Protein AF-A0A0D0AU75-F1 (afdb_monomer)

Mean predicted aligned error: 13.0 Å

Foldseek 3Di:
DVPLVVVLLVVQLVQLLVLLVVCLPDPCLVVLLVLLLPADLVLLVVVLVCVVVPHPDDDDDPNSVSVVVNVVVLQVSCCRGQLGLNVLVVLLLVLLLCLLQAAFDQKDKDFDQDLLAAQQLLVLLDPDDDPDDDPDDSVVSVVSCVVPLLSVLVVVLVLVVCCVCEQQHDPVGAHLLGDFAKASLHGDDDDHLVRVLVQLLDPVHPSVVVVLVSCVQFKAQAADPDHPVVLVVVVVVLVPDPPDDQLSNDAFDDAQDDDPPCDPPDPNNVSNVVSVVVLSSNLSSLCNVAFFDDQCPQADPVRDGNVVCVVVGLLPDPVSARVVDFQADADCAWDADSVQRDIDHHHDGRRGAMAGSVCCSHSSHHMHMDGQSHPVSSVVVSVVVSCVSSVHLDRVSVLSVLLSVLCVVCVVVSVDPDDSSVSSSVSSSSSSSSVVVSRDDDSSLSSNVVVVPDSGDIQAAEFECQLVLLLCQLCCVVCVPPPPPPQDFDFDQDPNDTDGDGPCQCQLQWFPVCQQDFQQLCRLWKDKDWDDDDDDDDDDDDDDDDDDDDPPDPDDDPPPDPDDDDDDDPDFGFGHPPRPCRVTITMDTDPCSSRYTYRHDDPQQDACPDDDNLSNLSSLLSGQGRDNHSCRQDPNPDGSVNSSVPDDGDPSSVVSNVSSND

pLDDT: mean 77.32, std 16.14, range [24.36, 96.94]

Organism: NCBI:txid944289

Solvent-accessible surface area (backbone atoms only — not comparable to full-atom values): 38302 Å² total; per-residue (Å²): 99,64,63,60,57,54,56,46,51,52,51,46,51,52,38,38,50,54,38,30,54,53,44,62,72,38,92,62,30,64,61,51,39,54,49,62,76,65,50,57,68,66,58,42,51,50,53,22,52,44,40,65,77,65,49,88,82,71,71,84,50,72,68,48,42,45,51,56,47,49,52,54,54,50,34,61,49,34,52,78,36,89,89,28,68,37,47,27,49,50,55,39,48,46,46,55,22,46,27,25,63,72,28,58,46,57,49,46,77,49,75,52,70,43,51,62,46,32,51,70,24,49,60,56,40,51,94,76,74,77,98,69,84,76,91,68,54,67,65,54,37,46,52,43,38,58,63,29,26,55,17,45,24,51,39,51,53,50,53,52,52,50,42,38,59,52,44,45,22,45,98,89,36,78,13,78,83,40,75,49,75,47,31,76,66,57,44,33,77,76,68,38,35,68,53,47,30,54,46,56,56,36,90,89,44,69,54,48,60,56,49,51,55,52,49,59,74,49,40,44,16,59,62,78,84,49,54,75,66,59,48,54,49,54,47,52,58,44,68,70,38,96,85,55,73,64,61,48,58,51,78,71,81,78,79,65,76,84,61,98,70,88,40,85,88,36,74,48,41,42,51,38,50,58,48,50,52,53,47,37,51,50,34,40,52,44,37,65,76,51,39,52,62,66,83,58,78,24,48,45,98,87,72,47,75,41,59,82,49,32,70,77,30,48,40,64,51,100,79,63,50,43,73,85,59,59,72,42,84,70,27,95,55,67,46,71,41,79,88,80,42,44,73,48,63,42,18,74,39,34,49,42,57,34,32,30,63,69,59,40,46,70,58,47,31,32,50,37,46,47,76,24,54,36,74,68,51,31,52,54,48,54,48,49,51,36,51,61,57,42,53,61,90,62,58,70,29,60,52,41,48,47,49,50,59,48,51,70,75,36,50,68,62,70,75,41,93,65,59,64,71,57,49,42,39,53,50,50,34,52,40,54,48,52,55,58,71,66,54,89,70,58,60,31,59,52,30,24,61,74,70,66,50,71,97,68,62,66,66,55,50,74,41,89,28,56,54,62,60,49,39,49,58,37,42,40,69,80,46,78,82,70,85,80,71,89,71,89,51,52,73,44,77,53,99,93,39,80,42,70,48,50,92,52,44,71,62,48,25,41,36,78,94,52,53,84,49,20,47,61,57,38,68,28,33,48,46,85,40,74,62,78,80,79,84,76,95,78,91,79,90,82,90,79,93,80,76,94,76,79,87,82,70,80,85,66,78,95,73,75,72,78,82,71,99,67,81,84,77,86,76,82,44,42,41,33,93,86,38,95,50,38,97,50,31,26,53,41,77,46,91,64,35,91,39,37,41,66,25,76,45,71,78,85,79,72,34,87,90,52,82,58,48,56,56,28,28,44,43,53,44,54,35,68,36,42,58,64,51,30,66,62,69,41,59,92,89,55,49,44,54,58,35,47,74,68,50,84,69,50,74,68,52,50,48,32,53,54,22,63,64,108

Radius of gyration: 29.55 Å; Cα contacts (8 Å, |Δi|>4): 842; chains: 1; bounding box: 94×71×81 Å

Structure (mmCIF, N/CA/C/O backbone):
data_AF-A0A0D0AU75-F1
#
_entry.id   AF-A0A0D0AU75-F1
#
loop_
_atom_site.group_PDB
_atom_site.id
_atom_site.type_symbol
_atom_site.label_atom_id
_atom_site.label_alt_id
_atom_site.label_comp_id
_atom_site.label_asym_id
_atom_site.label_entity_id
_atom_site.label_seq_id
_atom_site.pdbx_PDB_ins_code
_atom_site.Cartn_x
_atom_site.Cartn_y
_atom_site.Cartn_z
_atom_site.occupancy
_atom_site.B_iso_or_equiv
_atom_site.auth_seq_id
_atom_site.auth_comp_id
_atom_site.auth_asym_id
_atom_site.auth_atom_id
_atom_site.pdbx_PDB_model_num
ATOM 1 N N . MET A 1 1 ? 12.805 -13.636 24.935 1.00 56.28 1 MET A N 1
ATOM 2 C CA . MET A 1 1 ? 13.021 -12.445 24.080 1.00 56.28 1 MET A CA 1
ATOM 3 C C . MET A 1 1 ? 14.176 -12.571 23.091 1.00 56.28 1 MET A C 1
ATOM 5 O O . MET A 1 1 ? 13.944 -12.266 21.936 1.00 56.28 1 MET A O 1
ATOM 9 N N . SER A 1 2 ? 15.390 -12.983 23.476 1.00 69.31 2 SER A N 1
ATOM 10 C CA . SER A 1 2 ? 16.585 -12.869 22.610 1.00 69.31 2 SER A CA 1
ATOM 11 C C . SER A 1 2 ? 16.573 -13.692 21.309 1.00 69.31 2 SER A C 1
ATOM 13 O O . SER A 1 2 ? 17.044 -13.194 20.290 1.00 69.31 2 SER A O 1
ATOM 15 N N . PHE A 1 3 ? 16.040 -14.922 21.309 1.00 84.19 3 PHE A N 1
ATOM 16 C CA . PHE A 1 3 ? 16.192 -15.851 20.174 1.00 84.19 3 PHE A CA 1
ATOM 17 C C . PHE A 1 3 ? 15.739 -15.304 18.800 1.00 84.19 3 PHE A C 1
ATOM 19 O O . PHE A 1 3 ? 16.543 -15.393 17.875 1.00 84.19 3 PHE A O 1
ATOM 26 N N . PRO A 1 4 ? 14.542 -14.697 18.621 1.00 85.00 4 PRO A N 1
ATOM 27 C CA . PRO A 1 4 ? 14.143 -14.144 17.323 1.00 85.00 4 PRO A CA 1
ATOM 28 C C . PRO A 1 4 ? 15.091 -13.056 16.806 1.00 85.00 4 PRO A C 1
ATOM 30 O O . PRO A 1 4 ? 15.422 -13.051 15.626 1.00 85.00 4 PRO A O 1
ATOM 33 N N . PHE A 1 5 ? 15.583 -12.172 17.678 1.00 84.38 5 PHE A N 1
ATOM 34 C CA . PHE A 1 5 ? 16.542 -11.141 17.278 1.00 84.38 5 PHE A CA 1
ATOM 35 C C . PHE A 1 5 ? 17.877 -11.755 16.843 1.00 84.38 5 PHE A C 1
ATOM 37 O O . PHE A 1 5 ? 18.380 -11.406 15.783 1.00 84.38 5 PHE A O 1
ATOM 44 N N . ILE A 1 6 ? 18.403 -12.734 17.591 1.00 85.69 6 ILE A N 1
ATOM 45 C CA . ILE A 1 6 ? 19.639 -13.447 17.226 1.00 85.69 6 ILE A CA 1
ATOM 46 C C . ILE A 1 6 ? 19.471 -14.170 15.880 1.00 85.69 6 ILE A C 1
ATOM 48 O O . ILE A 1 6 ? 20.290 -13.992 14.980 1.00 85.69 6 ILE A O 1
ATOM 52 N N . ALA A 1 7 ? 18.397 -14.947 15.711 1.00 86.56 7 ALA A N 1
ATOM 53 C CA . ALA A 1 7 ? 18.129 -15.688 14.479 1.00 86.56 7 ALA A CA 1
ATOM 54 C C . ALA A 1 7 ? 18.002 -14.757 13.260 1.00 86.56 7 ALA A C 1
ATOM 56 O O . ALA A 1 7 ? 18.586 -15.023 12.210 1.00 86.56 7 ALA A O 1
ATOM 57 N N . PHE A 1 8 ? 17.301 -13.631 13.412 1.00 84.69 8 PHE A N 1
ATOM 58 C CA . PHE A 1 8 ? 17.148 -12.645 12.348 1.00 84.69 8 PHE A CA 1
ATOM 59 C C . PHE A 1 8 ? 18.453 -11.902 12.038 1.00 84.69 8 PHE A C 1
ATOM 61 O O . PHE A 1 8 ? 18.793 -11.770 10.867 1.00 84.69 8 PHE A O 1
ATOM 68 N N . SER A 1 9 ? 19.242 -11.495 13.038 1.00 82.44 9 SER A N 1
ATOM 69 C CA . SER A 1 9 ? 20.577 -10.923 12.800 1.00 82.44 9 SER A CA 1
ATOM 70 C C . SER A 1 9 ? 21.492 -11.897 12.047 1.00 82.44 9 SER A C 1
ATOM 72 O O . SER A 1 9 ? 22.232 -11.468 11.164 1.00 82.44 9 SER A O 1
ATOM 74 N N . HIS A 1 10 ? 21.399 -13.206 12.307 1.00 84.31 10 HIS A N 1
ATOM 75 C CA . HIS A 1 10 ? 22.098 -14.222 11.512 1.00 84.31 10 HIS A CA 1
ATOM 76 C C . HIS A 1 10 ? 21.592 -14.305 10.056 1.00 84.31 10 HIS A C 1
ATOM 78 O O . HIS A 1 10 ? 22.421 -14.401 9.148 1.00 84.31 10 HIS A O 1
ATOM 84 N N . GLU A 1 11 ? 20.277 -14.223 9.791 1.00 82.75 11 GLU A N 1
ATOM 85 C CA . GLU A 1 11 ? 19.760 -14.110 8.410 1.00 82.75 11 GLU A CA 1
ATOM 86 C C . GLU A 1 11 ? 20.282 -12.845 7.709 1.00 82.75 11 GLU A C 1
ATOM 88 O O . GLU A 1 11 ? 20.736 -12.915 6.567 1.00 82.75 11 GLU A O 1
ATOM 93 N N . GLN A 1 12 ? 20.251 -11.701 8.397 1.00 78.19 12 GLN A N 1
ATOM 94 C CA . GLN A 1 12 ? 20.657 -10.396 7.867 1.00 78.19 12 GLN A CA 1
ATOM 95 C C . GLN A 1 12 ? 22.154 -10.359 7.520 1.00 78.19 12 GLN A C 1
ATOM 97 O O . GLN A 1 12 ? 22.509 -9.975 6.407 1.00 78.19 12 GLN A O 1
ATOM 102 N N . ILE A 1 13 ? 23.028 -10.838 8.414 1.00 79.00 13 ILE A N 1
ATOM 103 C CA . ILE A 1 13 ? 24.480 -10.937 8.170 1.00 79.00 13 ILE A CA 1
ATOM 104 C C . ILE A 1 13 ? 24.776 -11.898 7.009 1.00 79.00 13 ILE A C 1
ATOM 106 O O . ILE A 1 13 ? 25.625 -11.602 6.162 1.00 79.00 13 ILE A O 1
ATOM 110 N N . LYS A 1 14 ? 24.063 -13.031 6.919 1.00 81.50 14 LYS A N 1
ATOM 111 C CA . LYS A 1 14 ? 24.199 -13.981 5.803 1.00 81.50 14 LYS A CA 1
ATOM 112 C C . LYS A 1 14 ? 23.780 -13.347 4.471 1.00 81.50 14 LYS A C 1
ATOM 114 O O . LYS A 1 14 ? 24.497 -13.494 3.482 1.00 81.50 14 LYS A O 1
ATOM 119 N N . ALA A 1 15 ? 22.657 -12.630 4.445 1.00 75.81 15 ALA A N 1
ATOM 120 C CA . ALA A 1 15 ? 22.169 -11.931 3.258 1.00 75.81 15 ALA A CA 1
ATOM 121 C C . ALA A 1 15 ? 23.124 -10.807 2.821 1.00 75.81 15 ALA A C 1
ATOM 123 O O . ALA A 1 15 ? 23.495 -10.755 1.649 1.00 75.81 15 ALA A O 1
ATOM 124 N N . GLY A 1 16 ? 23.577 -9.967 3.758 1.00 69.88 16 GLY A N 1
ATOM 125 C CA . GLY A 1 16 ? 24.515 -8.873 3.495 1.00 69.88 16 GLY A CA 1
ATOM 126 C C . GLY A 1 16 ? 25.867 -9.364 2.977 1.00 69.88 16 GLY A C 1
ATOM 127 O O . GLY A 1 16 ? 26.334 -8.887 1.947 1.00 69.88 16 GLY A O 1
ATOM 128 N N . THR A 1 17 ? 26.456 -10.380 3.616 1.00 72.56 17 THR A N 1
ATOM 129 C CA . THR A 1 17 ? 27.737 -10.972 3.179 1.00 72.56 17 THR A CA 1
ATOM 130 C C . THR A 1 17 ? 27.624 -11.594 1.782 1.00 72.56 17 THR A C 1
ATOM 132 O O . THR A 1 17 ? 28.477 -11.368 0.924 1.00 72.56 17 THR A O 1
ATOM 135 N N . MET A 1 18 ? 26.544 -12.337 1.516 1.00 71.88 18 MET A N 1
ATOM 136 C CA . MET A 1 18 ? 26.300 -12.942 0.202 1.00 71.88 18 MET A CA 1
ATOM 137 C C . MET A 1 18 ? 26.059 -11.884 -0.886 1.00 71.88 18 MET A C 1
ATOM 139 O O . MET A 1 18 ? 26.564 -12.022 -1.998 1.00 71.88 18 MET A O 1
ATOM 143 N N . GLN A 1 19 ? 25.329 -10.807 -0.579 1.00 70.00 19 GLN A N 1
ATOM 144 C CA . GLN A 1 19 ? 25.084 -9.726 -1.533 1.00 70.00 19 GLN A CA 1
ATOM 145 C C . GLN A 1 19 ? 26.336 -8.870 -1.779 1.00 70.00 19 GLN A C 1
ATOM 147 O O . GLN A 1 19 ? 26.561 -8.464 -2.918 1.00 70.00 19 GLN A O 1
ATOM 152 N N . ALA A 1 20 ? 27.187 -8.655 -0.771 1.00 66.31 20 ALA A N 1
ATOM 153 C CA . ALA A 1 20 ? 28.482 -7.998 -0.940 1.00 66.31 20 ALA A CA 1
ATOM 154 C C . ALA A 1 20 ? 29.424 -8.815 -1.842 1.00 66.31 20 ALA A C 1
ATOM 156 O O . ALA A 1 20 ? 30.054 -8.244 -2.728 1.00 66.31 20 ALA A O 1
ATOM 157 N N . PHE A 1 21 ? 29.454 -10.146 -1.700 1.00 68.44 21 PHE A N 1
ATOM 158 C CA . PHE A 1 21 ? 30.213 -11.034 -2.591 1.00 68.44 21 PHE A CA 1
ATOM 159 C C . PHE A 1 21 ? 29.703 -10.998 -4.045 1.00 68.44 21 PHE A C 1
ATOM 161 O O . PHE A 1 21 ? 30.500 -10.921 -4.981 1.00 68.44 21 PHE A O 1
ATOM 168 N N . ILE A 1 22 ? 28.380 -10.994 -4.252 1.00 67.81 22 ILE A N 1
ATOM 169 C CA . ILE A 1 22 ? 27.776 -10.831 -5.588 1.00 67.81 22 ILE A CA 1
ATOM 170 C C . ILE A 1 22 ? 28.135 -9.458 -6.176 1.00 67.81 22 ILE A C 1
ATOM 172 O O . ILE A 1 22 ? 28.563 -9.372 -7.327 1.00 67.81 22 ILE A O 1
ATOM 176 N N . LEU A 1 23 ? 28.023 -8.385 -5.383 1.00 67.12 23 LEU A N 1
ATOM 177 C CA . LEU A 1 23 ? 28.390 -7.032 -5.805 1.00 67.12 23 LEU A CA 1
ATOM 178 C C . LEU A 1 23 ? 29.876 -6.959 -6.192 1.00 67.12 23 LEU A C 1
ATOM 180 O O . LEU A 1 23 ? 30.185 -6.425 -7.254 1.00 67.12 23 LEU A O 1
ATOM 184 N N . ALA A 1 24 ? 30.764 -7.560 -5.393 1.00 64.19 24 ALA A N 1
ATOM 185 C CA . ALA A 1 24 ? 32.207 -7.628 -5.628 1.00 64.19 24 ALA A CA 1
ATOM 186 C C . ALA A 1 24 ? 32.589 -8.343 -6.930 1.00 64.19 24 ALA A C 1
ATOM 188 O O . ALA A 1 24 ? 33.630 -8.050 -7.511 1.00 64.19 24 ALA A O 1
ATOM 189 N N . ASN A 1 25 ? 31.759 -9.262 -7.421 1.00 63.91 25 ASN A N 1
ATOM 190 C CA . ASN A 1 25 ? 31.989 -9.949 -8.694 1.00 63.91 25 ASN A CA 1
ATOM 191 C C . ASN A 1 25 ? 31.225 -9.322 -9.875 1.00 63.91 25 ASN A C 1
ATOM 193 O O . ASN A 1 25 ? 31.393 -9.751 -11.016 1.00 63.91 25 ASN A O 1
ATOM 197 N N . SER A 1 26 ? 30.454 -8.257 -9.635 1.00 65.62 26 SER A N 1
ATOM 198 C CA . SER A 1 26 ? 29.797 -7.490 -10.692 1.00 65.62 26 SER A CA 1
ATOM 199 C C . SER A 1 26 ? 30.778 -6.586 -11.452 1.00 65.62 26 SER A C 1
ATOM 201 O O . SER A 1 26 ? 31.720 -6.027 -10.892 1.00 65.62 26 SER A O 1
ATOM 203 N N . LYS A 1 27 ? 30.509 -6.351 -12.741 1.00 59.09 27 LYS A N 1
ATOM 204 C CA . LYS A 1 27 ? 31.314 -5.443 -13.586 1.00 59.09 27 LYS A CA 1
ATOM 205 C C . LYS A 1 27 ? 31.214 -3.965 -13.173 1.00 59.09 27 LYS A C 1
ATOM 207 O O . LYS A 1 27 ? 32.058 -3.178 -13.573 1.00 59.09 27 LYS A O 1
ATOM 212 N N . GLN A 1 28 ? 30.215 -3.606 -12.360 1.00 61.06 28 GLN A N 1
ATOM 213 C CA . GLN A 1 28 ? 30.036 -2.262 -11.790 1.00 61.06 28 GLN A CA 1
ATOM 214 C C . GLN A 1 28 ? 30.906 -2.035 -10.543 1.00 61.06 28 GLN A C 1
ATOM 216 O O . GLN A 1 28 ? 31.001 -0.915 -10.050 1.00 61.06 28 GLN A O 1
ATOM 221 N N . PHE A 1 29 ? 31.545 -3.083 -10.010 1.00 68.81 29 PHE A N 1
ATOM 222 C CA . PHE A 1 29 ? 32.261 -2.980 -8.744 1.00 68.81 29 PHE A CA 1
ATOM 223 C C . PHE A 1 29 ? 33.464 -2.041 -8.798 1.00 68.81 29 PHE A C 1
ATOM 225 O O . PHE A 1 29 ? 33.708 -1.337 -7.831 1.00 68.81 29 PHE A O 1
ATOM 232 N N . ASN A 1 30 ? 34.172 -1.960 -9.927 1.00 68.81 30 ASN A N 1
ATOM 233 C CA . ASN A 1 30 ? 35.305 -1.042 -10.082 1.00 68.81 30 ASN A CA 1
ATOM 234 C C . ASN A 1 30 ? 34.863 0.434 -9.975 1.00 68.81 30 ASN A C 1
ATOM 236 O O . ASN A 1 30 ? 35.559 1.254 -9.370 1.00 68.81 30 ASN A O 1
ATOM 240 N N . ASP A 1 31 ? 33.678 0.762 -10.499 1.00 69.69 31 ASP A N 1
ATOM 241 C CA . ASP A 1 31 ? 33.085 2.102 -10.406 1.00 69.69 31 ASP A CA 1
ATOM 242 C C . ASP A 1 31 ? 32.675 2.419 -8.957 1.00 69.69 31 ASP A C 1
ATOM 244 O O . ASP A 1 31 ? 32.897 3.528 -8.474 1.00 69.69 31 ASP A O 1
ATOM 248 N N . ILE A 1 32 ? 32.108 1.436 -8.247 1.00 70.19 32 ILE A N 1
ATOM 249 C CA . ILE A 1 32 ? 31.710 1.560 -6.834 1.00 70.19 32 ILE A CA 1
ATOM 250 C C . ILE A 1 32 ? 32.949 1.658 -5.929 1.00 70.19 32 ILE A C 1
ATOM 252 O O . ILE A 1 32 ? 32.979 2.491 -5.030 1.00 70.19 32 ILE A O 1
ATOM 256 N N . SER A 1 33 ? 33.990 0.859 -6.180 1.00 72.25 33 SER A N 1
ATOM 257 C CA . SER A 1 33 ? 35.274 0.897 -5.468 1.00 72.25 33 SER A CA 1
ATOM 258 C C . SER A 1 33 ? 35.974 2.243 -5.617 1.00 72.25 33 SER A C 1
ATOM 260 O O . SER A 1 33 ? 36.386 2.833 -4.620 1.00 72.25 33 SER A O 1
ATOM 262 N N . SER A 1 34 ? 36.088 2.752 -6.848 1.00 73.50 34 SER A N 1
ATOM 263 C CA . SER A 1 34 ? 36.713 4.056 -7.093 1.00 73.50 34 SER A CA 1
ATOM 264 C C . SER A 1 34 ? 35.909 5.196 -6.464 1.00 73.50 34 SER A C 1
ATOM 266 O O . SER A 1 34 ? 36.503 6.075 -5.844 1.00 73.50 34 SER A O 1
ATOM 268 N N . GLN A 1 35 ? 34.572 5.149 -6.515 1.00 75.81 35 GLN A N 1
ATOM 269 C CA . GLN A 1 35 ? 33.727 6.112 -5.804 1.00 75.81 35 GLN A CA 1
ATOM 270 C C . GLN A 1 35 ? 33.915 6.026 -4.283 1.00 75.81 35 GLN A C 1
ATOM 272 O O . GLN A 1 35 ? 34.239 7.047 -3.680 1.00 75.81 35 GLN A O 1
ATOM 277 N N . LEU A 1 36 ? 33.804 4.837 -3.679 1.00 78.00 36 LEU A N 1
ATOM 278 C CA . LEU A 1 36 ? 33.963 4.599 -2.236 1.00 78.00 36 LEU A CA 1
ATOM 279 C C . LEU A 1 36 ? 35.291 5.143 -1.691 1.00 78.00 36 LEU A C 1
ATOM 281 O O . LEU A 1 36 ? 35.295 5.799 -0.654 1.00 78.00 36 LEU A O 1
ATOM 285 N N . LEU A 1 37 ? 36.402 4.897 -2.392 1.00 78.25 37 LEU A N 1
ATOM 286 C CA . LEU A 1 37 ? 37.735 5.363 -1.990 1.00 78.25 37 LEU A CA 1
ATOM 287 C C . LEU A 1 37 ? 37.984 6.854 -2.299 1.00 78.25 37 LEU A C 1
ATOM 289 O O . LEU A 1 37 ? 38.932 7.428 -1.771 1.00 78.25 37 LEU A O 1
ATOM 293 N N . SER A 1 38 ? 37.140 7.492 -3.119 1.00 80.44 38 SER A N 1
ATOM 294 C CA . SER A 1 38 ? 37.238 8.922 -3.471 1.00 80.44 38 SER A CA 1
ATOM 295 C C . SER A 1 38 ? 36.396 9.863 -2.597 1.00 80.44 38 SER A C 1
ATOM 297 O O . SER A 1 38 ? 36.408 11.075 -2.824 1.00 80.44 38 SER A O 1
ATOM 299 N N . VAL A 1 39 ? 35.629 9.336 -1.635 1.00 83.94 39 VAL A N 1
ATOM 300 C CA . VAL A 1 39 ? 34.751 10.149 -0.780 1.00 83.94 39 VAL A CA 1
ATOM 301 C C . VAL A 1 39 ? 35.548 10.856 0.318 1.00 83.94 39 VAL A C 1
ATOM 303 O O . VAL A 1 39 ? 36.212 10.230 1.142 1.00 83.94 39 VAL A O 1
ATOM 306 N N . ASP A 1 40 ? 35.419 12.181 0.356 1.00 83.81 40 ASP A N 1
ATOM 307 C CA . ASP A 1 40 ? 36.034 13.036 1.366 1.00 83.81 40 ASP A CA 1
ATOM 308 C C . ASP A 1 40 ? 35.332 12.884 2.731 1.00 83.81 40 ASP A C 1
ATOM 310 O O . ASP A 1 40 ? 34.143 13.181 2.898 1.00 83.81 40 ASP A O 1
ATOM 314 N N . GLN A 1 41 ? 36.089 12.429 3.731 1.00 84.38 41 GLN A N 1
ATOM 315 C CA . GLN A 1 41 ? 35.600 12.205 5.092 1.00 84.38 41 GLN A CA 1
ATOM 316 C C . GLN A 1 41 ? 35.250 13.510 5.830 1.00 84.38 41 GLN A C 1
ATOM 318 O O . GLN A 1 41 ? 34.407 13.493 6.729 1.00 84.38 41 GLN A O 1
ATOM 323 N N . SER A 1 42 ? 35.851 14.643 5.448 1.00 86.81 42 SER A N 1
ATOM 324 C CA . SER A 1 42 ? 35.515 15.960 6.001 1.00 86.81 42 SER A CA 1
ATOM 325 C C . SER A 1 42 ? 34.152 16.441 5.496 1.00 86.81 42 SER A C 1
ATOM 327 O O . SER A 1 42 ? 33.327 16.891 6.292 1.00 86.81 42 SER A O 1
ATOM 329 N N . VAL A 1 43 ? 33.851 16.218 4.211 1.00 87.25 43 VAL A N 1
ATOM 330 C CA . VAL A 1 43 ? 32.537 16.511 3.615 1.00 87.25 43 VAL A CA 1
ATOM 331 C C . VAL A 1 43 ? 31.458 15.595 4.200 1.00 87.25 43 VAL A C 1
ATOM 333 O O . VAL A 1 43 ? 30.376 16.073 4.538 1.00 87.25 43 VAL A O 1
ATOM 336 N N . LEU A 1 44 ? 31.752 14.306 4.431 1.00 85.12 44 LEU A N 1
ATOM 337 C CA . LEU A 1 44 ? 30.851 13.423 5.189 1.00 85.12 44 LEU A CA 1
ATOM 338 C C . LEU A 1 44 ? 30.565 13.956 6.602 1.00 85.12 44 LEU A C 1
ATOM 340 O O . LEU A 1 44 ? 29.415 13.915 7.043 1.00 85.12 44 LEU A O 1
ATOM 344 N N . GLN A 1 45 ? 31.575 14.466 7.315 1.00 87.38 45 GLN A N 1
ATOM 345 C CA . GLN A 1 45 ? 31.401 15.034 8.656 1.00 87.38 45 GLN A CA 1
ATOM 346 C C . GLN A 1 45 ? 30.563 16.324 8.632 1.00 87.38 45 GLN A C 1
ATOM 348 O O . GLN A 1 45 ? 29.687 16.498 9.484 1.00 87.38 45 GLN A O 1
ATOM 353 N N . GLU A 1 46 ? 30.780 17.210 7.657 1.00 88.69 46 GLU A N 1
ATOM 354 C CA . GLU A 1 46 ? 29.996 18.439 7.491 1.00 88.69 46 GLU A CA 1
ATOM 355 C C . GLU A 1 46 ? 28.523 18.121 7.184 1.00 88.69 46 GLU A C 1
ATOM 357 O O . GLU A 1 46 ? 27.629 18.568 7.909 1.00 88.69 46 GLU A O 1
ATOM 362 N N . LEU A 1 47 ? 28.271 17.259 6.189 1.00 87.75 47 LEU A N 1
ATOM 363 C CA . LEU A 1 47 ? 26.936 16.775 5.823 1.00 87.75 47 LEU A CA 1
ATOM 364 C C . LEU A 1 47 ? 26.217 16.126 7.010 1.00 87.75 47 LEU A C 1
ATOM 366 O O . LEU A 1 47 ? 25.048 16.420 7.261 1.00 87.75 47 LEU A O 1
ATOM 370 N N . THR A 1 48 ? 26.919 15.276 7.768 1.00 86.69 48 THR A N 1
ATOM 371 C CA . THR A 1 48 ? 26.394 14.638 8.986 1.00 86.69 48 THR A CA 1
ATOM 372 C C . THR A 1 48 ? 25.962 15.686 10.007 1.00 86.69 48 THR A C 1
ATOM 374 O O . THR A 1 48 ? 24.852 15.608 10.530 1.00 86.69 48 THR A O 1
ATOM 377 N N . SER A 1 49 ? 26.800 16.695 10.251 1.00 87.81 49 SER A N 1
ATOM 378 C CA . SER A 1 49 ? 26.559 17.743 11.251 1.00 87.81 49 SER A CA 1
ATOM 379 C C . SER A 1 49 ? 25.378 18.642 10.860 1.00 87.81 49 SER A C 1
ATOM 381 O O . SER A 1 49 ? 24.470 18.862 11.663 1.00 87.81 49 SER A O 1
ATOM 383 N N . ARG A 1 50 ? 25.328 19.084 9.596 1.00 86.50 50 ARG A N 1
ATOM 384 C CA . ARG A 1 50 ? 24.232 19.884 9.018 1.00 86.50 50 ARG A CA 1
ATOM 385 C C . ARG A 1 50 ? 22.896 19.136 9.049 1.00 86.50 50 ARG A C 1
ATOM 387 O O . ARG A 1 50 ? 21.896 19.647 9.558 1.00 86.50 50 ARG A O 1
ATOM 394 N N . MET A 1 51 ? 22.882 17.880 8.600 1.00 84.31 51 MET A N 1
ATOM 395 C CA . MET A 1 51 ? 21.685 17.032 8.636 1.00 84.31 51 MET A CA 1
ATOM 396 C C . MET A 1 51 ? 21.284 16.591 10.054 1.00 84.31 51 MET A C 1
ATOM 398 O O . MET A 1 51 ? 20.121 16.239 10.262 1.00 84.31 51 MET A O 1
ATOM 402 N N . ALA A 1 52 ? 22.195 16.578 11.033 1.00 82.50 52 ALA A N 1
ATOM 403 C CA . ALA A 1 52 ? 21.876 16.339 12.445 1.00 82.50 52 ALA A CA 1
ATOM 404 C C . ALA A 1 52 ? 21.216 17.565 13.099 1.00 82.50 52 ALA A C 1
ATOM 406 O O . ALA A 1 52 ? 20.245 17.410 13.837 1.00 82.50 52 ALA A O 1
ATOM 407 N N . ALA A 1 53 ? 21.659 18.777 12.742 1.00 82.25 53 ALA A N 1
ATOM 408 C CA . ALA A 1 53 ? 21.020 20.040 13.127 1.00 82.25 53 ALA A CA 1
ATOM 409 C C . ALA A 1 53 ? 19.642 20.279 12.463 1.00 82.25 53 ALA A C 1
ATOM 411 O O . ALA A 1 53 ? 18.957 21.251 12.781 1.00 82.25 53 ALA A O 1
ATOM 412 N N . GLY A 1 54 ? 19.213 19.392 11.556 1.00 73.12 54 GLY A N 1
ATOM 413 C CA . GLY A 1 54 ? 17.911 19.451 10.887 1.00 73.12 54 GLY A CA 1
ATOM 414 C C . GLY A 1 54 ? 17.897 20.229 9.567 1.00 73.12 54 GLY A C 1
ATOM 415 O O . GLY A 1 54 ? 16.815 20.548 9.072 1.00 73.12 54 GLY A O 1
ATOM 416 N N . GLU A 1 55 ? 19.059 20.529 8.978 1.00 79.56 55 GLU A N 1
ATOM 417 C CA . GLU A 1 55 ? 19.136 21.123 7.640 1.00 79.56 55 GLU A CA 1
ATOM 418 C C . GLU A 1 55 ? 18.680 20.121 6.562 1.00 79.56 55 GLU A C 1
ATOM 420 O O . GLU A 1 55 ? 19.119 18.968 6.527 1.00 79.56 55 GLU A O 1
ATOM 425 N N . PHE A 1 56 ? 17.827 20.570 5.634 1.00 76.31 56 PHE A N 1
ATOM 426 C CA . PHE A 1 56 ? 17.502 19.807 4.429 1.00 76.31 56 PHE A CA 1
ATOM 427 C C . PHE A 1 56 ? 18.571 20.044 3.353 1.00 76.31 56 PHE A C 1
ATOM 429 O O . PHE A 1 56 ? 18.434 20.922 2.499 1.00 76.31 56 PHE A O 1
ATOM 436 N N . VAL A 1 57 ? 19.650 19.262 3.403 1.00 79.56 57 VAL A N 1
ATOM 437 C CA . VAL A 1 57 ? 20.760 19.383 2.450 1.00 79.56 57 VAL A CA 1
ATOM 438 C C . VAL A 1 57 ? 20.400 18.760 1.096 1.00 79.56 57 VAL A C 1
ATOM 440 O O . VAL A 1 57 ? 20.015 17.591 1.019 1.00 79.56 57 VAL A O 1
ATOM 443 N N . LYS A 1 58 ? 20.596 19.522 0.014 1.00 81.44 58 LYS A N 1
ATOM 444 C CA . LYS A 1 58 ? 20.737 19.000 -1.356 1.00 81.44 58 LYS A CA 1
ATOM 445 C C . LYS A 1 58 ? 22.214 19.098 -1.761 1.00 81.44 58 LYS A C 1
ATOM 447 O O . LYS A 1 58 ? 22.793 20.153 -1.513 1.00 81.44 58 LYS A O 1
ATOM 452 N N . PRO A 1 59 ? 22.807 18.077 -2.407 1.00 83.25 59 PRO A N 1
ATOM 453 C CA . PRO A 1 59 ? 24.199 18.144 -2.839 1.00 83.25 59 PRO A CA 1
ATOM 454 C C . PRO A 1 59 ? 24.386 19.237 -3.902 1.00 83.25 59 PRO A C 1
ATOM 456 O O . PRO A 1 59 ? 23.743 19.223 -4.952 1.00 83.25 59 PRO A O 1
ATOM 459 N N . SER A 1 60 ? 25.259 20.191 -3.594 1.00 84.25 60 SER A N 1
ATOM 460 C CA . SER A 1 60 ? 25.529 21.415 -4.352 1.00 84.25 60 SER A CA 1
ATOM 461 C C . SER A 1 60 ? 26.838 21.343 -5.142 1.00 84.25 60 SER A C 1
ATOM 463 O O . SER A 1 60 ? 26.906 21.840 -6.265 1.00 84.25 60 SER A O 1
ATOM 465 N N . ASN A 1 61 ? 27.853 20.675 -4.587 1.00 87.56 61 ASN A N 1
ATOM 466 C CA . ASN A 1 61 ? 29.181 20.505 -5.178 1.00 87.56 61 ASN A CA 1
ATOM 467 C C . ASN A 1 61 ? 29.494 19.026 -5.485 1.00 87.56 61 ASN A C 1
ATOM 469 O O . ASN A 1 61 ? 28.774 18.122 -5.060 1.00 87.56 61 ASN A O 1
ATOM 473 N N . GLU A 1 62 ? 30.568 18.770 -6.236 1.00 85.69 62 GLU A N 1
ATOM 474 C CA . GLU A 1 62 ? 30.935 17.421 -6.694 1.00 85.69 62 GLU A CA 1
ATOM 475 C C . GLU A 1 62 ? 31.243 16.451 -5.535 1.00 85.69 62 GLU A C 1
ATOM 477 O O . GLU A 1 62 ? 30.874 15.277 -5.596 1.00 85.69 62 GLU A O 1
ATOM 482 N N . SER A 1 63 ? 31.859 16.927 -4.449 1.00 84.25 63 SER A N 1
ATOM 483 C CA . SER A 1 63 ? 32.180 16.100 -3.276 1.00 84.25 63 SER A CA 1
ATOM 484 C C . SER A 1 63 ? 30.925 15.699 -2.496 1.00 84.25 63 SER A C 1
ATOM 486 O O . SER A 1 63 ? 30.774 14.532 -2.132 1.00 84.25 63 SER A O 1
ATOM 488 N N . GLU A 1 64 ? 29.969 16.618 -2.313 1.00 86.81 64 GLU A N 1
ATOM 489 C CA . GLU A 1 64 ? 28.642 16.277 -1.784 1.00 86.81 64 GLU A CA 1
ATOM 490 C C . GLU A 1 64 ? 27.924 15.283 -2.719 1.00 86.81 64 GLU A C 1
ATOM 492 O O . GLU A 1 64 ? 27.356 14.298 -2.249 1.00 86.81 64 GLU A O 1
ATOM 497 N N . GLN A 1 65 ? 27.987 15.472 -4.044 1.00 85.69 65 GLN A N 1
ATOM 498 C CA . GLN A 1 65 ? 27.384 14.537 -5.006 1.00 85.69 65 GLN A CA 1
ATOM 499 C C . GLN A 1 65 ? 27.985 13.124 -4.904 1.00 85.69 65 GLN A C 1
ATOM 501 O O . GLN A 1 65 ? 27.227 12.154 -4.940 1.00 85.69 65 GLN A O 1
ATOM 506 N N . LYS A 1 66 ? 29.302 12.983 -4.688 1.00 84.06 66 LYS A N 1
ATOM 507 C CA . LYS A 1 66 ? 29.960 11.685 -4.428 1.00 84.06 66 LYS A CA 1
ATOM 508 C C . LYS A 1 66 ? 29.476 11.033 -3.129 1.00 84.06 66 LYS A C 1
ATOM 510 O O . LYS A 1 66 ? 29.193 9.837 -3.124 1.00 84.06 66 LYS A O 1
ATOM 515 N N . CYS A 1 67 ? 29.280 11.806 -2.057 1.00 84.12 67 CYS A N 1
ATOM 516 C CA . CYS A 1 67 ? 28.710 11.295 -0.802 1.00 84.12 67 CYS A CA 1
ATOM 517 C C . CYS A 1 67 ? 27.284 10.739 -0.997 1.00 84.12 67 CYS A C 1
ATOM 519 O O . CYS A 1 67 ? 26.950 9.664 -0.495 1.00 84.12 67 CYS A O 1
ATOM 521 N N . PHE A 1 68 ? 26.443 11.438 -1.768 1.00 82.62 68 PHE A N 1
ATOM 522 C CA . PHE A 1 68 ? 25.086 10.982 -2.097 1.00 82.62 68 PHE A CA 1
ATOM 523 C C . PHE A 1 68 ? 25.059 9.842 -3.139 1.00 82.62 68 PHE A C 1
ATOM 525 O O . PHE A 1 68 ? 24.124 9.040 -3.133 1.00 82.62 68 PHE A O 1
ATOM 532 N N . ALA A 1 69 ? 26.077 9.716 -3.997 1.00 80.38 69 ALA A N 1
ATOM 533 C CA . ALA A 1 69 ? 26.248 8.560 -4.879 1.00 80.38 69 ALA A CA 1
ATOM 534 C C . ALA A 1 69 ? 26.594 7.292 -4.079 1.00 80.38 69 ALA A C 1
ATOM 536 O O . ALA A 1 69 ? 25.916 6.278 -4.235 1.00 80.38 69 ALA A O 1
ATOM 537 N N . LEU A 1 70 ? 27.545 7.377 -3.140 1.00 80.75 70 LEU A N 1
ATOM 538 C CA . LEU A 1 70 ? 27.883 6.277 -2.228 1.00 80.75 70 LEU A CA 1
ATOM 539 C C . LEU A 1 70 ? 26.660 5.793 -1.426 1.00 80.75 70 LEU A C 1
ATOM 541 O O . LEU A 1 70 ? 26.466 4.590 -1.269 1.00 80.75 70 LEU A O 1
ATOM 545 N N . LEU A 1 71 ? 25.796 6.706 -0.969 1.00 78.81 71 LEU A N 1
ATOM 546 C CA . LEU A 1 71 ? 24.539 6.356 -0.293 1.00 78.81 71 LEU A CA 1
ATOM 547 C C . LEU A 1 71 ? 23.623 5.475 -1.168 1.00 78.81 71 LEU A C 1
ATOM 549 O O . LEU A 1 71 ? 23.107 4.463 -0.697 1.00 78.81 71 LEU A O 1
ATOM 553 N N . ARG A 1 72 ? 23.452 5.826 -2.448 1.00 74.94 72 ARG A N 1
ATOM 554 C CA . ARG A 1 72 ? 22.659 5.049 -3.419 1.00 74.94 72 ARG A CA 1
ATOM 555 C C . ARG A 1 72 ? 23.289 3.682 -3.710 1.00 74.94 72 ARG A C 1
ATOM 557 O O . ARG A 1 72 ? 22.571 2.697 -3.877 1.00 74.94 72 ARG A O 1
ATOM 564 N N . ASP A 1 73 ? 24.612 3.614 -3.767 1.00 74.56 73 ASP A N 1
ATOM 565 C CA . ASP A 1 73 ? 25.324 2.379 -4.097 1.00 74.56 73 ASP A CA 1
ATOM 566 C C . ASP A 1 73 ? 25.332 1.414 -2.887 1.00 74.56 73 ASP A C 1
ATOM 568 O O . ASP A 1 73 ? 25.188 0.200 -3.054 1.00 74.56 73 ASP A O 1
ATOM 572 N N . LEU A 1 74 ? 25.342 1.949 -1.658 1.00 73.69 74 LEU A N 1
ATOM 573 C CA . LEU A 1 74 ? 25.052 1.210 -0.420 1.00 73.69 74 LEU A CA 1
ATOM 574 C C . LEU A 1 74 ? 23.589 0.739 -0.336 1.00 73.69 74 LEU A C 1
ATOM 576 O O . LEU A 1 74 ? 23.354 -0.411 0.041 1.00 73.69 74 LEU A O 1
ATOM 580 N N . ASP A 1 75 ? 22.610 1.564 -0.740 1.00 71.06 75 ASP A N 1
ATOM 581 C CA . ASP A 1 75 ? 21.211 1.121 -0.866 1.00 71.06 75 ASP A CA 1
ATOM 582 C C . ASP A 1 75 ? 21.124 -0.105 -1.797 1.00 71.06 75 ASP A C 1
ATOM 584 O O . ASP A 1 75 ? 20.531 -1.119 -1.424 1.00 71.06 75 ASP A O 1
ATOM 588 N N . GLN A 1 76 ? 21.767 -0.060 -2.972 1.00 67.81 76 GLN A N 1
ATOM 589 C CA . GLN A 1 76 ? 21.837 -1.185 -3.918 1.00 67.81 76 GLN A CA 1
ATOM 590 C C . GLN A 1 76 ? 22.555 -2.414 -3.320 1.00 67.81 76 GLN A C 1
ATOM 592 O O . GLN A 1 76 ? 22.130 -3.551 -3.553 1.00 67.81 76 GLN A O 1
ATOM 597 N N . GLY A 1 77 ? 23.589 -2.209 -2.498 1.00 64.62 77 GLY A N 1
ATOM 598 C CA . GLY A 1 77 ? 24.232 -3.262 -1.701 1.00 64.62 77 GLY A CA 1
ATOM 599 C C . GLY A 1 77 ? 23.294 -3.942 -0.691 1.00 64.62 77 GLY A C 1
ATOM 600 O O . GLY A 1 77 ? 23.445 -5.130 -0.424 1.00 64.62 77 GLY A O 1
ATOM 601 N N . SER A 1 78 ? 22.269 -3.237 -0.198 1.00 65.94 78 SER A N 1
ATOM 602 C CA . SER A 1 78 ? 21.237 -3.760 0.720 1.00 65.94 78 SER A CA 1
ATOM 603 C C . SER A 1 78 ? 20.011 -4.386 0.023 1.00 65.94 78 SER A C 1
ATOM 605 O O . SER A 1 78 ? 18.976 -4.630 0.648 1.00 65.94 78 SER A O 1
ATOM 607 N N . SER A 1 79 ? 20.089 -4.649 -1.284 1.00 64.50 79 SER A N 1
ATOM 608 C CA . SER A 1 79 ? 18.934 -5.049 -2.108 1.00 64.50 79 SER A CA 1
ATOM 609 C C . SER A 1 79 ? 18.269 -6.378 -1.724 1.00 64.50 79 SER A C 1
ATOM 611 O O . SER A 1 79 ? 17.059 -6.507 -1.895 1.00 64.50 79 SER A O 1
ATOM 613 N N . LYS A 1 80 ? 19.016 -7.345 -1.169 1.00 65.31 80 LYS A N 1
ATOM 614 C CA . LYS A 1 80 ? 18.478 -8.627 -0.652 1.00 65.31 80 LYS A CA 1
ATOM 615 C C . LYS A 1 80 ? 18.193 -8.618 0.861 1.00 65.31 80 LYS A C 1
ATOM 617 O O . LYS A 1 80 ? 17.831 -9.647 1.428 1.00 65.31 80 LYS A O 1
ATOM 622 N N . THR A 1 81 ? 18.358 -7.477 1.523 1.00 67.56 81 THR A N 1
ATOM 623 C CA . THR A 1 81 ? 18.193 -7.319 2.974 1.00 67.56 81 THR A CA 1
ATOM 624 C C . THR A 1 81 ? 16.724 -7.007 3.298 1.00 67.56 81 THR A C 1
ATOM 626 O O . THR A 1 81 ? 16.233 -5.938 2.937 1.00 67.56 81 THR A O 1
ATOM 629 N N . LYS A 1 82 ? 15.999 -7.932 3.958 1.00 66.81 82 LYS A N 1
ATOM 630 C CA . LYS A 1 82 ? 14.566 -7.754 4.308 1.00 66.81 82 LYS A CA 1
ATOM 631 C C . LYS A 1 82 ? 14.354 -6.432 5.063 1.00 66.81 82 LYS A C 1
ATOM 633 O O . LYS A 1 82 ? 15.071 -6.163 6.025 1.00 66.81 82 LYS A O 1
ATOM 638 N N . GLY A 1 83 ? 13.382 -5.626 4.630 1.00 63.44 83 GLY A N 1
ATOM 639 C CA . GLY A 1 83 ? 13.081 -4.307 5.212 1.00 63.44 83 GLY A CA 1
ATOM 640 C C . GLY A 1 83 ? 14.018 -3.139 4.847 1.00 63.44 83 GLY A C 1
ATOM 641 O O . GLY A 1 83 ? 13.868 -2.059 5.428 1.00 63.44 83 GLY A O 1
ATOM 642 N N . SER A 1 84 ? 14.967 -3.312 3.917 1.00 67.94 84 SER A N 1
ATOM 643 C CA . SER A 1 84 ? 15.894 -2.246 3.509 1.00 67.94 84 SER A CA 1
ATOM 644 C C . SER A 1 84 ? 15.221 -1.069 2.786 1.00 67.94 84 SER A C 1
ATOM 646 O O . SER A 1 84 ? 14.091 -1.140 2.300 1.00 67.94 84 SER A O 1
ATOM 648 N N . VAL A 1 85 ? 15.941 0.053 2.675 1.00 66.12 85 VAL A N 1
ATOM 649 C CA . VAL A 1 85 ? 15.482 1.223 1.901 1.00 66.12 85 VAL A CA 1
ATOM 650 C C . VAL A 1 85 ? 15.276 0.859 0.423 1.00 66.12 85 VAL A C 1
ATOM 652 O O . VAL A 1 85 ? 14.361 1.375 -0.218 1.00 66.12 85 VAL A O 1
ATOM 655 N N . TYR A 1 86 ? 16.069 -0.074 -0.111 1.00 69.31 86 TYR A N 1
ATOM 656 C CA . TYR A 1 86 ? 15.932 -0.551 -1.485 1.00 69.31 86 TYR A CA 1
ATOM 657 C C . TYR A 1 86 ? 14.656 -1.377 -1.702 1.00 69.31 86 TYR A C 1
ATOM 659 O O . TYR A 1 86 ? 13.933 -1.112 -2.663 1.00 69.31 86 TYR A O 1
ATOM 667 N N . SER A 1 87 ? 14.316 -2.312 -0.801 1.00 66.56 87 SER A N 1
ATOM 668 C CA . SER A 1 87 ? 13.072 -3.092 -0.933 1.00 66.56 87 SER A CA 1
ATOM 669 C C . SER A 1 87 ? 11.831 -2.190 -0.886 1.00 66.56 87 SER A C 1
ATOM 671 O O . SER A 1 87 ? 10.920 -2.331 -1.702 1.00 66.56 87 SER A O 1
ATOM 673 N N . LYS A 1 88 ? 11.849 -1.166 -0.026 1.00 70.62 88 LYS A N 1
ATOM 674 C CA . LYS A 1 88 ? 10.809 -0.128 0.042 1.00 70.62 88 LYS A CA 1
ATOM 675 C C . LYS A 1 88 ? 10.676 0.696 -1.249 1.00 70.62 88 LYS A C 1
ATOM 677 O O . LYS A 1 88 ? 9.560 1.053 -1.625 1.00 70.62 88 LYS A O 1
ATOM 682 N N . ARG A 1 89 ? 11.778 0.984 -1.958 1.00 72.25 89 ARG A N 1
ATOM 683 C CA . ARG A 1 89 ? 11.732 1.657 -3.277 1.00 72.25 89 ARG A CA 1
ATOM 684 C C . ARG A 1 89 ? 11.150 0.763 -4.375 1.00 72.25 89 ARG A C 1
ATOM 686 O O . ARG A 1 89 ? 10.433 1.276 -5.229 1.00 72.25 89 ARG A O 1
ATOM 693 N N . ILE A 1 90 ? 11.381 -0.555 -4.335 1.00 74.88 90 ILE A N 1
ATOM 694 C CA . ILE A 1 90 ? 10.696 -1.495 -5.243 1.00 74.88 90 ILE A CA 1
ATOM 695 C C . ILE A 1 90 ? 9.181 -1.393 -5.040 1.00 74.88 90 ILE A C 1
ATOM 697 O O . ILE A 1 90 ? 8.465 -1.113 -5.998 1.00 74.88 90 ILE A O 1
ATOM 701 N N . MET A 1 91 ? 8.703 -1.495 -3.795 1.00 74.69 91 MET A N 1
ATOM 702 C CA . MET A 1 91 ? 7.273 -1.369 -3.473 1.00 74.69 91 MET A CA 1
ATOM 703 C C . MET A 1 91 ? 6.668 -0.036 -3.955 1.00 74.69 91 MET A C 1
ATOM 705 O O . MET A 1 91 ? 5.545 -0.005 -4.452 1.00 74.69 91 MET A O 1
ATOM 709 N N . GLN A 1 92 ? 7.410 1.074 -3.856 1.00 75.50 92 GLN A N 1
ATOM 710 C CA . GLN A 1 92 ? 6.994 2.369 -4.411 1.00 75.50 92 GLN A CA 1
ATOM 711 C C . GLN A 1 92 ? 6.831 2.318 -5.940 1.00 75.50 92 GLN A C 1
ATOM 713 O O . GLN A 1 92 ? 5.838 2.820 -6.467 1.00 75.50 92 GLN A O 1
ATOM 718 N N . HIS A 1 93 ? 7.783 1.721 -6.664 1.00 79.25 93 HIS A N 1
ATOM 719 C CA . HIS A 1 93 ? 7.699 1.580 -8.121 1.00 79.25 93 HIS A CA 1
ATOM 720 C C . HIS A 1 93 ? 6.542 0.658 -8.539 1.00 79.25 93 HIS A C 1
ATOM 722 O O . HIS A 1 93 ? 5.873 0.921 -9.538 1.00 79.25 93 HIS A O 1
ATOM 728 N N . GLU A 1 94 ? 6.264 -0.387 -7.762 1.00 83.69 94 GLU A N 1
ATOM 729 C CA . GLU A 1 94 ? 5.153 -1.314 -7.995 1.00 83.69 94 GLU A CA 1
ATOM 730 C C . GLU A 1 94 ? 3.781 -0.650 -7.800 1.00 83.69 94 GLU A C 1
ATOM 732 O O . GLU A 1 94 ? 2.910 -0.816 -8.654 1.00 83.69 94 GLU A O 1
ATOM 737 N N . ILE A 1 95 ? 3.615 0.212 -6.786 1.00 78.94 95 ILE A N 1
ATOM 738 C CA . ILE A 1 95 ? 2.413 1.058 -6.630 1.00 78.94 95 ILE A CA 1
ATOM 739 C C . ILE A 1 95 ? 2.182 1.919 -7.876 1.00 78.94 95 ILE A C 1
ATOM 741 O O . ILE A 1 95 ? 1.095 1.886 -8.454 1.00 78.94 95 ILE A O 1
ATOM 745 N N . TRP A 1 96 ? 3.195 2.668 -8.328 1.00 80.44 96 TRP A N 1
ATOM 746 C CA . TRP A 1 96 ? 3.071 3.511 -9.526 1.00 80.44 96 TRP A CA 1
ATOM 747 C C . TRP A 1 96 ? 2.815 2.691 -10.795 1.00 80.44 96 TRP A C 1
ATOM 749 O O . TRP A 1 96 ? 2.057 3.112 -11.671 1.00 80.44 96 TRP A O 1
ATOM 759 N N . SER A 1 97 ? 3.387 1.494 -10.883 1.00 86.44 97 SER A N 1
ATOM 760 C CA . SER A 1 97 ? 3.161 0.568 -11.994 1.00 86.44 97 SER A CA 1
ATOM 761 C C . SER A 1 97 ? 1.739 0.007 -11.990 1.00 86.44 97 SER A C 1
ATOM 763 O O . SER A 1 97 ? 1.125 -0.114 -13.049 1.00 86.44 97 SER A O 1
ATOM 765 N N . LEU A 1 98 ? 1.156 -0.251 -10.814 1.00 84.75 98 LEU A N 1
ATOM 766 C CA . LEU A 1 98 ? -0.251 -0.623 -10.731 1.00 84.75 98 LEU A CA 1
ATOM 767 C C . LEU A 1 98 ? -1.160 0.567 -11.059 1.00 84.75 98 LEU A C 1
ATOM 769 O O . LEU A 1 98 ? -2.067 0.397 -11.864 1.00 84.75 98 LEU A O 1
ATOM 773 N N . VAL A 1 99 ? -0.896 1.773 -10.541 1.00 80.62 99 VAL A N 1
ATOM 774 C CA . VAL A 1 99 ? -1.675 2.986 -10.871 1.00 80.62 99 VAL A CA 1
ATOM 775 C C . VAL A 1 99 ? -1.659 3.275 -12.378 1.00 80.62 99 VAL A C 1
ATOM 777 O O . VAL A 1 99 ? -2.711 3.541 -12.955 1.00 80.62 99 VAL A O 1
ATOM 780 N N . THR A 1 100 ? -0.509 3.150 -13.045 1.00 82.62 100 THR A N 1
ATOM 781 C CA . THR A 1 100 ? -0.397 3.354 -14.504 1.00 82.62 100 THR A CA 1
ATOM 782 C C . THR A 1 100 ? -0.978 2.203 -15.332 1.00 82.62 100 THR A C 1
ATOM 784 O O . THR A 1 100 ? -1.459 2.427 -16.441 1.00 82.62 100 THR A O 1
ATOM 787 N N . HIS A 1 101 ? -1.025 0.976 -14.809 1.00 86.25 101 HIS A N 1
ATOM 788 C CA . HIS A 1 101 ? -1.751 -0.124 -15.449 1.00 86.25 101 HIS A CA 1
ATOM 789 C C . HIS A 1 101 ? -3.277 0.037 -15.298 1.00 86.25 101 HIS A C 1
ATOM 791 O O . HIS A 1 101 ? -4.034 -0.120 -16.257 1.00 86.25 101 HIS A O 1
ATOM 797 N N . ILE A 1 102 ? -3.746 0.406 -14.108 1.00 81.19 102 ILE A N 1
ATOM 798 C CA . ILE A 1 102 ? -5.138 0.241 -13.674 1.00 81.19 102 ILE A CA 1
ATOM 799 C C . ILE A 1 102 ? -5.962 1.526 -13.659 1.00 81.19 102 ILE A C 1
ATOM 801 O O . ILE A 1 102 ? -7.132 1.500 -14.062 1.00 81.19 102 ILE A O 1
ATOM 805 N N . GLY A 1 103 ? -5.360 2.618 -13.199 1.00 77.50 103 GLY A N 1
ATOM 806 C CA . GLY A 1 103 ? -6.024 3.817 -12.701 1.00 77.50 103 GLY A CA 1
ATOM 807 C C . GLY A 1 103 ? -5.712 4.040 -11.216 1.00 77.50 103 GLY A C 1
ATOM 808 O O . GLY A 1 103 ? -5.248 3.134 -10.522 1.00 77.50 103 GLY A O 1
ATOM 809 N N . GLY A 1 104 ? -5.965 5.252 -10.718 1.00 72.44 104 GLY A N 1
ATOM 810 C CA . GLY A 1 104 ? -5.789 5.574 -9.298 1.00 72.44 104 GLY A CA 1
ATOM 811 C C . GLY A 1 104 ? -6.750 4.797 -8.380 1.00 72.44 104 GLY A C 1
ATOM 812 O O . GLY A 1 104 ? -7.866 4.491 -8.809 1.00 72.44 104 GLY A O 1
ATOM 813 N N . PRO A 1 105 ? -6.348 4.484 -7.131 1.00 74.38 105 PRO A N 1
ATOM 814 C CA . PRO A 1 105 ? -7.214 3.822 -6.156 1.00 74.38 105 PRO A CA 1
ATOM 815 C C . PRO A 1 105 ? -8.451 4.667 -5.826 1.00 74.38 105 PRO A C 1
ATOM 817 O O . PRO A 1 105 ? -8.354 5.881 -5.674 1.00 74.38 105 PRO A O 1
ATOM 820 N N . THR A 1 106 ? -9.603 4.008 -5.675 1.00 74.31 106 THR A N 1
ATOM 821 C CA . THR A 1 106 ? -10.892 4.629 -5.302 1.00 74.31 106 THR A CA 1
ATOM 822 C C . THR A 1 106 ? -11.034 4.824 -3.788 1.00 74.31 106 THR A C 1
ATOM 824 O O . THR A 1 106 ? -11.763 5.705 -3.342 1.00 74.31 106 THR A O 1
ATOM 827 N N . TRP A 1 107 ? -10.326 4.022 -2.991 1.00 78.56 107 TRP A N 1
ATOM 828 C CA . TRP A 1 107 ? -10.340 4.061 -1.529 1.00 78.56 107 TRP A CA 1
ATOM 829 C C . TRP A 1 107 ? -8.923 3.967 -0.970 1.00 78.56 107 TRP A C 1
ATOM 831 O O . TRP A 1 107 ? -8.042 3.358 -1.577 1.00 78.56 107 TRP A O 1
ATOM 841 N N . TYR A 1 108 ? -8.734 4.529 0.219 1.00 77.62 108 TYR A N 1
ATOM 842 C CA . TYR A 1 108 ? -7.567 4.331 1.063 1.00 77.62 108 TYR A CA 1
ATOM 843 C C . TYR A 1 108 ? -8.018 3.952 2.470 1.00 77.62 108 TYR A C 1
ATOM 845 O O . TYR A 1 108 ? -8.911 4.585 3.040 1.00 77.62 108 TYR A O 1
ATOM 853 N N . PHE A 1 109 ? -7.380 2.922 3.022 1.00 77.19 109 PHE A N 1
ATOM 854 C CA . PHE A 1 109 ? -7.692 2.385 4.337 1.00 77.19 109 PHE A CA 1
ATOM 855 C C . PHE A 1 109 ? -6.444 2.361 5.216 1.00 77.19 109 PHE A C 1
ATOM 857 O O . PHE A 1 109 ? -5.371 1.955 4.762 1.00 77.19 109 PHE A O 1
ATOM 864 N N . THR A 1 110 ? -6.600 2.687 6.498 1.00 73.81 110 THR A N 1
ATOM 865 C CA . THR A 1 110 ? -5.664 2.226 7.532 1.00 73.81 110 THR A CA 1
ATOM 866 C C . THR A 1 110 ? -6.396 1.386 8.566 1.00 73.81 110 THR A C 1
ATOM 868 O O . THR A 1 110 ? -7.565 1.621 8.871 1.00 73.81 110 THR A O 1
ATOM 871 N N . MET A 1 111 ? -5.693 0.391 9.097 1.00 79.00 111 MET A N 1
ATOM 872 C CA . MET A 1 111 ? -6.127 -0.445 10.210 1.00 79.00 111 MET A CA 1
ATOM 873 C C . MET A 1 111 ? -4.899 -0.781 11.055 1.00 79.00 111 MET A C 1
ATOM 875 O O . MET A 1 111 ? -3.840 -1.099 10.511 1.00 79.00 111 MET A O 1
ATOM 879 N N . ALA A 1 112 ? -5.026 -0.708 12.378 1.00 77.94 112 ALA A N 1
ATOM 880 C CA . ALA A 1 112 ? -3.939 -1.002 13.311 1.00 77.94 112 ALA A CA 1
ATOM 881 C C . ALA A 1 112 ? -4.377 -2.036 14.371 1.00 77.94 112 ALA A C 1
ATOM 883 O O . ALA A 1 112 ? -4.626 -1.649 15.516 1.00 77.94 112 ALA A O 1
ATOM 884 N N . PRO A 1 113 ? -4.505 -3.336 14.014 1.00 80.06 113 PRO A N 1
ATOM 885 C CA . PRO A 1 113 ? -5.018 -4.379 14.908 1.00 80.06 113 PRO A CA 1
ATOM 886 C C . PRO A 1 113 ? -4.312 -4.400 16.272 1.00 80.06 113 PRO A C 1
ATOM 888 O O . PRO A 1 113 ? -3.096 -4.587 16.358 1.00 80.06 113 PRO A O 1
ATOM 891 N N . CYS A 1 114 ? -5.073 -4.203 17.353 1.00 80.69 114 CYS A N 1
ATOM 892 C CA . CYS A 1 114 ? -4.513 -4.005 18.690 1.00 80.69 114 CYS A CA 1
ATOM 893 C C . CYS A 1 114 ? -4.084 -5.338 19.324 1.00 80.69 114 CYS A C 1
ATOM 895 O O . CYS A 1 114 ? -4.856 -5.992 20.025 1.00 80.69 114 CYS A O 1
ATOM 897 N N . ASN A 1 115 ? -2.836 -5.742 19.082 1.00 77.06 115 ASN A N 1
ATOM 898 C CA . ASN A 1 115 ? -2.282 -7.016 19.547 1.00 77.06 115 ASN A CA 1
ATOM 899 C C . ASN A 1 115 ? -2.438 -7.260 21.065 1.00 77.06 115 ASN A C 1
ATOM 901 O O . ASN A 1 115 ? -2.767 -8.372 21.457 1.00 77.06 115 ASN A O 1
ATOM 905 N N . PHE A 1 116 ? -2.262 -6.247 21.921 1.00 77.81 116 PHE A N 1
ATOM 906 C CA . PHE A 1 116 ? -2.346 -6.395 23.387 1.00 77.81 116 PHE A CA 1
ATOM 907 C C . PHE A 1 116 ? -3.764 -6.300 23.980 1.00 77.81 116 PHE A C 1
ATOM 909 O O . PHE A 1 116 ? -3.913 -6.361 25.200 1.00 77.81 116 PHE A O 1
ATOM 916 N N . LYS A 1 117 ? -4.801 -6.164 23.145 1.00 83.06 117 LYS A N 1
ATOM 917 C CA . LYS A 1 117 ? -6.212 -6.193 23.574 1.00 83.06 117 LYS A CA 1
ATOM 918 C C . LYS A 1 117 ? -7.030 -7.269 22.860 1.00 83.06 117 LYS A C 1
ATOM 920 O O . LYS A 1 117 ? -7.837 -7.942 23.491 1.00 83.06 117 LYS A O 1
ATOM 925 N N . HIS A 1 118 ? -6.793 -7.476 21.566 1.00 85.12 118 HIS A N 1
ATOM 926 C CA . HIS A 1 118 ? -7.630 -8.342 20.745 1.00 85.12 118 HIS A CA 1
ATOM 927 C C . HIS A 1 118 ? -7.543 -9.826 21.178 1.00 85.12 118 HIS A C 1
ATOM 929 O O . HIS A 1 118 ? -6.452 -10.409 21.105 1.00 85.12 118 HIS A O 1
ATOM 935 N N . PRO A 1 119 ? -8.665 -10.495 21.529 1.00 83.56 119 PRO A N 1
ATOM 936 C CA . PRO A 1 119 ? -8.658 -11.837 22.126 1.00 83.56 119 PRO A CA 1
ATOM 937 C C . PRO A 1 119 ? -7.873 -12.900 21.351 1.00 83.56 119 PRO A C 1
ATOM 939 O O . PRO A 1 119 ? -7.130 -13.671 21.950 1.00 83.56 119 PRO A O 1
ATOM 942 N N . LEU A 1 120 ? -7.961 -12.915 20.013 1.00 83.88 120 LEU A N 1
ATOM 943 C CA . LEU A 1 120 ? -7.207 -13.873 19.185 1.00 83.88 120 LEU A CA 1
ATOM 944 C C . LEU A 1 120 ? -5.681 -13.741 19.333 1.00 83.88 120 LEU A C 1
ATOM 946 O O . LEU A 1 120 ? -4.969 -14.738 19.241 1.00 83.88 120 LEU A O 1
ATOM 950 N N . CYS A 1 121 ? -5.162 -12.532 19.569 1.00 84.12 121 CYS A N 1
ATOM 951 C CA . CYS A 1 121 ? -3.726 -12.324 19.740 1.00 84.12 121 CYS A CA 1
ATOM 952 C C . CYS A 1 121 ? -3.247 -12.786 21.121 1.00 84.12 121 CYS A C 1
ATOM 954 O O . CYS A 1 121 ? -2.162 -13.355 21.231 1.00 84.12 121 CYS A O 1
ATOM 956 N N . ILE A 1 122 ? -4.072 -12.579 22.153 1.00 81.62 122 ILE A N 1
ATOM 957 C CA . ILE A 1 122 ? -3.838 -13.085 23.511 1.00 81.62 122 ILE A CA 1
ATOM 958 C C . ILE A 1 122 ? -3.881 -14.622 23.491 1.00 81.62 122 ILE A C 1
ATOM 960 O O . ILE A 1 122 ? -2.951 -15.266 23.968 1.00 81.62 122 ILE A O 1
ATOM 964 N N . TYR A 1 123 ? -4.878 -15.215 22.825 1.00 80.00 123 TYR A N 1
ATOM 965 C CA . TYR A 1 123 ? -4.995 -16.665 22.633 1.00 80.00 123 TYR A CA 1
ATOM 966 C C . TYR A 1 123 ? -3.785 -17.285 21.910 1.00 80.00 123 TYR A C 1
ATOM 968 O O . TYR A 1 123 ? -3.270 -18.310 22.348 1.00 80.00 123 TYR A O 1
ATOM 976 N N . TYR A 1 124 ? -3.274 -16.660 20.840 1.00 79.81 124 TYR A N 1
ATOM 977 C CA . TYR A 1 124 ? -2.043 -17.127 20.182 1.00 79.81 124 TYR A CA 1
ATOM 978 C C . TYR A 1 124 ? -0.785 -16.996 21.058 1.00 79.81 124 TYR A C 1
ATOM 980 O O . TYR A 1 124 ? 0.228 -17.640 20.762 1.00 79.81 124 TYR A O 1
ATOM 988 N N . ALA A 1 125 ? -0.819 -16.142 22.084 1.00 80.31 125 ALA A N 1
ATOM 989 C CA . ALA A 1 125 ? 0.301 -15.891 22.980 1.00 80.31 125 ALA A CA 1
ATOM 990 C C . ALA A 1 125 ? 0.301 -16.801 24.220 1.00 80.31 125 ALA A C 1
ATOM 992 O O . ALA A 1 125 ? 1.383 -17.095 24.734 1.00 80.31 125 ALA A O 1
ATOM 993 N N . ASP A 1 126 ? -0.877 -17.252 24.663 1.00 77.00 126 ASP A N 1
ATOM 994 C CA . ASP A 1 126 ? -1.086 -18.048 25.874 1.00 77.00 126 ASP A CA 1
ATOM 995 C C . ASP A 1 126 ? -0.633 -19.526 25.768 1.00 77.00 126 ASP A C 1
ATOM 997 O O . ASP A 1 126 ? -0.457 -20.129 24.708 1.00 77.00 126 ASP A O 1
ATOM 1001 N N . THR A 1 127 ? -0.446 -20.116 26.944 1.00 64.62 127 THR A N 1
ATOM 1002 C CA . THR A 1 127 ? 0.073 -21.442 27.285 1.00 64.62 127 THR A CA 1
ATOM 1003 C C . THR A 1 127 ? -0.844 -22.635 26.960 1.00 64.62 127 THR A C 1
ATOM 1005 O O . THR A 1 127 ? -0.572 -23.749 27.409 1.00 64.62 127 THR A O 1
ATOM 1008 N N . LYS A 1 128 ? -1.861 -22.448 26.104 1.00 58.62 128 LYS A N 1
ATOM 1009 C CA . LYS A 1 128 ? -2.829 -23.469 25.638 1.00 58.62 128 LYS A CA 1
ATOM 1010 C C . LYS A 1 128 ? -3.833 -23.967 26.691 1.00 58.62 128 LYS A C 1
ATOM 1012 O O . LYS A 1 128 ? -4.262 -25.123 26.615 1.00 58.62 128 LYS A O 1
ATOM 1017 N N . GLN A 1 129 ? -4.238 -23.137 27.653 1.00 55.78 129 GLN A N 1
ATOM 1018 C CA . GLN A 1 129 ? -5.381 -23.494 28.504 1.00 55.78 129 GLN A CA 1
ATOM 1019 C C . GLN A 1 129 ? -6.711 -23.395 27.727 1.00 55.78 129 GLN A C 1
ATOM 1021 O O . GLN A 1 129 ? -6.755 -22.937 26.582 1.00 55.78 129 GLN A O 1
ATOM 1026 N N . LYS A 1 130 ? -7.802 -23.925 28.300 1.00 53.72 130 LYS A N 1
ATOM 1027 C CA . LYS A 1 130 ? -9.121 -23.896 27.645 1.00 53.72 130 LYS A CA 1
ATOM 1028 C C . LYS A 1 130 ? -9.712 -22.483 27.638 1.00 53.72 130 LYS A C 1
ATOM 1030 O O . LYS A 1 130 ? -9.365 -21.644 28.456 1.00 53.72 130 LYS A O 1
ATOM 1035 N N . PHE A 1 131 ? -10.607 -22.265 26.678 1.00 47.38 131 PHE A N 1
ATOM 1036 C CA . PHE A 1 131 ? -11.166 -20.970 26.296 1.00 47.38 131 PHE A CA 1
ATOM 1037 C C . PHE A 1 131 ? -12.122 -20.394 27.359 1.00 47.38 131 PHE A C 1
ATOM 1039 O O . PHE A 1 131 ? -13.337 -20.486 27.226 1.00 47.38 131 PHE A O 1
ATOM 1046 N N . ASP A 1 132 ? -11.557 -19.798 28.403 1.00 51.69 132 ASP A N 1
ATOM 1047 C CA . ASP A 1 132 ? -12.248 -18.890 29.318 1.00 51.69 132 ASP A CA 1
ATOM 1048 C C . ASP A 1 132 ? -11.216 -17.854 29.786 1.00 51.69 132 ASP A C 1
ATOM 1050 O O . ASP A 1 132 ? -10.388 -18.139 30.648 1.00 51.69 132 ASP A O 1
ATOM 1054 N N . VAL A 1 133 ? -11.138 -16.716 29.086 1.00 54.91 133 VAL A N 1
ATOM 1055 C CA . VAL A 1 133 ? -10.055 -15.731 29.257 1.00 54.91 133 VAL A CA 1
ATOM 1056 C C . VAL A 1 133 ? -10.396 -14.819 30.437 1.00 54.91 133 VAL A C 1
ATOM 1058 O O . VAL A 1 133 ? -11.289 -13.980 30.294 1.00 54.91 133 VAL A O 1
ATOM 1061 N N . PRO A 1 134 ? -9.685 -14.898 31.580 1.00 55.09 134 PRO A N 1
ATOM 1062 C CA . PRO A 1 134 ? -9.830 -13.895 32.621 1.00 55.09 134 PRO A CA 1
ATOM 1063 C C . PRO A 1 134 ? -9.288 -12.578 32.066 1.00 55.09 134 PRO A C 1
ATOM 1065 O O . PRO A 1 134 ? -8.229 -12.567 31.433 1.00 55.09 134 PRO A O 1
ATOM 1068 N N . LEU A 1 135 ? -9.989 -11.471 32.309 1.00 54.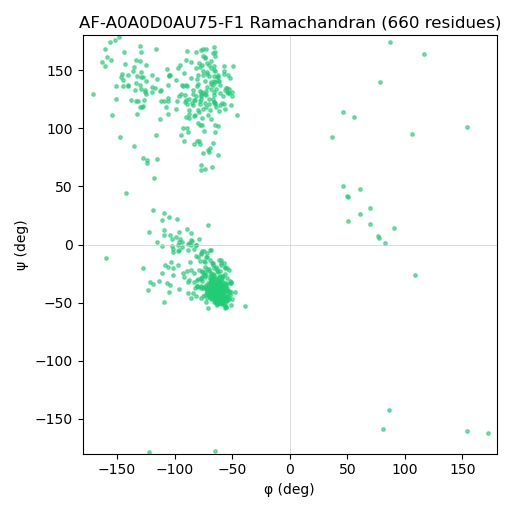97 135 LEU A N 1
ATOM 1069 C CA . LEU A 1 135 ? -9.557 -10.139 31.884 1.00 54.97 135 LEU A CA 1
ATOM 1070 C C . LEU A 1 135 ? -8.320 -9.710 32.694 1.00 54.97 135 LEU A C 1
ATOM 1072 O O . LEU A 1 135 ? -8.428 -9.024 33.709 1.00 54.97 135 LEU A O 1
ATOM 1076 N N . GLN A 1 136 ? -7.143 -10.161 32.256 1.00 63.75 136 GLN A N 1
ATOM 1077 C CA . GLN A 1 136 ? -5.853 -9.759 32.808 1.00 63.75 136 GLN A CA 1
ATOM 1078 C C . GLN A 1 136 ? -5.598 -8.269 32.551 1.00 63.75 136 GLN A C 1
ATOM 1080 O O . GLN A 1 136 ? -6.218 -7.622 31.701 1.00 63.75 136 GLN A O 1
ATOM 1085 N N . THR A 1 137 ? -4.665 -7.694 33.304 1.00 72.69 137 THR A N 1
ATOM 1086 C CA . THR A 1 137 ? -4.319 -6.282 33.143 1.00 72.69 137 THR A CA 1
ATOM 1087 C C . THR A 1 137 ? -3.614 -6.034 31.804 1.00 72.69 137 THR A C 1
ATOM 1089 O O . THR A 1 137 ? -2.880 -6.882 31.292 1.00 72.69 137 THR A O 1
ATOM 1092 N N . ASN A 1 138 ? -3.750 -4.818 31.254 1.00 73.19 138 ASN A N 1
ATOM 1093 C CA . ASN A 1 138 ? -3.034 -4.409 30.031 1.00 73.19 138 ASN A CA 1
ATOM 1094 C C . ASN A 1 138 ? -1.510 -4.663 30.119 1.00 73.19 138 ASN A C 1
ATOM 1096 O O . ASN A 1 138 ? -0.867 -4.952 29.109 1.00 73.19 138 ASN A O 1
ATOM 1100 N N . TRP A 1 139 ? -0.939 -4.573 31.325 1.00 76.31 139 TRP A N 1
ATOM 1101 C CA . TRP A 1 139 ? 0.467 -4.868 31.608 1.00 76.31 139 TRP A CA 1
ATOM 1102 C C . TRP A 1 139 ? 0.809 -6.351 31.413 1.00 76.31 139 TRP A C 1
ATOM 1104 O O . TRP A 1 139 ? 1.829 -6.678 30.807 1.00 76.31 139 TRP A O 1
ATOM 1114 N N . GLU A 1 140 ? -0.050 -7.260 31.870 1.00 80.06 140 GLU A N 1
ATOM 1115 C CA . GLU A 1 140 ? 0.139 -8.705 31.713 1.00 80.06 140 GLU A CA 1
ATOM 1116 C C . GLU A 1 140 ? 0.012 -9.135 30.248 1.00 80.06 140 GLU A C 1
ATOM 1118 O O . GLU A 1 140 ? 0.848 -9.907 29.777 1.00 80.06 140 GLU A O 1
ATOM 1123 N N . HIS A 1 141 ? -0.918 -8.553 29.482 1.00 80.56 141 HIS A N 1
ATOM 1124 C CA . HIS A 1 141 ? -0.999 -8.774 28.031 1.00 80.56 141 HIS A CA 1
ATOM 1125 C C . HIS A 1 141 ? 0.285 -8.328 27.305 1.00 80.56 141 HIS A C 1
ATOM 1127 O O . HIS A 1 141 ? 0.833 -9.063 26.479 1.00 80.56 141 HIS A O 1
ATOM 1133 N N . GLN A 1 142 ? 0.810 -7.141 27.631 1.00 79.94 142 GLN A N 1
ATOM 1134 C CA . GLN A 1 142 ? 2.072 -6.638 27.068 1.00 79.94 142 GLN A CA 1
ATOM 1135 C C . GLN A 1 142 ? 3.266 -7.516 27.478 1.00 79.94 142 GLN A C 1
ATOM 1137 O O . GLN A 1 142 ? 4.121 -7.846 26.647 1.00 79.94 142 GLN A O 1
ATOM 1142 N N . LYS A 1 143 ? 3.299 -7.974 28.735 1.00 82.00 143 LYS A N 1
ATOM 1143 C CA . LYS A 1 143 ? 4.295 -8.929 29.232 1.00 82.00 143 LYS A CA 1
ATOM 1144 C C . LYS A 1 143 ? 4.226 -10.247 28.454 1.00 82.00 143 LYS A C 1
ATOM 1146 O O . LYS A 1 143 ? 5.265 -10.689 27.967 1.00 82.00 143 LYS A O 1
ATOM 1151 N N . LEU A 1 144 ? 3.044 -10.831 28.260 1.00 82.56 144 LEU A N 1
ATOM 1152 C CA . LEU A 1 144 ? 2.848 -12.077 27.511 1.00 82.56 144 LEU A CA 1
ATOM 1153 C C . LEU A 1 144 ? 3.341 -11.951 26.056 1.00 82.56 144 LEU A C 1
ATOM 1155 O O . LEU A 1 144 ? 4.133 -12.773 25.591 1.00 82.56 144 LEU A O 1
ATOM 1159 N N . LEU A 1 145 ? 2.973 -10.871 25.361 1.00 82.12 145 LEU A N 1
ATOM 1160 C CA . LEU A 1 145 ? 3.391 -10.629 23.973 1.00 82.12 145 LEU A CA 1
ATOM 1161 C C . LEU A 1 145 ? 4.885 -10.326 23.820 1.00 82.12 145 LEU A C 1
ATOM 1163 O O . LEU A 1 145 ? 5.480 -10.724 22.821 1.00 82.12 145 LEU A O 1
ATOM 1167 N N . SER A 1 146 ? 5.523 -9.678 24.801 1.00 80.94 146 SER A N 1
ATOM 1168 C CA . SER A 1 146 ? 6.985 -9.509 24.782 1.00 80.94 146 SER A CA 1
ATOM 1169 C C . SER A 1 146 ? 7.727 -10.846 24.941 1.00 80.94 146 SER A C 1
ATOM 1171 O O . SER A 1 146 ? 8.809 -11.025 24.379 1.00 80.94 146 SER A O 1
ATOM 1173 N N . HIS A 1 147 ? 7.133 -11.827 25.631 1.00 83.38 147 HIS A N 1
ATOM 1174 C CA . HIS A 1 147 ? 7.682 -13.182 25.723 1.00 83.38 147 HIS A CA 1
ATOM 1175 C C . HIS A 1 147 ? 7.429 -13.999 24.444 1.00 83.38 147 HIS A C 1
ATOM 1177 O O . HIS A 1 147 ? 8.320 -14.744 24.030 1.00 83.38 147 HIS A O 1
ATOM 1183 N N . ASN A 1 148 ? 6.275 -13.814 23.788 1.00 84.69 148 ASN A N 1
ATOM 1184 C CA . ASN A 1 148 ? 5.876 -14.511 22.560 1.00 84.69 148 ASN A CA 1
ATOM 1185 C C . ASN A 1 148 ? 5.526 -13.541 21.396 1.00 84.69 148 ASN A C 1
ATOM 1187 O O . ASN A 1 148 ? 4.369 -13.459 20.977 1.00 84.69 148 ASN A O 1
ATOM 1191 N N . PRO A 1 149 ? 6.509 -12.828 20.806 1.00 83.62 149 PRO A N 1
ATOM 1192 C CA . PRO A 1 149 ? 6.260 -11.915 19.681 1.00 83.62 149 PRO A CA 1
ATOM 1193 C C . PRO A 1 149 ? 5.806 -12.627 18.392 1.00 83.62 149 PRO A C 1
ATOM 1195 O O . PRO A 1 149 ? 5.211 -11.999 17.514 1.00 83.62 149 PRO A O 1
ATOM 1198 N N . ALA A 1 150 ? 6.022 -13.944 18.285 1.00 85.94 150 ALA A N 1
ATOM 1199 C CA . ALA A 1 150 ? 5.525 -14.757 17.178 1.00 85.94 150 ALA A CA 1
ATOM 1200 C C . ALA A 1 150 ? 3.989 -14.893 17.181 1.00 85.94 150 ALA A C 1
ATOM 1202 O O . ALA A 1 150 ? 3.394 -15.046 16.114 1.00 85.94 150 ALA A O 1
ATOM 1203 N N . ALA A 1 151 ? 3.336 -14.771 18.342 1.00 85.94 151 ALA A N 1
ATOM 1204 C CA . ALA A 1 151 ? 1.879 -14.687 18.433 1.00 85.94 151 ALA A CA 1
ATOM 1205 C C . ALA A 1 151 ? 1.335 -13.442 17.721 1.00 85.94 151 ALA A C 1
ATOM 1207 O O . ALA A 1 151 ? 0.439 -13.553 16.889 1.00 85.94 151 ALA A O 1
ATOM 1208 N N . ALA A 1 152 ? 1.936 -12.274 17.974 1.00 81.62 152 ALA A N 1
ATOM 1209 C CA . ALA A 1 152 ? 1.563 -11.024 17.312 1.00 81.62 152 ALA A CA 1
ATOM 1210 C C . ALA A 1 152 ? 1.821 -11.064 15.794 1.00 81.62 152 ALA A C 1
ATOM 1212 O O . ALA A 1 152 ? 1.002 -10.570 15.023 1.00 81.62 152 ALA A O 1
ATOM 1213 N N . ALA A 1 153 ? 2.913 -11.702 15.358 1.00 79.56 153 ALA A N 1
ATOM 1214 C CA . ALA A 1 153 ? 3.215 -11.915 13.940 1.00 79.56 153 ALA A CA 1
ATOM 1215 C C . ALA A 1 153 ? 2.159 -12.789 13.230 1.00 79.56 153 ALA A C 1
ATOM 1217 O O . ALA A 1 153 ? 1.718 -12.464 12.127 1.00 79.56 153 ALA A O 1
ATOM 1218 N N . ARG A 1 154 ? 1.723 -13.881 13.877 1.00 86.12 154 ARG A N 1
ATOM 1219 C CA . ARG A 1 154 ? 0.655 -14.765 13.375 1.00 86.12 154 ARG A CA 1
ATOM 1220 C C . ARG A 1 154 ? -0.704 -14.077 13.372 1.00 86.12 154 ARG A C 1
ATOM 1222 O O . ARG A 1 154 ? -1.403 -14.143 12.369 1.00 86.12 154 ARG A O 1
ATOM 1229 N N . PHE A 1 155 ? -1.045 -13.385 14.457 1.00 87.69 155 PHE A N 1
ATOM 1230 C CA . PHE A 1 155 ? -2.269 -12.596 14.570 1.00 87.69 155 PHE A CA 1
ATOM 1231 C C . PHE A 1 155 ? -2.370 -11.537 13.468 1.00 87.69 155 PHE A C 1
ATOM 1233 O O . PHE A 1 155 ? -3.402 -11.451 12.812 1.00 87.69 155 PHE A O 1
ATOM 1240 N N . PHE A 1 156 ? -1.303 -10.769 13.225 1.00 82.31 156 PHE A N 1
ATOM 1241 C CA . PHE A 1 156 ? -1.304 -9.741 12.185 1.00 82.31 156 PHE A CA 1
ATOM 1242 C C . PHE A 1 156 ? -1.529 -10.340 10.791 1.00 82.31 156 PHE A C 1
ATOM 1244 O O . PHE A 1 156 ? -2.425 -9.892 10.082 1.00 82.31 156 PHE A O 1
ATOM 1251 N N . HIS A 1 157 ? -0.781 -11.387 10.425 1.00 83.38 157 HIS A N 1
ATOM 1252 C CA . HIS A 1 157 ? -0.974 -12.086 9.151 1.00 83.38 157 HIS A CA 1
ATOM 1253 C C . HIS A 1 157 ? -2.400 -12.646 9.011 1.00 83.38 157 HIS A C 1
ATOM 1255 O O . HIS A 1 157 ? -3.042 -12.413 7.996 1.00 83.38 157 HIS A O 1
ATOM 1261 N N . PHE A 1 158 ? -2.933 -13.288 10.055 1.00 87.94 158 PHE A N 1
ATOM 1262 C CA . PHE A 1 158 ? -4.296 -13.825 10.070 1.00 87.94 158 PHE A CA 1
ATOM 1263 C C . PHE A 1 158 ? -5.370 -12.739 9.892 1.00 87.94 158 PHE A C 1
ATOM 1265 O O . PHE A 1 158 ? -6.258 -12.889 9.056 1.00 87.94 158 PHE A O 1
ATOM 1272 N N . MET A 1 159 ? -5.279 -11.624 10.627 1.00 86.44 159 MET A N 1
ATOM 1273 C CA . MET A 1 159 ? -6.233 -10.512 10.504 1.00 86.44 159 MET A CA 1
ATOM 1274 C C . MET A 1 159 ? -6.145 -9.817 9.144 1.00 86.44 159 MET A C 1
ATOM 1276 O O . MET A 1 159 ? -7.175 -9.423 8.605 1.00 86.44 159 MET A O 1
ATOM 1280 N N . VAL A 1 160 ? -4.941 -9.683 8.575 1.00 81.75 160 VAL A N 1
ATOM 1281 C CA . VAL A 1 160 ? -4.768 -9.170 7.210 1.00 81.75 160 VAL A CA 1
ATOM 1282 C C . VAL A 1 160 ? -5.404 -10.129 6.203 1.00 81.75 160 VAL A C 1
ATOM 1284 O O . VAL A 1 160 ? -6.211 -9.679 5.400 1.00 81.75 160 VAL A O 1
ATOM 1287 N N . THR A 1 161 ? -5.139 -11.436 6.272 1.00 87.12 161 THR A N 1
ATOM 1288 C CA . THR A 1 161 ? -5.756 -12.419 5.363 1.00 87.12 161 THR A CA 1
ATOM 1289 C C . THR A 1 161 ? -7.287 -12.425 5.463 1.00 87.12 161 THR A C 1
ATOM 1291 O O . THR A 1 161 ? -7.952 -12.349 4.437 1.00 87.12 161 THR A O 1
ATOM 1294 N N . LEU A 1 162 ? -7.875 -12.389 6.666 1.00 88.06 162 LEU A N 1
ATOM 1295 C CA . LEU A 1 162 ? -9.336 -12.291 6.810 1.00 88.06 162 LEU A CA 1
ATOM 1296 C C . LEU A 1 162 ? -9.915 -10.969 6.283 1.00 88.06 162 LEU A C 1
ATOM 1298 O O . LEU A 1 162 ? -10.980 -10.971 5.665 1.00 88.06 162 LEU A O 1
ATOM 1302 N N . PHE A 1 163 ? -9.232 -9.839 6.496 1.00 86.75 163 PHE A N 1
ATOM 1303 C CA . PHE A 1 163 ? -9.623 -8.564 5.889 1.00 86.75 163 PHE A CA 1
ATOM 1304 C C . PHE A 1 163 ? -9.638 -8.668 4.355 1.00 86.75 163 PHE A C 1
ATOM 1306 O O . PHE A 1 163 ? -10.515 -8.099 3.705 1.00 86.75 163 PHE A O 1
ATOM 1313 N N . LEU A 1 164 ? -8.712 -9.434 3.776 1.00 83.88 164 LEU A N 1
ATOM 1314 C CA . LEU A 1 164 ? -8.629 -9.642 2.336 1.00 83.88 164 LEU A CA 1
ATOM 1315 C C . LEU A 1 164 ? -9.768 -10.511 1.812 1.00 83.88 164 LEU A C 1
ATOM 1317 O O . LEU A 1 164 ? -10.519 -10.063 0.952 1.00 83.88 164 LEU A O 1
ATOM 1321 N N . ASP A 1 165 ? -9.939 -11.702 2.377 1.00 85.00 165 ASP A N 1
ATOM 1322 C CA . ASP A 1 165 ? -10.918 -12.676 1.893 1.00 85.00 165 ASP A CA 1
ATOM 1323 C C . ASP A 1 165 ? -12.373 -12.213 2.108 1.00 85.00 165 ASP A C 1
ATOM 1325 O O . ASP A 1 165 ? -13.254 -12.562 1.322 1.00 85.00 165 ASP A O 1
ATOM 1329 N N . ILE A 1 166 ? -12.63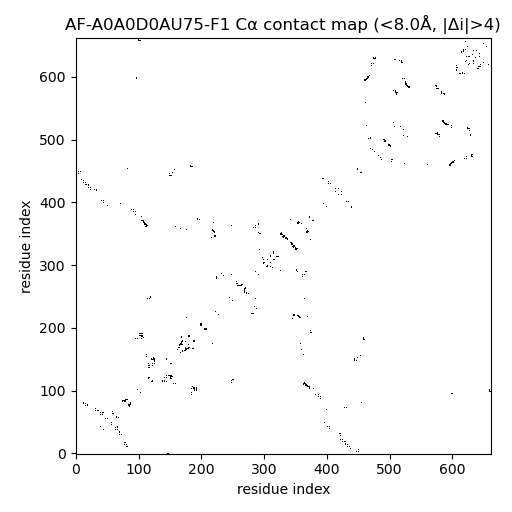4 -11.421 3.161 1.00 85.31 166 ILE A N 1
ATOM 1330 C CA . ILE A 1 166 ? -13.993 -11.048 3.597 1.00 85.31 166 ILE A CA 1
ATOM 1331 C C . ILE A 1 166 ? -14.324 -9.575 3.319 1.00 85.31 166 ILE A C 1
ATOM 1333 O O . ILE A 1 166 ? -15.397 -9.274 2.799 1.00 85.31 166 ILE A O 1
ATOM 1337 N N . VAL A 1 167 ? -13.451 -8.633 3.694 1.00 85.62 167 VAL A N 1
ATOM 1338 C CA . VAL A 1 167 ? -13.780 -7.193 3.645 1.00 85.62 167 VAL A CA 1
ATOM 1339 C C . VAL A 1 167 ? -13.441 -6.586 2.284 1.00 85.62 167 VAL A C 1
ATOM 1341 O O . VAL A 1 167 ? -14.226 -5.809 1.740 1.00 85.62 167 VAL A O 1
ATOM 1344 N N . VAL A 1 168 ? -12.296 -6.963 1.715 1.00 81.44 168 VAL A N 1
ATOM 1345 C CA . VAL A 1 168 ? -11.912 -6.637 0.334 1.00 81.44 168 VAL A CA 1
ATOM 1346 C C . VAL A 1 168 ? -12.602 -7.574 -0.660 1.00 81.44 168 VAL A C 1
ATOM 1348 O O . VAL A 1 168 ? -13.040 -7.107 -1.712 1.00 81.44 168 VAL A O 1
ATOM 1351 N N . GLY A 1 1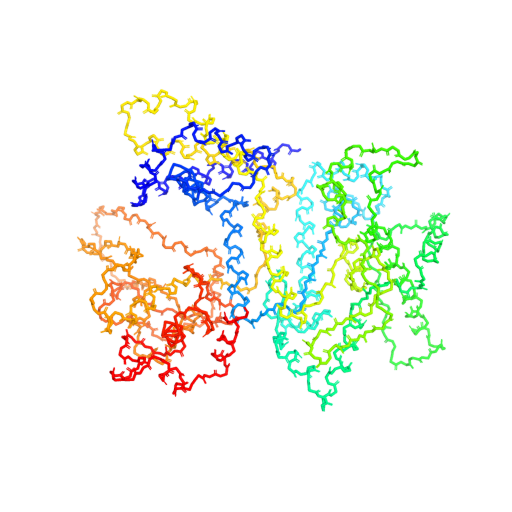69 ? -12.774 -8.846 -0.302 1.00 77.81 169 GLY A N 1
ATOM 1352 C CA . GLY A 1 169 ? -13.440 -9.863 -1.112 1.00 77.81 169 GLY A CA 1
ATOM 1353 C C . GLY A 1 169 ? -12.507 -10.568 -2.101 1.00 77.81 169 GLY A C 1
ATOM 1354 O O . GLY A 1 169 ? -11.345 -10.205 -2.286 1.00 77.81 169 GLY A O 1
ATOM 1355 N N . THR A 1 170 ? -13.048 -11.580 -2.770 1.00 73.00 170 THR A N 1
ATOM 1356 C CA . THR A 1 170 ? -12.364 -12.401 -3.781 1.00 73.00 170 THR A CA 1
ATOM 1357 C C . THR A 1 170 ? -13.120 -12.347 -5.113 1.00 73.00 170 THR A C 1
ATOM 1359 O O . THR A 1 170 ? -14.152 -11.689 -5.230 1.00 73.00 170 THR A O 1
ATOM 1362 N N . GLU A 1 171 ? -12.659 -13.067 -6.141 1.00 66.69 171 GLU A N 1
ATOM 1363 C CA . GLU A 1 171 ? -13.441 -13.227 -7.381 1.00 66.69 171 GLU A CA 1
ATOM 1364 C C . GLU A 1 171 ? -14.778 -13.962 -7.149 1.00 66.69 171 GLU A C 1
ATOM 1366 O O . GLU A 1 171 ? -15.700 -13.840 -7.953 1.00 66.69 171 GLU A O 1
ATOM 1371 N N . GLN A 1 172 ? -14.892 -14.724 -6.053 1.00 70.06 172 GLN A N 1
ATOM 1372 C CA . GLN A 1 172 ? -16.067 -15.524 -5.698 1.00 70.06 172 GLN A CA 1
ATOM 1373 C C . GLN A 1 172 ? -16.950 -14.866 -4.622 1.00 70.06 172 GLN A C 1
ATOM 1375 O O . GLN A 1 172 ? -18.114 -15.240 -4.485 1.00 70.06 172 GLN A O 1
ATOM 1380 N N . VAL A 1 173 ? -16.414 -13.913 -3.848 1.00 75.62 173 VAL A N 1
ATOM 1381 C CA . VAL A 1 173 ? -17.084 -13.291 -2.693 1.00 75.62 173 VAL A CA 1
ATOM 1382 C C . VAL A 1 173 ? -16.993 -11.770 -2.789 1.00 75.62 173 VAL A C 1
ATOM 1384 O O . VAL A 1 173 ? -15.906 -11.200 -2.752 1.00 75.62 173 VAL A O 1
ATOM 1387 N N . LEU A 1 174 ? -18.145 -11.104 -2.884 1.00 80.12 174 LEU A N 1
ATOM 1388 C CA . LEU A 1 174 ? -18.231 -9.644 -2.933 1.00 80.12 174 LEU A CA 1
ATOM 1389 C C . LEU A 1 174 ? -17.789 -9.022 -1.596 1.00 80.12 174 LEU A C 1
ATOM 1391 O O . LEU A 1 174 ? -18.350 -9.355 -0.554 1.00 80.12 174 LEU A O 1
ATOM 1395 N N . GLY A 1 175 ? -16.820 -8.104 -1.638 1.00 82.56 175 GLY A N 1
ATOM 1396 C CA . GLY A 1 175 ? -16.347 -7.378 -0.459 1.00 82.56 175 GLY A CA 1
ATOM 1397 C C . GLY A 1 175 ? -17.288 -6.258 -0.003 1.00 82.56 175 GLY A C 1
ATOM 1398 O O . GLY A 1 175 ? -18.170 -5.810 -0.740 1.00 82.56 175 GLY A O 1
ATOM 1399 N N . LEU A 1 176 ? -17.042 -5.743 1.205 1.00 83.50 176 LEU A N 1
ATOM 1400 C CA . LEU A 1 176 ? -17.786 -4.633 1.823 1.00 83.50 176 LEU A CA 1
ATOM 1401 C C . LEU A 1 176 ? -17.758 -3.353 0.968 1.00 83.50 176 LEU A C 1
ATOM 1403 O O . LEU A 1 176 ? -18.722 -2.596 0.951 1.00 83.50 176 LEU A O 1
ATOM 1407 N N . PHE A 1 177 ? -16.661 -3.133 0.239 1.00 79.75 177 PHE A N 1
ATOM 1408 C CA . PHE A 1 177 ? -16.450 -1.985 -0.651 1.00 79.75 177 PHE A CA 1
ATOM 1409 C C . PHE A 1 177 ? -16.760 -2.305 -2.128 1.00 79.75 177 PHE A C 1
ATOM 1411 O O . PHE A 1 177 ? -16.257 -1.634 -3.032 1.00 79.75 177 PHE A O 1
ATOM 1418 N N . GLY A 1 178 ? -17.570 -3.339 -2.381 1.00 76.00 178 GLY A N 1
ATOM 1419 C CA . GLY A 1 178 ? -17.972 -3.764 -3.720 1.00 76.00 178 GLY A CA 1
ATOM 1420 C C . GLY A 1 178 ? -16.933 -4.637 -4.446 1.00 76.00 178 GLY A C 1
ATOM 1421 O O . GLY A 1 178 ? -16.110 -5.294 -3.807 1.00 76.00 178 GLY A O 1
ATOM 1422 N N . PRO A 1 179 ? -16.995 -4.715 -5.793 1.00 70.38 179 PRO A N 1
ATOM 1423 C CA . PRO A 1 179 ? -16.128 -5.591 -6.583 1.00 70.38 179 PRO A CA 1
ATOM 1424 C C . PRO A 1 179 ? -14.645 -5.185 -6.580 1.00 70.38 179 PRO A C 1
ATOM 1426 O O . PRO A 1 179 ? -14.288 -4.017 -6.746 1.00 70.38 179 PRO A O 1
ATOM 1429 N N . THR A 1 180 ? -13.786 -6.200 -6.495 1.00 69.25 180 THR A N 1
ATOM 1430 C CA . THR A 1 180 ? -12.352 -6.128 -6.167 1.00 69.25 180 THR A CA 1
ATOM 1431 C C . THR A 1 180 ? -11.515 -6.855 -7.231 1.00 69.25 180 THR A C 1
ATOM 1433 O O . THR A 1 180 ? -11.975 -7.854 -7.772 1.00 69.25 180 THR A O 1
ATOM 1436 N N . ALA A 1 181 ? -10.310 -6.371 -7.582 1.00 64.38 181 ALA A N 1
ATOM 1437 C CA . ALA A 1 181 ? -9.568 -6.897 -8.745 1.00 64.38 181 ALA A CA 1
ATOM 1438 C C . ALA A 1 181 ? -8.031 -6.670 -8.845 1.00 64.38 181 ALA A C 1
ATOM 1440 O O . ALA A 1 181 ? -7.426 -7.218 -9.763 1.00 64.38 181 ALA A O 1
ATOM 1441 N N . ALA A 1 182 ? -7.372 -5.827 -8.036 1.00 61.09 182 ALA A N 1
ATOM 1442 C CA . ALA A 1 182 ? -5.897 -5.804 -7.844 1.00 61.09 182 ALA A CA 1
ATOM 1443 C C . ALA A 1 182 ? -5.516 -4.886 -6.697 1.00 61.09 182 ALA A C 1
ATOM 1445 O O . ALA A 1 182 ? -5.972 -3.741 -6.655 1.00 61.09 182 ALA A O 1
ATOM 1446 N N . TYR A 1 183 ? -4.705 -5.382 -5.774 1.00 61.59 183 TYR A N 1
ATOM 1447 C CA . TYR A 1 183 ? -4.684 -4.804 -4.450 1.00 61.59 183 TYR A CA 1
ATOM 1448 C C . TYR A 1 183 ? -3.352 -4.065 -4.083 1.00 61.59 183 TYR A C 1
ATOM 1450 O O . TYR A 1 183 ? -2.312 -4.693 -3.947 1.00 61.59 183 TYR A O 1
ATOM 1458 N N . TYR A 1 184 ? -3.448 -2.705 -4.031 1.00 51.28 184 TYR A N 1
ATOM 1459 C CA . TYR A 1 184 ? -2.478 -1.575 -3.831 1.00 51.28 184 TYR A CA 1
ATOM 1460 C C . TYR A 1 184 ? -2.278 -0.770 -2.506 1.00 51.28 184 TYR A C 1
ATOM 1462 O O . TYR A 1 184 ? -1.502 0.178 -2.488 1.00 51.28 184 TYR A O 1
ATOM 1470 N N . SER A 1 185 ? -2.986 -0.991 -1.404 1.00 56.09 185 SER A N 1
ATOM 1471 C CA . SER A 1 185 ? -2.438 -1.908 -0.414 1.00 56.09 185 SER A CA 1
ATOM 1472 C C . SER A 1 185 ? -2.981 -3.294 -0.691 1.00 56.09 185 SER A C 1
ATOM 1474 O O . SER A 1 185 ? -2.261 -4.245 -0.426 1.00 56.09 185 SER A O 1
ATOM 1476 N N . PHE A 1 186 ? -4.154 -3.468 -1.350 1.00 29.83 186 PHE A N 1
ATOM 1477 C CA . PHE A 1 186 ? -5.485 -2.849 -1.079 1.00 29.83 186 PHE A CA 1
ATOM 1478 C C . PHE A 1 186 ? -6.110 -1.702 -2.003 1.00 29.83 186 PHE A C 1
ATOM 1480 O O . PHE A 1 186 ? -5.729 -0.578 -1.712 1.00 29.83 186 PHE A O 1
ATOM 1487 N N . THR A 1 187 ? -6.973 -1.633 -3.058 1.00 34.06 187 THR A N 1
ATOM 1488 C CA . THR A 1 187 ? -7.707 -2.454 -4.078 1.00 34.06 187 THR A CA 1
ATOM 1489 C C . THR A 1 187 ? -8.170 -1.590 -5.320 1.00 34.06 187 THR A C 1
ATOM 1491 O O . THR A 1 187 ? -8.117 -0.363 -5.258 1.00 34.06 187 THR A O 1
ATOM 1494 N N . LYS A 1 188 ? -8.638 -2.203 -6.440 1.00 30.14 188 LYS A N 1
ATOM 1495 C CA . LYS A 1 188 ? -9.230 -1.650 -7.722 1.00 30.14 188 LYS A CA 1
ATOM 1496 C C . LYS A 1 188 ? -10.286 -2.626 -8.301 1.00 30.14 188 LYS A C 1
ATOM 1498 O O . LYS A 1 188 ? -10.363 -3.704 -7.736 1.00 30.14 188 LYS A O 1
ATOM 1503 N N . LYS A 1 189 ? -11.048 -2.481 -9.412 1.00 31.20 189 LYS A N 1
ATOM 1504 C CA . LYS A 1 189 ? -11.323 -1.430 -10.436 1.00 31.20 189 LYS A CA 1
ATOM 1505 C C . LYS A 1 189 ? -12.756 -1.629 -10.951 1.00 31.20 189 LYS A C 1
ATOM 1507 O O . LYS A 1 189 ? -13.039 -2.643 -11.587 1.00 31.20 189 LYS A O 1
ATOM 1512 N N . LYS A 1 190 ? -13.566 -0.578 -10.883 1.00 37.66 190 LYS A N 1
ATOM 1513 C CA . LYS A 1 190 ? -14.472 -0.181 -11.970 1.00 37.66 190 LYS A CA 1
ATOM 1514 C C . LYS A 1 190 ? -14.647 1.330 -11.885 1.00 37.66 190 LYS A C 1
ATOM 1516 O O . LYS A 1 190 ? -14.774 1.837 -10.780 1.00 37.66 190 LYS A O 1
ATOM 1521 N N . LEU A 1 191 ? -14.594 1.999 -13.040 1.00 40.91 191 LEU A N 1
ATOM 1522 C CA . LEU A 1 191 ? -14.410 3.448 -13.186 1.00 40.91 191 LEU A CA 1
ATOM 1523 C C . LEU A 1 191 ? -13.135 3.952 -12.477 1.00 40.91 191 LEU A C 1
ATOM 1525 O O . LEU A 1 191 ? -13.037 4.004 -11.253 1.00 40.91 191 LEU A O 1
ATOM 1529 N N . SER A 1 192 ? -12.132 4.358 -13.254 1.00 49.38 192 SER A N 1
ATOM 1530 C CA . SER A 1 192 ? -11.087 5.241 -12.729 1.00 49.38 192 SER A CA 1
ATOM 1531 C C . SER A 1 192 ? -11.744 6.522 -12.189 1.00 49.38 192 SER A C 1
ATOM 1533 O O . SER A 1 192 ? -12.761 6.951 -12.736 1.00 49.38 192 SER A O 1
ATOM 1535 N N . PRO A 1 193 ? -11.195 7.196 -11.167 1.00 56.19 193 PRO A N 1
ATOM 1536 C CA . PRO A 1 193 ? -11.817 8.418 -10.649 1.00 56.19 193 PRO A CA 1
ATOM 1537 C C . PRO A 1 193 ? -11.965 9.564 -11.667 1.00 56.19 193 PRO A C 1
ATOM 1539 O O . PRO A 1 193 ? -12.770 10.464 -11.454 1.00 56.19 193 PRO A O 1
ATOM 1542 N N . LEU A 1 194 ? -11.265 9.510 -12.809 1.00 57.69 194 LEU A N 1
ATOM 1543 C CA . LEU A 1 194 ? -11.535 10.378 -13.962 1.00 57.69 194 LEU A CA 1
ATOM 1544 C C . LEU A 1 194 ? -12.886 10.053 -14.627 1.00 57.69 194 LEU A C 1
ATOM 1546 O O . LEU A 1 194 ? -13.641 10.968 -14.936 1.00 57.69 194 LEU A O 1
ATOM 1550 N N . GLU A 1 195 ? -13.204 8.771 -14.813 1.00 61.84 195 GLU A N 1
ATOM 1551 C CA . GLU A 1 195 ? -14.494 8.301 -15.340 1.00 61.84 195 GLU A CA 1
ATOM 1552 C C . GLU A 1 195 ? -15.625 8.525 -14.320 1.00 61.84 195 GLU A C 1
ATOM 1554 O O . GLU A 1 195 ? -16.705 8.961 -14.707 1.00 61.84 195 GLU A O 1
ATOM 1559 N N . ILE A 1 196 ? -15.364 8.331 -13.015 1.00 62.16 196 ILE A N 1
ATOM 1560 C CA . ILE A 1 196 ? -16.314 8.702 -11.945 1.00 62.16 196 ILE A CA 1
ATOM 1561 C C . ILE A 1 196 ? -16.595 10.205 -12.008 1.00 62.16 196 ILE A C 1
ATOM 1563 O O . ILE A 1 196 ? -17.754 10.600 -12.060 1.00 62.16 196 ILE A O 1
ATOM 1567 N N . LYS A 1 197 ? -15.558 11.052 -12.083 1.00 65.12 197 LYS A N 1
ATOM 1568 C CA . LYS A 1 197 ? -15.724 12.502 -12.250 1.00 65.12 197 LYS A CA 1
ATOM 1569 C C . LYS A 1 197 ? -16.510 12.852 -13.518 1.00 65.12 197 LYS A C 1
ATOM 1571 O O . LYS A 1 197 ? -17.347 13.743 -13.465 1.00 65.12 197 LYS A O 1
ATOM 1576 N N . GLN A 1 198 ? -16.278 12.171 -14.640 1.00 68.25 198 GLN A N 1
ATOM 1577 C CA . GLN A 1 198 ? -17.034 12.404 -15.876 1.00 68.25 198 GLN A CA 1
ATOM 1578 C C . GLN A 1 198 ? -18.523 12.053 -15.726 1.00 68.25 198 GLN A C 1
ATOM 1580 O O . GLN A 1 198 ? -19.356 12.825 -16.181 1.00 68.25 198 GLN A O 1
ATOM 1585 N N . GLN A 1 199 ? -18.863 10.958 -15.038 1.00 67.19 199 GLN A N 1
ATOM 1586 C CA . GLN A 1 199 ? -20.258 10.573 -14.773 1.00 67.19 199 GLN A CA 1
ATOM 1587 C C . GLN A 1 199 ? -20.924 11.409 -13.667 1.00 67.19 199 GLN A C 1
ATOM 1589 O O . GLN A 1 199 ? -22.133 11.600 -13.693 1.00 67.19 199 GLN A O 1
ATOM 1594 N N . VAL A 1 200 ? -20.153 11.943 -12.714 1.00 67.56 200 VAL A N 1
ATOM 1595 C CA . VAL A 1 200 ? -20.629 12.917 -11.713 1.00 67.56 200 VAL A CA 1
ATOM 1596 C C . VAL A 1 200 ? -20.907 14.282 -12.348 1.00 67.56 200 VAL A C 1
ATOM 1598 O O . VAL A 1 200 ? -21.830 14.968 -11.927 1.00 67.56 200 VAL A O 1
ATOM 1601 N N . LEU A 1 201 ? -20.142 14.679 -13.368 1.00 71.88 201 LEU A N 1
ATOM 1602 C CA . LEU A 1 201 ? -20.344 15.933 -14.102 1.00 71.88 201 LEU A CA 1
ATOM 1603 C C . LEU A 1 201 ? -21.435 15.857 -15.187 1.00 71.88 201 LEU A C 1
ATOM 1605 O O . LEU A 1 201 ? -21.686 16.865 -15.844 1.00 71.88 201 LEU A O 1
ATOM 1609 N N . ASP A 1 202 ? -22.084 14.705 -15.378 1.00 71.38 202 ASP A N 1
ATOM 1610 C CA . ASP A 1 202 ? -23.228 14.555 -16.282 1.00 71.38 202 ASP A CA 1
ATOM 1611 C C . ASP A 1 202 ? -24.547 14.880 -15.543 1.00 71.38 202 ASP A C 1
ATOM 1613 O O . ASP A 1 202 ? -24.979 14.096 -14.693 1.00 71.38 202 ASP A O 1
ATOM 1617 N N . PRO A 1 203 ? -25.215 16.014 -15.842 1.00 61.50 203 PRO A N 1
ATOM 1618 C CA . PRO A 1 203 ? -26.451 16.410 -15.170 1.00 61.50 203 PRO A CA 1
ATOM 1619 C C . PRO A 1 203 ? -27.681 15.600 -15.615 1.00 61.50 203 PRO A C 1
ATOM 1621 O O . PRO A 1 203 ? -28.756 15.796 -15.053 1.00 61.50 203 PRO A O 1
ATOM 1624 N N . ALA A 1 204 ? -27.559 14.719 -16.616 1.00 60.69 204 ALA A N 1
ATOM 1625 C CA . ALA A 1 204 ? -28.630 13.820 -17.050 1.00 60.69 204 ALA A CA 1
ATOM 1626 C C . ALA A 1 204 ? -28.567 12.434 -16.373 1.00 60.69 204 ALA A C 1
ATOM 1628 O O . ALA A 1 204 ? -29.378 11.562 -16.687 1.00 60.69 204 ALA A O 1
ATOM 1629 N N . SER A 1 205 ? -27.606 12.212 -15.468 1.00 68.75 205 SER A N 1
ATOM 1630 C CA . SER A 1 205 ? -27.300 10.896 -14.905 1.00 68.75 205 SER A CA 1
ATOM 1631 C C . SER A 1 205 ? -27.713 10.761 -13.437 1.00 68.75 205 SER A C 1
ATOM 1633 O O . SER A 1 205 ? -27.190 11.452 -12.561 1.00 68.75 205 SER A O 1
ATOM 1635 N N . ASP A 1 206 ? -28.554 9.764 -13.133 1.00 75.69 206 ASP A N 1
ATOM 1636 C CA . ASP A 1 206 ? -28.881 9.362 -11.753 1.00 75.69 206 ASP A CA 1
ATOM 1637 C C . ASP A 1 206 ? -27.642 8.969 -10.925 1.00 75.69 206 ASP A C 1
ATOM 1639 O O . ASP A 1 206 ? -27.718 8.873 -9.698 1.00 75.69 206 ASP A O 1
ATOM 1643 N N . PHE A 1 207 ? -26.500 8.708 -11.576 1.00 73.75 207 PHE A N 1
ATOM 1644 C CA . PHE A 1 207 ? -25.264 8.217 -10.962 1.00 73.75 207 PHE A CA 1
ATOM 1645 C C . PHE A 1 207 ? -24.812 9.036 -9.747 1.00 73.75 207 PHE A C 1
ATOM 1647 O O . PHE A 1 207 ? -24.299 8.447 -8.799 1.00 73.75 207 PHE A O 1
ATOM 1654 N N . GLN A 1 208 ? -25.050 10.354 -9.724 1.00 71.88 208 GLN A N 1
ATOM 1655 C CA . GLN A 1 208 ? -24.780 11.192 -8.548 1.00 71.88 208 GLN A CA 1
ATOM 1656 C C . GLN A 1 208 ? -25.501 10.667 -7.292 1.00 71.88 208 GLN A C 1
ATOM 1658 O O . GLN A 1 208 ? -24.870 10.473 -6.253 1.00 71.88 208 GLN A O 1
ATOM 1663 N N . ASN A 1 209 ? -26.800 10.372 -7.401 1.00 77.75 209 ASN A N 1
ATOM 1664 C CA . ASN A 1 209 ? -27.637 9.914 -6.290 1.00 77.75 209 ASN A CA 1
ATOM 1665 C C . ASN A 1 209 ? -27.229 8.507 -5.828 1.00 77.75 209 ASN A C 1
ATOM 1667 O O . ASN A 1 209 ? -27.067 8.269 -4.631 1.00 77.75 209 ASN A O 1
ATOM 1671 N N . TRP A 1 210 ? -26.996 7.589 -6.775 1.00 78.31 210 TRP A N 1
ATOM 1672 C CA . TRP A 1 210 ? -26.511 6.236 -6.471 1.00 78.31 210 TRP A CA 1
ATOM 1673 C C . TRP A 1 210 ? -25.130 6.257 -5.802 1.00 78.31 210 TRP A C 1
ATOM 1675 O O . TRP A 1 210 ? -24.896 5.495 -4.865 1.00 78.31 210 TRP A O 1
ATOM 1685 N N . LEU A 1 211 ? -24.225 7.135 -6.249 1.00 76.81 211 LEU A N 1
ATOM 1686 C CA . LEU A 1 211 ? -22.885 7.279 -5.686 1.00 76.81 211 LEU A CA 1
ATOM 1687 C C . LEU A 1 211 ? -22.920 7.866 -4.270 1.00 76.81 211 LEU A C 1
ATOM 1689 O O . LEU A 1 211 ? -22.234 7.343 -3.397 1.00 76.81 211 LEU A O 1
ATOM 1693 N N . VAL A 1 212 ? -23.723 8.905 -4.014 1.00 80.31 212 VAL A N 1
ATOM 1694 C CA . VAL A 1 212 ? -23.879 9.474 -2.662 1.00 80.31 212 VAL A CA 1
ATOM 1695 C C . VAL A 1 212 ? -24.469 8.437 -1.705 1.00 80.31 212 VAL A C 1
ATOM 1697 O O . VAL A 1 212 ? -23.858 8.163 -0.674 1.00 80.31 212 VAL A O 1
ATOM 1700 N N . ALA A 1 213 ? -25.572 7.781 -2.081 1.00 82.75 213 ALA A N 1
ATOM 1701 C CA . ALA A 1 213 ? -26.193 6.739 -1.260 1.00 82.75 213 ALA A CA 1
ATOM 1702 C C . ALA A 1 213 ? -25.234 5.566 -0.978 1.00 82.75 213 ALA A C 1
ATOM 1704 O O . ALA A 1 213 ? -25.156 5.081 0.151 1.00 82.75 213 ALA A O 1
ATOM 1705 N N . TYR A 1 214 ? -24.452 5.141 -1.976 1.00 83.25 214 TYR A N 1
ATOM 1706 C CA . TYR A 1 214 ? -23.402 4.135 -1.807 1.00 83.25 214 TYR A CA 1
ATOM 1707 C C . TYR A 1 214 ? -22.330 4.583 -0.799 1.00 83.25 214 TYR A C 1
ATOM 1709 O O . TYR A 1 214 ? -22.009 3.836 0.126 1.00 83.25 214 TYR A O 1
ATOM 1717 N N . LEU A 1 215 ? -21.801 5.804 -0.937 1.00 82.31 215 LEU A N 1
ATOM 1718 C CA . LEU A 1 215 ? -20.745 6.319 -0.064 1.00 82.31 215 LEU A CA 1
ATOM 1719 C C . LEU A 1 215 ? -21.222 6.461 1.386 1.00 82.31 215 LEU A C 1
ATOM 1721 O O . LEU A 1 215 ? -20.527 5.996 2.288 1.00 82.31 215 LEU A O 1
ATOM 1725 N N . GLU A 1 216 ? -22.407 7.031 1.610 1.00 85.75 216 GLU A N 1
ATOM 1726 C CA . GLU A 1 216 ? -22.989 7.199 2.949 1.00 85.75 216 GLU A CA 1
ATOM 1727 C C . GLU A 1 216 ? -23.410 5.862 3.587 1.00 85.75 216 GLU A C 1
ATOM 1729 O O . GLU A 1 216 ? -23.347 5.718 4.806 1.00 85.75 216 GLU A O 1
ATOM 1734 N N . SER A 1 217 ? -23.754 4.838 2.791 1.00 82.81 217 SER A N 1
ATOM 1735 C CA . SER A 1 217 ? -24.062 3.495 3.317 1.00 82.81 217 SER A CA 1
ATOM 1736 C C . SER A 1 217 ? -22.845 2.739 3.873 1.00 82.81 217 SER A C 1
ATOM 1738 O O . SER A 1 217 ? -23.004 1.813 4.669 1.00 82.81 217 SER A O 1
ATOM 1740 N N . ILE A 1 218 ? -21.629 3.121 3.462 1.00 83.81 218 ILE A N 1
ATOM 1741 C CA . ILE A 1 218 ? -20.381 2.409 3.784 1.00 83.81 218 ILE A CA 1
ATOM 1742 C C . ILE A 1 218 ? -19.456 3.230 4.685 1.00 83.81 218 ILE A C 1
ATOM 1744 O O . ILE A 1 218 ? -18.717 2.643 5.480 1.00 83.81 218 ILE A O 1
ATOM 1748 N N . ARG A 1 219 ? -19.474 4.563 4.575 1.00 87.25 219 ARG A N 1
ATOM 1749 C CA . ARG A 1 219 ? -18.580 5.493 5.274 1.00 87.25 219 ARG A CA 1
ATOM 1750 C C . ARG A 1 219 ? -19.386 6.545 6.032 1.00 87.25 219 ARG A C 1
ATOM 1752 O O . ARG A 1 219 ? -20.225 7.220 5.447 1.00 87.25 219 ARG A O 1
ATOM 1759 N N . VAL A 1 220 ? -19.018 6.777 7.290 1.00 91.81 220 VAL A N 1
ATOM 1760 C CA . VAL A 1 220 ? -19.549 7.865 8.125 1.00 91.81 220 VAL A CA 1
ATOM 1761 C C . VAL A 1 220 ? -18.424 8.747 8.677 1.00 91.81 220 VAL A C 1
ATOM 1763 O O . VAL A 1 220 ? -17.279 8.313 8.825 1.00 91.81 220 VAL A O 1
ATOM 1766 N N . GLY A 1 221 ? -18.758 10.001 8.984 1.00 90.62 221 GLY A N 1
ATOM 1767 C CA . GLY A 1 221 ? -17.876 10.980 9.634 1.00 90.62 221 GLY A CA 1
ATOM 1768 C C . GLY A 1 221 ? -18.424 11.453 10.987 1.00 90.62 221 GLY A C 1
ATOM 1769 O O . GLY A 1 221 ? -18.242 12.613 11.358 1.00 90.62 221 GLY A O 1
ATOM 1770 N N . GLU A 1 222 ? -19.168 10.591 11.674 1.00 93.12 222 GLU A N 1
ATOM 1771 C CA . GLU A 1 222 ? -19.977 10.868 12.866 1.00 93.12 222 GLU A CA 1
ATOM 1772 C C . GLU A 1 222 ? -20.178 9.578 13.686 1.00 93.12 222 GLU A C 1
ATOM 1774 O O . GLU A 1 222 ? -19.771 8.502 13.247 1.00 93.12 222 GLU A O 1
ATOM 1779 N N . PHE A 1 223 ? -20.796 9.694 14.863 1.00 95.44 223 PHE A N 1
ATOM 1780 C CA . PHE A 1 223 ? -21.253 8.552 15.664 1.00 95.44 223 PHE A CA 1
ATOM 1781 C C . PHE A 1 223 ? -22.656 8.099 15.223 1.00 95.44 223 PHE A C 1
ATOM 1783 O O . PHE A 1 223 ? -23.408 8.872 14.632 1.00 95.44 223 PHE A O 1
ATOM 1790 N N . LEU A 1 224 ? -23.012 6.847 15.504 1.00 94.12 224 LEU A N 1
ATOM 1791 C CA . LEU A 1 224 ? -24.222 6.194 14.995 1.00 94.12 224 LEU A CA 1
ATOM 1792 C C . LEU A 1 224 ? -25.461 6.371 15.883 1.00 94.12 224 LEU A C 1
ATOM 1794 O O . LEU A 1 224 ? -26.579 6.199 15.396 1.00 94.12 224 LEU A O 1
ATOM 1798 N N . THR A 1 225 ? -25.277 6.657 17.174 1.00 94.19 225 THR A N 1
ATOM 1799 C CA . THR A 1 225 ? -26.367 6.730 18.168 1.00 94.19 225 THR A CA 1
ATOM 1800 C C . THR A 1 225 ? -26.700 8.143 18.655 1.00 94.19 225 THR A C 1
ATOM 1802 O O . THR A 1 225 ? -27.791 8.347 19.183 1.00 94.19 225 THR A O 1
ATOM 1805 N N . GLY A 1 226 ? -25.817 9.128 18.463 1.00 92.88 226 GLY A N 1
ATOM 1806 C CA . GLY A 1 226 ? -26.032 10.506 18.917 1.00 92.88 226 GLY A CA 1
ATOM 1807 C C . GLY A 1 226 ? -24.804 11.400 18.745 1.00 92.88 226 GLY A C 1
ATOM 1808 O O . GLY A 1 226 ? -23.881 11.083 17.995 1.00 92.88 226 GLY A O 1
ATOM 1809 N N . SER A 1 227 ? -24.765 12.533 19.448 1.00 93.88 227 SER A N 1
ATOM 1810 C CA . SER A 1 227 ? -23.568 13.375 19.520 1.00 93.88 227 SER A CA 1
ATOM 1811 C C . SER A 1 227 ? -22.484 12.749 20.404 1.00 93.88 227 SER A C 1
ATOM 1813 O O . SER A 1 227 ? -22.755 11.934 21.285 1.00 93.88 227 SER A O 1
ATOM 1815 N N . LYS A 1 228 ? -21.238 13.213 20.244 1.00 93.12 228 LYS A N 1
ATOM 1816 C CA . LYS A 1 228 ? -20.086 12.789 21.060 1.00 93.12 228 LYS A CA 1
ATOM 1817 C C . LYS A 1 228 ? -20.327 12.871 22.573 1.00 93.12 228 LYS A C 1
ATOM 1819 O O . LYS A 1 228 ? -19.757 12.074 23.311 1.00 93.12 228 LYS A O 1
ATOM 1824 N N . LEU A 1 229 ? -21.131 13.829 23.043 1.00 93.69 229 LEU A N 1
ATOM 1825 C CA . LEU A 1 229 ? -21.423 13.991 24.471 1.00 93.69 229 LEU A CA 1
ATOM 1826 C C . LEU A 1 229 ? -22.408 12.928 24.974 1.00 93.69 229 LEU A C 1
ATOM 1828 O O . LEU A 1 229 ? -22.162 12.328 26.015 1.00 93.69 229 LEU A O 1
ATOM 1832 N N . GLU A 1 230 ? -23.472 12.662 24.216 1.00 95.19 230 GLU A N 1
ATOM 1833 C CA . GLU A 1 230 ? -24.479 11.640 24.540 1.00 95.19 230 GLU A CA 1
ATOM 1834 C C . GLU A 1 230 ? -23.868 10.234 24.473 1.00 95.19 230 GLU A C 1
ATOM 1836 O O . GLU A 1 230 ? -24.015 9.445 25.405 1.00 95.19 230 GLU A O 1
ATOM 1841 N N . VAL A 1 231 ? -23.088 9.965 23.421 1.00 95.50 231 VAL A N 1
ATOM 1842 C CA . VAL A 1 231 ? -22.295 8.740 23.254 1.00 95.50 231 VAL A CA 1
ATOM 1843 C C . VAL A 1 231 ? -21.351 8.540 24.439 1.00 95.50 231 VAL A C 1
ATOM 1845 O O . VAL A 1 231 ? -21.416 7.506 25.104 1.00 95.50 231 VAL A O 1
ATOM 1848 N N . MET A 1 232 ? -20.520 9.539 24.759 1.00 94.31 232 MET A N 1
ATOM 1849 C CA . MET A 1 232 ? -19.587 9.481 25.888 1.00 94.31 232 MET A CA 1
ATOM 1850 C C . MET A 1 232 ? -20.299 9.197 27.217 1.00 94.31 232 MET A C 1
ATOM 1852 O O . MET A 1 232 ? -19.777 8.431 28.024 1.00 94.31 232 MET A O 1
ATOM 1856 N N . GLU A 1 233 ? -21.468 9.791 27.463 1.00 95.75 233 GLU A N 1
ATOM 1857 C CA . GLU A 1 233 ? -22.214 9.552 28.701 1.00 95.75 233 GLU A CA 1
ATOM 1858 C C . GLU A 1 233 ? -22.838 8.150 28.732 1.00 95.75 233 GLU A C 1
ATOM 1860 O O . GLU A 1 233 ? -22.725 7.456 29.741 1.00 95.75 233 GLU A O 1
ATOM 1865 N N . SER A 1 234 ? -23.397 7.675 27.612 1.00 94.25 234 SER A N 1
ATOM 1866 C CA . SER A 1 234 ? -23.917 6.303 27.505 1.00 94.25 234 SER A CA 1
ATOM 1867 C C . SER A 1 234 ? -22.838 5.242 27.767 1.00 94.25 234 SER A C 1
ATOM 1869 O O . SER A 1 234 ? -23.104 4.245 28.439 1.00 94.25 234 SER A O 1
ATOM 1871 N N . ILE A 1 235 ? -21.600 5.490 27.321 1.00 94.81 235 ILE A N 1
ATOM 1872 C CA . ILE A 1 235 ? -20.460 4.595 27.549 1.00 94.81 235 ILE A CA 1
ATOM 1873 C C . ILE A 1 235 ? -20.051 4.607 29.024 1.00 94.81 235 ILE A C 1
ATOM 1875 O O . ILE A 1 235 ? -19.879 3.533 29.584 1.00 94.81 235 ILE A O 1
ATOM 1879 N N . LYS A 1 236 ? -19.978 5.768 29.697 1.00 94.50 236 LYS A N 1
ATOM 1880 C CA . LYS A 1 236 ? -19.716 5.820 31.154 1.00 94.50 236 LYS A CA 1
ATOM 1881 C C . LYS A 1 236 ? -20.775 5.066 31.958 1.00 94.50 236 LYS A C 1
ATOM 1883 O O . LYS A 1 236 ? -20.445 4.365 32.913 1.00 94.50 236 LYS A O 1
ATOM 1888 N N . ILE A 1 237 ? -22.049 5.216 31.584 1.00 94.75 237 ILE A N 1
ATOM 1889 C CA . ILE A 1 237 ? -23.162 4.505 32.225 1.00 94.75 237 ILE A CA 1
ATOM 1890 C C . ILE A 1 237 ? -22.974 2.993 32.043 1.00 94.75 237 ILE A C 1
ATOM 1892 O O . ILE A 1 237 ? -23.077 2.252 33.021 1.00 94.75 237 ILE A O 1
ATOM 1896 N N . ALA A 1 238 ? -22.612 2.535 30.840 1.00 92.94 238 ALA A N 1
ATOM 1897 C CA . ALA A 1 238 ? -22.293 1.132 30.591 1.00 92.94 238 ALA A CA 1
ATOM 1898 C C . ALA A 1 238 ? -21.062 0.659 31.392 1.00 92.94 238 ALA A C 1
ATOM 1900 O O . ALA A 1 238 ? -21.149 -0.358 32.074 1.00 92.94 238 ALA A O 1
ATOM 1901 N N . GLU A 1 239 ? -19.962 1.418 31.396 1.00 92.56 239 GLU A N 1
ATOM 1902 C CA . GLU A 1 239 ? -18.724 1.129 32.142 1.00 92.56 239 GLU A CA 1
ATOM 1903 C C . GLU A 1 239 ? -18.923 1.061 33.666 1.00 92.56 239 GLU A C 1
ATOM 1905 O O . GLU A 1 239 ? -18.143 0.403 34.353 1.00 92.56 239 GLU A O 1
ATOM 1910 N N . SER A 1 240 ? -19.978 1.686 34.203 1.00 93.00 240 SER A N 1
ATOM 1911 C CA . SER A 1 240 ? -20.364 1.551 35.615 1.00 93.00 240 SER A CA 1
ATOM 1912 C C . SER A 1 240 ? -21.002 0.194 35.962 1.00 93.00 240 SER A C 1
ATOM 1914 O O . SER A 1 240 ? -21.091 -0.158 37.140 1.00 93.00 240 SER A O 1
ATOM 1916 N N . SER A 1 241 ? -21.432 -0.587 34.963 1.00 92.38 241 SER A N 1
ATOM 1917 C CA . SER A 1 241 ? -22.045 -1.901 35.167 1.00 92.38 241 SER A CA 1
ATOM 1918 C C . SER A 1 241 ? -20.993 -3.007 35.325 1.00 92.38 241 SER A C 1
ATOM 1920 O O . SER A 1 241 ? -20.174 -3.197 34.424 1.00 92.38 241 SER A O 1
ATOM 1922 N N . PRO A 1 242 ? -21.070 -3.862 36.366 1.00 88.06 242 PRO A N 1
ATOM 1923 C CA . PRO A 1 242 ? -20.216 -5.049 36.492 1.00 88.06 242 PRO A CA 1
ATOM 1924 C C . PRO A 1 242 ? -20.348 -6.069 35.348 1.00 88.06 242 PRO A C 1
ATOM 1926 O O . PRO A 1 242 ? -19.533 -6.982 35.251 1.00 88.06 242 PRO A O 1
ATOM 1929 N N . SER A 1 243 ? -21.378 -5.952 34.499 1.00 88.00 243 SER A N 1
ATOM 1930 C CA . SER A 1 243 ? -21.573 -6.802 33.315 1.00 88.00 243 SER A CA 1
ATOM 1931 C C . SER A 1 243 ? -20.884 -6.276 32.050 1.00 88.00 243 SER A C 1
ATOM 1933 O O . SER A 1 243 ? -20.974 -6.917 31.003 1.00 88.00 243 SER A O 1
ATOM 1935 N N . TYR A 1 244 ? -20.274 -5.090 32.099 1.00 90.19 244 TYR A N 1
ATOM 1936 C CA . TYR A 1 244 ? -19.658 -4.460 30.939 1.00 90.19 244 TYR A CA 1
ATOM 1937 C C . TYR A 1 244 ? -18.262 -5.023 30.648 1.00 90.19 244 TYR A C 1
ATOM 1939 O O . TYR A 1 244 ? -17.430 -5.173 31.542 1.00 90.19 244 TYR A O 1
ATOM 1947 N N . VAL A 1 245 ? -17.982 -5.281 29.368 1.00 88.44 245 VAL A N 1
ATOM 1948 C CA . VAL A 1 245 ? -16.655 -5.675 28.881 1.00 88.44 245 VAL A CA 1
ATOM 1949 C C . VAL A 1 245 ? -16.309 -4.818 27.669 1.00 88.44 245 VAL A C 1
ATOM 1951 O O . VAL A 1 245 ? -17.048 -4.816 26.685 1.00 88.44 245 VAL A O 1
ATOM 1954 N N . SER A 1 246 ? -15.171 -4.116 27.729 1.00 89.50 246 SER A N 1
ATOM 1955 C CA . SER A 1 246 ? -14.721 -3.211 26.660 1.00 89.50 246 SER A CA 1
ATOM 1956 C C . SER A 1 246 ? -14.684 -3.941 25.304 1.00 89.50 246 SER A C 1
ATOM 1958 O O . SER A 1 246 ? -14.110 -5.032 25.229 1.00 89.50 246 SER A O 1
ATOM 1960 N N . PRO A 1 247 ? -15.263 -3.399 24.215 1.00 91.38 247 PRO A N 1
ATOM 1961 C CA . PRO A 1 247 ? -15.445 -4.143 22.963 1.00 91.38 247 PRO A CA 1
ATOM 1962 C C . PRO A 1 247 ? -14.125 -4.491 22.258 1.00 91.38 247 PRO A C 1
ATOM 1964 O O . PRO A 1 247 ? -14.025 -5.505 21.573 1.00 91.38 247 PRO A O 1
ATOM 1967 N N . GLU A 1 248 ? -13.077 -3.711 22.502 1.00 88.69 248 GLU A N 1
ATOM 1968 C CA . GLU A 1 248 ? -11.677 -3.998 22.144 1.00 88.69 248 GLU A CA 1
ATOM 1969 C C . GLU A 1 248 ? -11.099 -5.275 22.806 1.00 88.69 248 GLU A C 1
ATOM 1971 O O . GLU A 1 248 ? -10.056 -5.763 22.372 1.00 88.69 248 GLU A O 1
ATOM 1976 N N . LEU A 1 249 ? -11.780 -5.833 23.818 1.00 86.50 249 LEU A N 1
ATOM 1977 C CA . LEU A 1 249 ? -11.458 -7.087 24.516 1.00 86.50 249 LEU A CA 1
ATOM 1978 C C . LEU A 1 249 ? -12.456 -8.225 24.202 1.00 86.50 249 LEU A C 1
ATOM 1980 O O . LEU A 1 249 ? -12.392 -9.283 24.822 1.00 86.50 249 LEU A O 1
ATOM 1984 N N . THR A 1 250 ? -13.381 -8.044 23.251 1.00 87.81 250 THR A N 1
ATOM 1985 C CA . THR A 1 250 ? -14.356 -9.077 22.839 1.00 87.81 250 THR A CA 1
ATOM 1986 C C . THR A 1 250 ? -14.373 -9.277 21.321 1.00 87.81 250 THR A C 1
ATOM 1988 O O . THR A 1 250 ? -13.816 -8.479 20.567 1.00 87.81 250 THR A O 1
ATOM 1991 N N . LEU A 1 251 ? -14.990 -10.367 20.852 1.00 88.31 251 LEU A N 1
ATOM 1992 C CA . LEU A 1 251 ? -15.147 -10.660 19.422 1.00 88.31 251 LEU A CA 1
ATOM 1993 C C . LEU A 1 251 ? -16.455 -10.066 18.852 1.00 88.31 251 LEU A C 1
ATOM 1995 O O . LEU A 1 251 ? -17.393 -9.819 19.614 1.00 88.31 251 LEU A O 1
ATOM 1999 N N . PRO A 1 252 ? -16.550 -9.853 17.523 1.00 90.56 252 PRO A N 1
ATOM 2000 C CA . PRO A 1 252 ? -17.798 -9.478 16.853 1.00 90.56 252 PRO A CA 1
ATOM 2001 C C . PRO A 1 252 ? -18.943 -10.464 17.135 1.00 90.56 252 PRO A C 1
ATOM 2003 O O . PRO A 1 252 ? -18.765 -11.677 17.028 1.00 90.56 252 PRO A O 1
ATOM 2006 N N . VAL A 1 253 ? -20.133 -9.944 17.450 1.00 91.69 253 VAL A N 1
ATOM 2007 C CA . VAL A 1 253 ? -21.353 -10.749 17.614 1.00 91.69 253 VAL A CA 1
ATOM 2008 C C . VAL A 1 253 ? -22.036 -10.864 16.256 1.00 91.69 253 VAL A C 1
ATOM 2010 O O . VAL A 1 253 ? -22.392 -9.855 15.647 1.00 91.69 253 VAL A O 1
ATOM 2013 N N . LEU A 1 254 ? -22.217 -12.093 15.772 1.00 90.12 254 LEU A N 1
ATOM 2014 C CA . LEU A 1 254 ? -22.853 -12.349 14.479 1.00 90.12 254 LEU A CA 1
ATOM 2015 C C . LEU A 1 254 ? -24.314 -11.851 14.464 1.00 90.12 254 LEU A C 1
ATOM 2017 O O . LEU A 1 254 ? -25.021 -12.048 15.456 1.00 90.12 254 LEU A O 1
ATOM 2021 N N . PRO A 1 255 ? -24.789 -11.257 13.352 1.00 90.25 255 PRO A N 1
ATOM 2022 C CA . PRO A 1 255 ? -26.191 -10.883 13.210 1.00 90.25 255 PRO A CA 1
ATOM 2023 C C . PRO A 1 255 ? -27.105 -12.118 13.253 1.00 90.25 255 PRO A C 1
ATOM 2025 O O . PRO 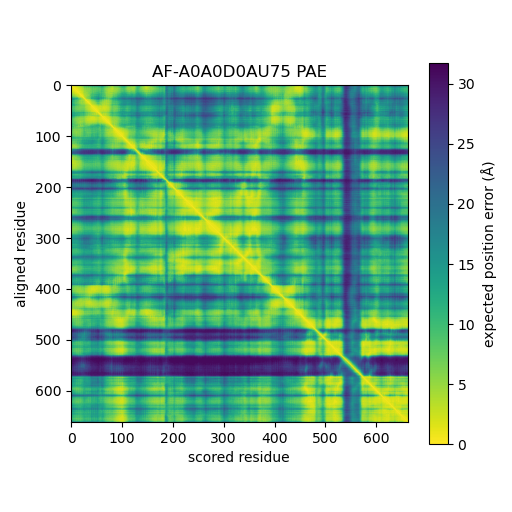A 1 255 ? -26.735 -13.181 12.740 1.00 90.25 255 PRO A O 1
ATOM 2028 N N . PRO A 1 256 ? -28.318 -12.003 13.821 1.00 89.06 256 PRO A N 1
ATOM 2029 C CA . PRO A 1 256 ? -29.305 -13.073 13.758 1.00 89.06 256 PRO A CA 1
ATOM 2030 C C . PRO A 1 256 ? -29.819 -13.271 12.316 1.00 89.06 256 PRO A C 1
ATOM 2032 O O . PRO A 1 256 ? -29.755 -12.342 11.506 1.00 89.06 256 PRO A O 1
ATOM 2035 N N . PRO A 1 257 ? -30.367 -14.456 11.977 1.00 85.44 257 PRO A N 1
ATOM 2036 C CA . PRO A 1 257 ? -30.878 -14.737 10.636 1.00 85.44 257 PRO A CA 1
ATOM 2037 C C . PRO A 1 257 ? -31.944 -13.733 10.180 1.00 85.44 257 PRO A C 1
ATOM 2039 O O . PRO A 1 257 ? -32.898 -13.450 10.908 1.00 85.44 257 PRO A O 1
ATOM 2042 N N . SER A 1 258 ? -31.805 -13.228 8.954 1.00 77.19 258 SER A N 1
ATOM 2043 C CA . SER A 1 258 ? -32.690 -12.206 8.394 1.00 77.19 258 SER A CA 1
ATOM 2044 C C . SER A 1 258 ? -34.124 -12.713 8.197 1.00 77.19 258 SER A C 1
ATOM 2046 O O . SER A 1 258 ? -34.366 -13.730 7.542 1.00 77.19 258 SER A O 1
ATOM 2048 N N . CYS A 1 259 ? -35.110 -11.967 8.708 1.00 81.12 259 CYS A N 1
ATOM 2049 C CA . CYS A 1 259 ? -36.490 -12.142 8.256 1.00 81.12 259 CYS A CA 1
ATOM 2050 C C . CYS A 1 259 ? -36.699 -11.416 6.924 1.00 81.12 259 CYS A C 1
ATOM 2052 O O . CYS A 1 259 ? -36.186 -10.321 6.725 1.00 81.12 259 CYS A O 1
ATOM 2054 N N . LYS A 1 260 ? -37.548 -11.968 6.052 1.00 80.50 260 LYS A N 1
ATOM 2055 C CA . LYS A 1 260 ? -38.053 -11.270 4.853 1.00 80.50 260 LYS A CA 1
ATOM 2056 C C . LYS A 1 260 ? -39.293 -10.403 5.133 1.00 80.50 260 LYS A C 1
ATOM 2058 O O . LYS A 1 260 ? -39.971 -10.005 4.195 1.00 80.50 260 LYS A O 1
ATOM 2063 N N . CYS A 1 261 ? -39.649 -10.209 6.405 1.00 83.06 261 CYS A N 1
ATOM 2064 C CA . CYS A 1 261 ? -40.986 -9.774 6.807 1.00 83.06 261 CYS A CA 1
ATOM 2065 C C . CYS A 1 261 ? -41.096 -8.317 7.278 1.00 83.06 261 CYS A C 1
ATOM 2067 O O . CYS A 1 261 ? -42.137 -7.719 7.046 1.00 83.06 261 CYS A O 1
ATOM 2069 N N . ASN A 1 262 ? -40.066 -7.757 7.925 1.00 74.81 262 ASN A N 1
ATOM 2070 C CA . ASN A 1 262 ? -40.055 -6.392 8.479 1.00 74.81 262 ASN A CA 1
ATOM 2071 C C . ASN A 1 262 ? -41.327 -6.027 9.281 1.00 74.81 262 ASN A C 1
ATOM 2073 O O . ASN A 1 262 ? -41.949 -4.997 9.038 1.00 74.81 262 ASN A O 1
ATOM 2077 N N . LEU A 1 263 ? -41.712 -6.890 10.230 1.00 81.69 263 LEU A N 1
ATOM 2078 C CA . LEU A 1 263 ? -42.849 -6.680 11.137 1.00 81.69 263 LEU A CA 1
ATOM 2079 C C . LEU A 1 263 ? -42.378 -6.666 12.593 1.00 81.69 263 LEU A C 1
ATOM 2081 O O . LEU A 1 263 ? -41.730 -7.621 13.025 1.00 81.69 263 LEU A O 1
ATOM 2085 N N . ASP A 1 264 ? -42.789 -5.664 13.369 1.00 73.25 264 ASP A N 1
ATOM 2086 C CA . ASP A 1 264 ? -42.425 -5.514 14.791 1.00 73.25 264 ASP A CA 1
ATOM 2087 C C . ASP A 1 264 ? -42.885 -6.701 15.656 1.00 73.25 264 ASP A C 1
ATOM 2089 O O . ASP A 1 264 ? -42.227 -7.088 16.621 1.00 73.25 264 ASP A O 1
ATOM 2093 N N . SER A 1 265 ? -43.994 -7.338 15.267 1.00 81.81 265 SER A N 1
ATOM 2094 C CA . SER A 1 265 ? -44.534 -8.547 15.901 1.00 81.81 265 SER A CA 1
ATOM 2095 C C . SER A 1 265 ? -43.722 -9.820 15.616 1.00 81.81 265 SER A C 1
ATOM 2097 O O . SER A 1 265 ? -43.956 -10.859 16.243 1.00 81.81 265 SER A O 1
ATOM 2099 N N . CYS A 1 266 ? -42.762 -9.782 14.685 1.00 87.12 266 CYS A N 1
ATOM 2100 C CA . CYS A 1 266 ? -41.921 -10.927 14.366 1.00 87.12 266 CYS A CA 1
ATOM 2101 C C . CYS A 1 266 ? -40.685 -10.987 15.268 1.00 87.12 266 CYS A C 1
ATOM 2103 O O . CYS A 1 266 ? -39.762 -10.186 15.135 1.00 87.12 266 CYS A O 1
ATOM 2105 N N . LYS A 1 267 ? -40.590 -12.048 16.080 1.00 86.94 267 LYS A N 1
ATOM 2106 C CA . LYS A 1 267 ? -39.458 -12.322 16.988 1.00 86.94 267 LYS A CA 1
ATOM 2107 C C . LYS A 1 267 ? -38.073 -12.348 16.315 1.00 86.94 267 LYS A C 1
ATOM 2109 O O . LYS A 1 267 ? -37.072 -12.236 17.016 1.00 86.94 267 LYS A O 1
ATOM 2114 N N . LEU A 1 268 ? -37.990 -12.541 14.993 1.00 86.25 268 LEU A N 1
ATOM 2115 C CA . LEU A 1 268 ? -36.732 -12.429 14.238 1.00 86.25 268 LEU A CA 1
ATOM 2116 C C . LEU A 1 268 ? -36.397 -10.974 13.880 1.00 86.25 268 LEU A C 1
ATOM 2118 O O . LEU A 1 268 ? -35.232 -10.599 13.950 1.00 86.25 268 LEU A O 1
ATOM 2122 N N . CYS A 1 269 ? -37.398 -10.149 13.555 1.00 85.81 269 CYS A N 1
ATOM 2123 C CA . CYS A 1 269 ? -37.213 -8.711 13.359 1.00 85.81 269 CYS A CA 1
ATOM 2124 C C . CYS A 1 269 ? -36.845 -8.017 14.671 1.00 85.81 269 CYS A C 1
ATOM 2126 O O . CYS A 1 269 ? -35.882 -7.259 14.671 1.00 85.81 269 CYS A O 1
ATOM 2128 N N . THR A 1 270 ? -37.515 -8.342 15.787 1.00 88.56 270 THR A N 1
ATOM 2129 C CA . THR A 1 270 ? -37.157 -7.816 17.118 1.00 88.56 270 THR A CA 1
ATOM 2130 C C . THR A 1 270 ? -35.693 -8.119 17.439 1.00 88.56 270 THR A C 1
ATOM 2132 O O . THR A 1 270 ? -34.907 -7.199 17.608 1.00 88.56 270 THR A O 1
ATOM 2135 N N . LYS A 1 271 ? -35.276 -9.394 17.353 1.00 89.69 271 LYS A N 1
ATOM 2136 C CA . LYS A 1 271 ? -33.876 -9.796 17.583 1.00 89.69 271 LYS A CA 1
ATOM 2137 C C . LYS A 1 271 ? -32.869 -9.107 16.663 1.00 89.69 271 LYS A C 1
ATOM 2139 O O . LYS A 1 271 ? -31.731 -8.889 17.070 1.00 89.69 271 LYS A O 1
ATOM 2144 N N . TYR A 1 272 ? -33.249 -8.814 15.420 1.00 90.56 272 TYR A N 1
ATOM 2145 C CA . TYR A 1 272 ? -32.384 -8.087 14.493 1.00 90.56 272 TYR A CA 1
ATOM 2146 C C . TYR A 1 272 ? -32.284 -6.598 14.851 1.00 90.56 272 TYR A C 1
ATOM 2148 O O . TYR A 1 272 ? -31.198 -6.039 14.740 1.00 90.56 272 TYR A O 1
ATOM 2156 N N . ALA A 1 273 ? -33.365 -5.972 15.331 1.00 89.62 273 ALA A N 1
ATOM 2157 C CA . ALA A 1 273 ? -33.339 -4.617 15.883 1.00 89.62 273 ALA A CA 1
ATOM 2158 C C . ALA A 1 273 ? -32.479 -4.551 17.160 1.00 89.62 273 ALA A C 1
ATOM 2160 O O . ALA A 1 273 ? -31.551 -3.746 17.218 1.00 89.62 273 ALA A O 1
ATOM 2161 N N . ASP A 1 274 ? -32.687 -5.478 18.105 1.00 92.38 274 ASP A N 1
ATOM 2162 C CA . ASP A 1 274 ? -31.884 -5.622 19.329 1.00 92.38 274 ASP A CA 1
ATOM 2163 C C . ASP A 1 274 ? -30.379 -5.725 18.998 1.00 92.38 274 ASP A C 1
ATOM 2165 O O . ASP A 1 274 ? -29.542 -5.035 19.584 1.00 92.38 274 ASP A O 1
ATOM 2169 N N . TRP A 1 275 ? -30.024 -6.565 18.013 1.00 94.69 275 TRP A N 1
ATOM 2170 C CA . TRP A 1 275 ? -28.646 -6.706 17.530 1.00 94.69 275 TRP A CA 1
ATOM 2171 C C . TRP A 1 275 ? -28.144 -5.452 16.802 1.00 94.69 275 TRP A C 1
ATOM 2173 O O . TRP A 1 275 ? -26.998 -5.064 17.007 1.00 94.69 275 TRP A O 1
ATOM 2183 N N . SER A 1 276 ? -28.978 -4.806 15.981 1.00 93.50 276 SER A N 1
ATOM 2184 C CA . SER A 1 276 ? -28.657 -3.561 15.266 1.00 93.50 276 SER A CA 1
ATOM 2185 C C . SER A 1 276 ? -28.256 -2.455 16.236 1.00 93.50 276 SER A C 1
ATOM 2187 O O . SER A 1 276 ? -27.275 -1.747 16.006 1.00 93.50 276 SER A O 1
ATOM 2189 N N . ASP A 1 277 ? -28.993 -2.307 17.331 1.00 94.56 277 ASP A N 1
ATOM 2190 C CA . ASP A 1 277 ? -28.780 -1.201 18.257 1.00 94.56 277 ASP A CA 1
ATOM 2191 C C . ASP A 1 277 ? -27.603 -1.493 19.197 1.00 94.56 277 ASP A C 1
ATOM 2193 O O . ASP A 1 277 ? -26.762 -0.618 19.418 1.00 94.56 277 ASP A O 1
ATOM 2197 N N . ALA A 1 278 ? -27.423 -2.758 19.600 1.00 94.62 278 ALA A N 1
ATOM 2198 C CA . ALA A 1 278 ? -26.187 -3.222 20.230 1.00 94.62 278 ALA A CA 1
ATOM 2199 C C . ALA A 1 278 ? -24.956 -3.058 19.311 1.00 94.62 278 ALA A C 1
ATOM 2201 O O . ALA A 1 278 ? -23.873 -2.708 19.785 1.00 94.62 278 ALA A O 1
ATOM 2202 N N . TYR A 1 279 ? -25.101 -3.270 17.999 1.00 96.25 279 TYR A N 1
ATOM 2203 C CA . TYR A 1 279 ? -24.056 -3.046 16.995 1.00 96.25 279 TYR A CA 1
ATOM 2204 C C . TYR A 1 279 ? -23.678 -1.561 16.902 1.00 96.25 279 TYR A C 1
ATOM 2206 O O . TYR A 1 279 ? -22.490 -1.248 16.997 1.00 96.25 279 TYR A O 1
ATOM 2214 N N . LYS A 1 280 ? -24.658 -0.648 16.798 1.00 96.38 280 LYS A N 1
ATOM 2215 C CA . LYS A 1 280 ? -24.412 0.809 16.761 1.00 96.38 280 LYS A CA 1
ATOM 2216 C C . LYS A 1 280 ? -23.664 1.273 18.012 1.00 96.38 280 LYS A C 1
ATOM 2218 O O . LYS A 1 280 ? -22.615 1.899 17.891 1.00 96.38 280 LYS A O 1
ATOM 2223 N N . PHE A 1 281 ? -24.149 0.883 19.194 1.00 96.69 281 PHE A N 1
ATOM 2224 C CA . PHE A 1 281 ? -23.497 1.182 20.472 1.00 96.69 281 PHE A CA 1
ATOM 2225 C C . PHE A 1 281 ? -22.061 0.631 20.533 1.00 96.69 281 PHE A C 1
ATOM 2227 O O . PHE A 1 281 ? -21.136 1.343 20.912 1.00 96.69 281 PHE A O 1
ATOM 2234 N N . THR A 1 282 ? -21.848 -0.614 20.089 1.00 96.56 282 THR A N 1
ATOM 2235 C CA . THR A 1 282 ? -20.511 -1.234 20.050 1.00 96.56 282 THR A CA 1
ATOM 2236 C C . THR A 1 282 ? -19.546 -0.477 19.134 1.00 96.56 282 THR A C 1
ATOM 2238 O O . THR A 1 282 ? -18.366 -0.355 19.461 1.00 96.56 282 THR A O 1
ATOM 2241 N N . VAL A 1 283 ? -20.015 0.017 17.981 1.00 96.31 283 VAL A N 1
ATOM 2242 C CA . VAL A 1 283 ? -19.193 0.846 17.086 1.00 96.31 283 VAL A CA 1
ATOM 2243 C C . VAL A 1 283 ? -18.850 2.172 17.759 1.00 96.31 283 VAL A C 1
ATOM 2245 O O . VAL A 1 283 ? -17.680 2.535 17.772 1.00 96.31 283 VAL A O 1
ATOM 2248 N N . ASP A 1 284 ? -19.813 2.861 18.366 1.00 96.94 284 ASP A N 1
ATOM 2249 C CA . ASP A 1 284 ? -19.575 4.164 18.999 1.00 96.94 284 ASP A CA 1
ATOM 2250 C C . ASP A 1 284 ? -18.606 4.085 20.200 1.00 96.94 284 ASP A C 1
ATOM 2252 O O . ASP A 1 284 ? -17.729 4.941 20.343 1.00 96.94 284 ASP A O 1
ATOM 2256 N N . ASP A 1 285 ? -18.684 3.015 20.998 1.00 96.19 285 ASP A N 1
ATOM 2257 C CA . ASP A 1 285 ? -17.740 2.680 22.079 1.00 96.19 285 ASP A CA 1
ATOM 2258 C C . ASP A 1 285 ? -16.316 2.429 21.537 1.00 96.19 285 ASP A C 1
ATOM 2260 O O . ASP A 1 285 ? -15.344 3.051 21.984 1.00 96.19 285 ASP A O 1
ATOM 2264 N N . LEU A 1 286 ? -16.185 1.612 20.479 1.00 95.50 286 LEU A N 1
ATOM 2265 C CA . LEU A 1 286 ? -14.912 1.417 19.771 1.00 95.50 286 LEU A CA 1
ATOM 2266 C C . LEU A 1 286 ? -14.353 2.743 19.227 1.00 95.50 286 LEU A C 1
ATOM 2268 O O . LEU A 1 286 ? -13.170 3.027 19.420 1.00 95.50 286 LEU A O 1
ATOM 2272 N N . LEU A 1 287 ? -15.182 3.576 18.589 1.00 94.94 287 LEU A N 1
ATOM 2273 C CA . LEU A 1 287 ? -14.762 4.861 18.024 1.00 94.94 287 LEU A CA 1
ATOM 2274 C C . LEU A 1 287 ? -14.255 5.817 19.111 1.00 94.94 287 LEU A C 1
ATOM 2276 O O . LEU A 1 287 ? -13.177 6.396 18.948 1.00 94.94 287 LEU A O 1
ATOM 2280 N N . MET A 1 288 ? -14.975 5.939 20.231 1.00 94.62 288 MET A N 1
ATOM 2281 C CA . MET A 1 288 ? -14.569 6.763 21.377 1.00 94.62 288 MET A CA 1
ATOM 2282 C C . MET A 1 288 ? -13.223 6.336 21.973 1.00 94.62 288 MET A C 1
ATOM 2284 O O . MET A 1 288 ? -12.440 7.195 22.382 1.00 94.62 288 MET A O 1
ATOM 2288 N N . LYS A 1 289 ? -12.929 5.031 22.006 1.00 91.31 289 LYS A N 1
ATOM 2289 C CA . LYS A 1 289 ? -11.702 4.490 22.618 1.00 91.31 289 LYS A CA 1
ATOM 2290 C C . LYS A 1 289 ? -10.500 4.440 21.680 1.00 91.31 289 LYS A C 1
ATOM 2292 O O . LYS A 1 289 ? -9.362 4.555 22.143 1.00 91.31 289 LYS A O 1
ATOM 2297 N N . LEU A 1 290 ? -10.731 4.261 20.379 1.00 90.00 290 LEU A N 1
ATOM 2298 C CA . LEU A 1 290 ? -9.684 3.905 19.416 1.00 90.00 290 LEU A CA 1
ATOM 2299 C C . LEU A 1 290 ? -9.469 4.948 18.311 1.00 90.00 290 LEU A C 1
ATOM 2301 O O . LEU A 1 290 ? -8.328 5.119 17.879 1.00 90.00 290 LEU A O 1
ATOM 2305 N N . ASN A 1 291 ? -10.525 5.637 17.866 1.00 91.50 291 ASN A N 1
ATOM 2306 C CA . ASN A 1 291 ? -10.503 6.473 16.658 1.00 91.50 291 ASN A CA 1
ATOM 2307 C C . ASN A 1 291 ? -10.604 7.982 16.948 1.00 91.50 291 ASN A C 1
ATOM 2309 O O . ASN A 1 291 ? -10.160 8.783 16.124 1.00 91.50 291 ASN A O 1
ATOM 2313 N N . VAL A 1 292 ? -11.174 8.393 18.089 1.00 92.31 292 VAL A N 1
ATOM 2314 C CA . VAL A 1 292 ? -11.214 9.809 18.493 1.00 92.31 292 VAL A CA 1
ATOM 2315 C C . VAL A 1 292 ? -9.798 10.320 18.754 1.00 92.31 292 VAL A C 1
ATOM 2317 O O . VAL A 1 292 ? -9.066 9.815 19.609 1.00 92.31 292 VAL A O 1
ATOM 2320 N N . HIS A 1 293 ? -9.415 11.361 18.019 1.00 90.50 293 HIS A N 1
ATOM 2321 C CA . HIS A 1 293 ? -8.128 12.014 18.169 1.00 90.50 293 HIS A CA 1
ATOM 2322 C C . HIS A 1 293 ? -8.116 12.978 19.360 1.00 90.50 293 HIS A C 1
ATOM 2324 O O . HIS A 1 293 ? -9.041 13.764 19.559 1.00 90.50 293 HIS A O 1
ATOM 2330 N N . ASP A 1 294 ? -7.014 12.952 20.107 1.00 88.25 294 ASP A N 1
ATOM 2331 C CA . ASP A 1 294 ? -6.739 13.853 21.219 1.00 88.25 294 ASP A CA 1
ATOM 2332 C C . ASP A 1 294 ? -5.311 14.410 21.096 1.00 88.25 294 ASP A C 1
ATOM 2334 O O . ASP A 1 294 ? -4.322 13.682 21.235 1.00 88.25 294 ASP A O 1
ATOM 2338 N N . CYS A 1 295 ? -5.209 15.717 20.840 1.00 86.69 295 CYS A N 1
ATOM 2339 C CA . CYS A 1 295 ? -3.938 16.443 20.811 1.00 86.69 295 CYS A CA 1
ATOM 2340 C C . CYS A 1 295 ? -3.269 16.530 22.191 1.00 86.69 295 CYS A C 1
ATOM 2342 O O . CYS A 1 295 ? -2.044 16.643 22.280 1.00 86.69 295 CYS A O 1
ATOM 2344 N N . ASN A 1 296 ? -4.068 16.476 23.258 1.00 84.88 296 ASN A N 1
ATOM 2345 C CA . ASN A 1 296 ? -3.668 16.746 24.631 1.00 84.88 296 ASN A CA 1
ATOM 2346 C C . ASN A 1 296 ? -3.333 15.468 25.412 1.00 84.88 296 ASN A C 1
ATOM 2348 O O . ASN A 1 296 ? -3.066 15.549 26.604 1.00 84.88 296 ASN A O 1
ATOM 2352 N N . ARG A 1 297 ? -3.218 14.307 24.751 1.00 81.31 297 ARG A N 1
ATOM 2353 C CA . ARG A 1 297 ? -2.831 13.019 25.366 1.00 81.31 297 ARG A CA 1
ATOM 2354 C C . ARG A 1 297 ? -1.477 13.056 26.102 1.00 81.31 297 ARG A C 1
ATOM 2356 O O . ARG A 1 297 ? -1.193 12.178 26.918 1.00 81.31 297 ARG A O 1
ATOM 2363 N N . ALA A 1 298 ? -0.638 14.050 25.798 1.00 80.12 298 ALA A N 1
ATOM 2364 C CA . ALA A 1 298 ? 0.641 14.327 26.459 1.00 80.12 298 ALA A CA 1
ATOM 2365 C C . ALA A 1 298 ? 0.571 15.399 27.570 1.00 80.12 298 ALA A C 1
ATOM 2367 O O . ALA A 1 298 ? 1.571 15.632 28.242 1.00 80.12 298 ALA A O 1
ATOM 2368 N N . MET A 1 299 ? -0.580 16.041 27.769 1.00 82.62 299 MET A N 1
ATOM 2369 C CA . MET A 1 299 ? -0.853 16.908 28.915 1.00 82.62 299 MET A CA 1
ATOM 2370 C C . MET A 1 299 ? -1.346 16.055 30.089 1.00 82.62 299 MET A C 1
ATOM 2372 O O . MET A 1 299 ? -2.101 15.098 29.911 1.00 82.62 299 MET A O 1
ATOM 2376 N N . ASN A 1 300 ? -0.942 16.422 31.297 1.00 82.50 300 ASN A N 1
ATOM 2377 C CA . ASN A 1 300 ? -1.508 15.922 32.542 1.00 82.50 300 ASN A CA 1
ATOM 2378 C C . ASN A 1 300 ? -2.698 16.806 32.971 1.00 82.50 300 ASN A C 1
ATOM 2380 O O . ASN A 1 300 ? -2.889 17.911 32.461 1.00 82.50 300 ASN A O 1
ATOM 2384 N N . ALA A 1 301 ? -3.505 16.336 33.929 1.00 81.94 301 ALA A N 1
ATOM 2385 C CA . ALA A 1 301 ? -4.703 17.050 34.395 1.00 81.94 301 ALA A CA 1
ATOM 2386 C C . ALA A 1 301 ? -4.409 18.377 35.133 1.00 81.94 301 ALA A C 1
ATOM 2388 O O . ALA A 1 301 ? -5.301 19.206 35.282 1.00 81.94 301 ALA A O 1
ATOM 2389 N N . ASP A 1 302 ? -3.164 18.586 35.567 1.00 84.81 302 ASP A N 1
ATOM 2390 C CA . ASP A 1 302 ? -2.646 19.827 36.159 1.00 84.81 302 ASP A CA 1
ATOM 2391 C C . ASP A 1 302 ? -2.085 20.817 35.111 1.00 84.81 302 ASP A C 1
ATOM 2393 O O . ASP A 1 302 ? -1.595 21.887 35.466 1.00 84.81 302 ASP A O 1
ATOM 2397 N N . GLY A 1 303 ? -2.139 20.467 33.820 1.00 80.75 303 GLY A N 1
ATOM 2398 C CA . GLY A 1 303 ? -1.572 21.251 32.721 1.00 80.75 303 GLY A CA 1
ATOM 2399 C C . GLY A 1 303 ? -0.071 21.042 32.484 1.00 80.75 303 GLY A C 1
ATOM 2400 O O . GLY A 1 303 ? 0.485 21.667 31.580 1.00 80.75 303 GLY A O 1
ATOM 2401 N N . THR A 1 304 ? 0.603 20.170 33.243 1.00 86.06 304 THR A N 1
ATOM 2402 C CA . THR A 1 304 ? 2.015 19.833 32.999 1.00 86.06 304 THR A CA 1
ATOM 2403 C C . THR A 1 304 ? 2.176 18.894 31.799 1.00 86.06 304 THR A C 1
ATOM 2405 O O . THR A 1 304 ? 1.270 18.141 31.442 1.00 86.06 304 THR A O 1
ATOM 2408 N N . VAL A 1 305 ? 3.346 18.922 31.155 1.00 83.62 305 VAL A N 1
ATOM 2409 C CA . VAL A 1 305 ? 3.652 18.063 30.001 1.00 83.62 305 VAL A CA 1
ATOM 2410 C C . VAL A 1 305 ? 4.300 16.760 30.471 1.00 83.62 305 VAL A C 1
ATOM 2412 O O . VAL A 1 305 ? 5.367 16.770 31.082 1.00 83.62 305 VAL A O 1
ATOM 2415 N N . ASN A 1 306 ? 3.693 15.624 30.131 1.00 85.31 306 ASN A N 1
ATOM 2416 C CA . ASN A 1 306 ? 4.345 14.322 30.201 1.00 85.31 306 ASN A CA 1
ATOM 2417 C C . ASN A 1 306 ? 5.277 14.176 28.985 1.00 85.31 306 ASN A C 1
ATOM 2419 O O . ASN A 1 306 ? 4.814 13.948 27.865 1.00 85.31 306 ASN A O 1
ATOM 2423 N N . TRP A 1 307 ? 6.584 14.346 29.198 1.00 80.62 307 TRP A N 1
ATOM 2424 C CA . TRP A 1 307 ? 7.564 14.429 28.109 1.00 80.62 307 TRP A CA 1
ATOM 2425 C C . TRP A 1 307 ? 7.682 13.146 27.276 1.00 80.62 307 TRP A C 1
ATOM 2427 O O . TRP A 1 307 ? 7.743 13.249 26.053 1.00 80.62 307 TRP A O 1
ATOM 2437 N N . ASP A 1 308 ? 7.582 11.966 27.893 1.00 79.25 308 ASP A N 1
ATOM 2438 C CA . ASP A 1 308 ? 7.617 10.669 27.195 1.00 79.25 308 ASP A CA 1
ATOM 2439 C C . ASP A 1 308 ? 6.481 10.553 26.159 1.00 79.25 308 ASP A C 1
ATOM 2441 O O . ASP A 1 308 ? 6.680 10.152 25.011 1.00 79.25 308 ASP A O 1
ATOM 2445 N N . LYS A 1 309 ? 5.264 10.974 26.537 1.00 77.81 309 LYS A N 1
ATOM 2446 C CA . LYS A 1 309 ? 4.116 11.071 25.619 1.00 77.81 309 LYS A CA 1
ATOM 2447 C C . LYS A 1 309 ? 4.235 12.259 24.662 1.00 77.81 309 LYS A C 1
ATOM 2449 O O . LYS A 1 309 ? 3.663 12.218 23.571 1.00 77.81 309 LYS A O 1
ATOM 2454 N N . PHE A 1 310 ? 4.927 13.330 25.056 1.00 79.31 310 PHE A N 1
ATOM 2455 C CA . PHE A 1 310 ? 5.096 14.517 24.222 1.00 79.31 310 PHE A CA 1
ATOM 2456 C C . PHE A 1 310 ? 6.057 14.274 23.060 1.00 79.31 310 PHE A C 1
ATOM 2458 O O . PHE A 1 310 ? 5.772 14.734 21.957 1.00 79.31 310 PHE A O 1
ATOM 2465 N N . GLU A 1 311 ? 7.132 13.504 23.245 1.00 73.69 311 GLU A N 1
ATOM 2466 C CA . GLU A 1 311 ? 8.071 13.186 22.163 1.00 73.69 311 GLU A CA 1
ATOM 2467 C C . GLU A 1 311 ? 7.340 12.564 20.958 1.00 73.69 311 GLU A C 1
ATOM 2469 O O . GLU A 1 311 ? 7.473 13.035 19.822 1.00 73.69 311 GLU A O 1
ATOM 2474 N N . VAL A 1 312 ? 6.458 11.595 21.219 1.00 71.31 312 VAL A N 1
ATOM 2475 C CA . VAL A 1 312 ? 5.612 10.941 20.207 1.00 71.31 312 VAL A CA 1
ATOM 2476 C C . VAL A 1 312 ? 4.341 11.728 19.835 1.00 71.31 312 VAL A C 1
ATOM 2478 O O . VAL A 1 312 ? 3.584 11.295 18.964 1.00 71.31 312 VAL A O 1
ATOM 2481 N N . SER A 1 313 ? 4.092 12.896 20.439 1.00 80.62 313 SER A N 1
ATOM 2482 C CA . SER A 1 313 ? 2.854 13.663 20.244 1.00 80.62 313 SER A CA 1
ATOM 2483 C C . SER A 1 313 ? 2.684 14.197 18.818 1.00 80.62 313 SER A C 1
ATOM 2485 O O . SER A 1 313 ? 3.634 14.568 18.113 1.00 80.62 313 SER A O 1
ATOM 2487 N N . CYS A 1 314 ? 1.421 14.330 18.407 1.00 83.50 314 CYS A N 1
ATOM 2488 C CA . CYS A 1 314 ? 1.038 15.040 17.194 1.00 83.50 314 CYS A CA 1
ATOM 2489 C C . CYS A 1 314 ? 1.399 16.539 17.232 1.00 83.50 314 CYS A C 1
ATOM 2491 O O . CYS A 1 314 ? 1.583 17.123 16.167 1.00 83.50 314 CYS A O 1
ATOM 2493 N N . LEU A 1 315 ? 1.560 17.142 18.419 1.00 85.00 315 LEU A N 1
ATOM 2494 C CA . LEU A 1 315 ? 1.935 18.553 18.599 1.00 85.00 315 LEU A CA 1
ATOM 2495 C C . LEU A 1 315 ? 3.452 18.802 18.598 1.00 85.00 315 LEU A C 1
ATOM 2497 O O . LEU A 1 315 ? 3.876 19.941 18.412 1.00 85.00 315 LEU A O 1
ATOM 2501 N N . ASN A 1 316 ? 4.282 17.762 18.752 1.00 82.31 316 ASN A N 1
ATOM 2502 C CA . ASN A 1 316 ? 5.743 17.890 18.743 1.00 82.31 316 ASN A CA 1
ATOM 2503 C C . ASN A 1 316 ? 6.280 18.109 17.315 1.00 82.31 316 ASN A C 1
ATOM 2505 O O . ASN A 1 316 ? 6.696 17.169 16.632 1.00 82.31 316 ASN A O 1
ATOM 2509 N N . ASN A 1 317 ? 6.174 19.342 16.821 1.00 81.00 317 ASN A N 1
ATOM 2510 C CA . ASN A 1 317 ? 6.732 19.811 15.554 1.00 81.00 317 ASN A CA 1
ATOM 2511 C C . ASN A 1 317 ? 6.887 21.342 15.559 1.00 81.00 317 ASN A C 1
ATOM 2513 O O . ASN A 1 317 ? 6.202 22.034 16.308 1.00 81.00 317 ASN A O 1
ATOM 2517 N N . LYS A 1 318 ? 7.723 21.867 14.651 1.00 78.75 318 LYS A N 1
ATOM 2518 C CA . LYS A 1 318 ? 8.057 23.299 14.503 1.00 78.75 318 LYS A CA 1
ATOM 2519 C C . LYS A 1 318 ? 6.852 24.251 14.377 1.00 78.75 318 LYS A C 1
ATOM 2521 O O . LYS A 1 318 ? 7.003 25.442 14.620 1.00 78.75 318 LYS A O 1
ATOM 2526 N N . TYR A 1 319 ? 5.681 23.760 13.971 1.00 82.31 319 TYR A N 1
ATOM 2527 C CA . TYR A 1 319 ? 4.487 24.583 13.757 1.00 82.31 319 TYR A CA 1
ATOM 2528 C C . TYR A 1 319 ? 3.476 24.511 14.909 1.00 82.31 319 TYR A C 1
ATOM 2530 O O . TYR A 1 319 ? 2.472 25.215 14.851 1.00 82.31 319 TYR A O 1
ATOM 2538 N N . HIS A 1 320 ? 3.689 23.636 15.902 1.00 79.00 320 HIS A N 1
ATOM 2539 C CA . HIS A 1 320 ? 2.763 23.339 17.010 1.00 79.00 320 HIS A CA 1
ATOM 2540 C C . HIS A 1 320 ? 1.312 23.011 16.587 1.00 79.00 320 HIS A C 1
ATOM 2542 O O . HIS A 1 320 ? 0.384 23.077 17.389 1.00 79.00 320 HIS A O 1
ATOM 2548 N N . LYS A 1 321 ? 1.107 22.612 15.324 1.00 85.69 321 LYS A N 1
ATOM 2549 C CA . LYS A 1 321 ? -0.178 22.137 14.783 1.00 85.69 321 LYS A CA 1
ATOM 2550 C C . LYS A 1 321 ? -0.240 20.615 14.841 1.00 85.69 321 LYS A C 1
ATOM 2552 O O . LYS A 1 321 ? 0.797 19.959 14.788 1.00 85.69 321 LYS A O 1
ATOM 2557 N N . CYS A 1 322 ? -1.434 20.032 14.894 1.00 85.75 322 CYS A N 1
ATOM 2558 C CA . CYS A 1 322 ? -1.582 18.578 14.860 1.00 85.75 322 CYS A CA 1
ATOM 2559 C C . CYS A 1 322 ? -1.011 17.984 13.554 1.00 85.75 322 CYS A C 1
ATOM 2561 O O . CYS A 1 322 ? -1.515 18.276 12.469 1.00 85.75 322 CYS A O 1
ATOM 2563 N N . LYS A 1 323 ? -0.007 17.095 13.654 1.00 78.94 323 LYS A N 1
ATOM 2564 C CA . LYS A 1 323 ? 0.554 16.323 12.518 1.00 78.94 323 LYS A CA 1
ATOM 2565 C C . LYS A 1 323 ? -0.511 15.583 11.694 1.00 78.94 323 LYS A C 1
ATOM 2567 O O . LYS A 1 323 ? -0.346 15.439 10.489 1.00 78.94 323 LYS A O 1
ATOM 2572 N N . ALA A 1 324 ? -1.589 15.124 12.333 1.00 77.75 324 ALA A N 1
ATOM 2573 C CA . ALA A 1 324 ? -2.699 14.428 11.680 1.00 77.75 324 ALA A CA 1
ATOM 2574 C C . ALA A 1 324 ? -3.772 15.377 11.100 1.00 77.75 324 ALA A C 1
ATOM 2576 O O . ALA A 1 324 ? -4.752 14.903 10.534 1.00 77.75 324 ALA A O 1
ATOM 2577 N N . GLN A 1 325 ? -3.568 16.700 11.171 1.00 83.88 325 GLN A N 1
ATOM 2578 C CA . GLN A 1 325 ? -4.447 17.738 10.612 1.00 83.88 325 GLN A CA 1
ATOM 2579 C C . GLN A 1 325 ? -5.866 17.732 11.216 1.00 83.88 325 GLN A C 1
ATOM 2581 O O . GLN A 1 325 ? -6.865 17.765 10.497 1.00 83.88 325 GLN A O 1
ATOM 2586 N N . PHE A 1 326 ? -5.933 17.674 12.548 1.00 88.06 326 PHE A N 1
ATOM 2587 C CA . PHE A 1 326 ? -7.143 17.923 13.337 1.00 88.06 326 PHE A CA 1
ATOM 2588 C C . PHE A 1 326 ? -7.181 19.372 13.870 1.00 88.06 326 PHE A C 1
ATOM 2590 O O . PHE A 1 326 ? -6.108 19.932 14.131 1.00 88.06 326 PHE A O 1
ATOM 2597 N N . PRO A 1 327 ? -8.374 19.964 14.091 1.00 92.19 327 PRO A N 1
ATOM 2598 C CA . PRO A 1 327 ? -9.708 19.414 13.803 1.00 92.19 327 PRO A CA 1
ATOM 2599 C C . PRO A 1 327 ? -10.014 19.328 12.296 1.00 92.19 327 PRO A C 1
ATOM 2601 O O . PRO A 1 327 ? -9.441 20.062 11.492 1.00 92.19 327 PRO A O 1
ATOM 2604 N N . ARG A 1 328 ? -10.911 18.413 11.914 1.00 88.94 328 ARG A N 1
ATOM 2605 C CA . ARG A 1 328 ? -11.414 18.247 10.540 1.00 88.94 328 ARG A CA 1
ATOM 2606 C C . ARG A 1 328 ? -12.522 19.258 10.228 1.00 88.94 328 ARG A C 1
ATOM 2608 O O . ARG A 1 328 ? -13.282 19.639 11.114 1.00 88.94 328 ARG A O 1
ATOM 2615 N N . THR A 1 329 ? -12.665 19.626 8.955 1.00 89.50 329 THR A N 1
ATOM 2616 C CA . THR A 1 329 ? -13.816 20.405 8.469 1.00 89.50 329 THR A CA 1
ATOM 2617 C C . THR A 1 329 ? -15.114 19.609 8.631 1.00 89.50 329 THR A C 1
ATOM 2619 O O . THR A 1 329 ? -15.167 18.432 8.274 1.00 89.50 329 THR A O 1
ATOM 2622 N N . ILE A 1 330 ? -16.155 20.259 9.154 1.00 92.81 330 ILE A N 1
ATOM 2623 C CA . ILE A 1 330 ? -17.507 19.701 9.303 1.00 92.81 330 ILE A CA 1
ATOM 2624 C C . ILE A 1 330 ? -18.323 19.976 8.033 1.00 92.81 330 ILE A C 1
ATOM 2626 O O . ILE A 1 330 ? -18.333 21.100 7.531 1.00 92.81 330 ILE A O 1
ATOM 2630 N N . TYR A 1 331 ? -19.064 18.969 7.572 1.00 90.50 331 TYR A N 1
ATOM 2631 C CA . TYR A 1 331 ? -20.039 19.057 6.483 1.00 90.50 331 TYR A CA 1
ATOM 2632 C C . TYR A 1 331 ? -21.361 18.459 6.971 1.00 90.50 331 TYR A C 1
ATOM 2634 O O . TYR A 1 331 ? -21.411 17.284 7.329 1.00 90.50 331 TYR A O 1
ATOM 2642 N N . LYS A 1 332 ? -22.434 19.258 7.021 1.00 91.44 3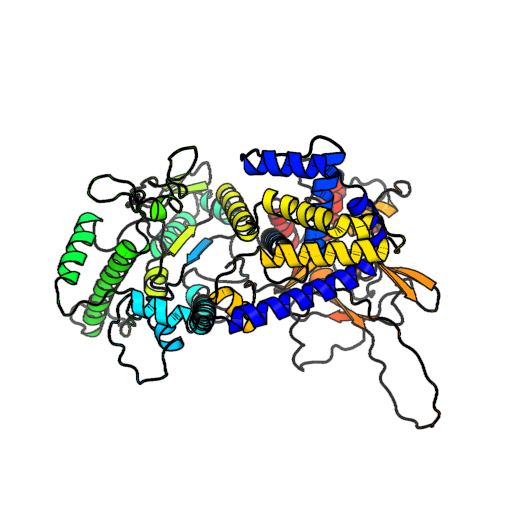32 LYS A N 1
ATOM 2643 C CA . LYS A 1 332 ? -23.732 18.807 7.565 1.00 91.44 332 LYS A CA 1
ATOM 2644 C C . LYS A 1 332 ? -24.406 17.730 6.710 1.00 91.44 332 LYS A C 1
ATOM 2646 O O . LYS A 1 332 ? -25.083 16.858 7.245 1.00 91.44 332 LYS A O 1
ATOM 2651 N N . GLU A 1 333 ? -24.195 17.814 5.403 1.00 89.81 333 GLU A N 1
ATOM 2652 C CA . GLU A 1 333 ? -24.803 17.013 4.342 1.00 89.81 333 GLU A CA 1
ATOM 2653 C C . GLU A 1 333 ? -23.730 16.757 3.272 1.00 89.81 333 GLU A C 1
ATOM 2655 O O . GLU A 1 333 ? -22.775 17.537 3.155 1.00 89.81 333 GLU A O 1
ATOM 2660 N N . THR A 1 334 ? -23.868 15.683 2.490 1.00 87.62 334 THR A N 1
ATOM 2661 C CA . THR A 1 334 ? -22.972 15.431 1.355 1.00 87.62 334 THR A CA 1
ATOM 2662 C C . THR A 1 334 ? -23.281 16.388 0.206 1.00 87.62 334 THR A C 1
ATOM 2664 O O . THR A 1 334 ? -24.424 16.510 -0.224 1.00 87.62 334 THR A O 1
ATOM 2667 N N . THR A 1 335 ? -22.253 17.051 -0.328 1.00 85.69 335 THR A N 1
ATOM 2668 C CA . THR A 1 335 ? -22.384 18.011 -1.437 1.00 85.69 335 THR A CA 1
ATOM 2669 C C . THR A 1 335 ? -21.398 17.713 -2.564 1.00 85.69 335 THR A C 1
ATOM 2671 O O . THR A 1 335 ? -20.261 17.301 -2.321 1.00 85.69 335 THR A O 1
ATOM 2674 N N . ILE A 1 336 ? -21.832 17.929 -3.808 1.00 80.50 336 ILE A N 1
ATOM 2675 C CA . ILE A 1 336 ? -21.016 17.770 -5.018 1.00 80.50 336 ILE A CA 1
ATOM 2676 C C . ILE A 1 336 ? -20.775 19.151 -5.633 1.00 80.50 336 ILE A C 1
ATOM 2678 O O . ILE A 1 336 ? -21.716 19.866 -5.971 1.00 80.50 336 ILE A O 1
ATOM 2682 N N . ASP A 1 337 ? -19.509 19.515 -5.819 1.00 80.38 337 ASP A N 1
ATOM 2683 C CA . ASP A 1 337 ? -19.120 20.675 -6.618 1.00 80.38 337 ASP A CA 1
ATOM 2684 C C . ASP A 1 337 ? -19.177 20.310 -8.109 1.00 80.38 337 ASP A C 1
ATOM 2686 O O . ASP A 1 337 ? -18.287 19.640 -8.638 1.00 80.38 337 ASP A O 1
ATOM 2690 N N . LEU A 1 338 ? -20.221 20.784 -8.793 1.00 73.75 338 LEU A N 1
ATOM 2691 C CA . LEU A 1 338 ? -20.461 20.556 -10.223 1.00 73.75 338 LEU A CA 1
ATOM 2692 C C . LEU A 1 338 ? -19.452 21.259 -11.155 1.00 73.75 338 LEU A C 1
ATOM 2694 O O . LEU A 1 338 ? -19.503 21.055 -12.364 1.00 73.75 338 LEU A O 1
ATOM 2698 N N . THR A 1 339 ? -18.527 22.074 -10.635 1.00 72.44 339 THR A N 1
ATOM 2699 C CA . THR A 1 339 ? -17.448 22.692 -11.427 1.00 72.44 339 THR A CA 1
ATOM 2700 C C . THR A 1 339 ? -16.143 21.899 -11.344 1.00 72.44 339 THR A C 1
ATOM 2702 O O . THR A 1 339 ? -15.446 21.733 -12.348 1.00 72.44 339 THR A O 1
ATOM 2705 N N . THR A 1 340 ? -15.808 21.348 -10.170 1.00 70.44 340 THR A N 1
ATOM 2706 C CA . THR A 1 340 ? -14.563 20.583 -9.970 1.00 70.44 340 THR A CA 1
ATOM 2707 C C . THR A 1 340 ? -14.756 19.068 -9.943 1.00 70.44 340 THR A C 1
ATOM 2709 O O . THR A 1 340 ? -13.771 18.338 -10.098 1.00 70.44 340 THR A O 1
ATOM 2712 N N . GLY A 1 341 ? -15.986 18.575 -9.785 1.00 67.88 341 GLY A N 1
ATOM 2713 C CA . GLY A 1 341 ? -16.294 17.168 -9.513 1.00 67.88 341 GLY A CA 1
ATOM 2714 C C . GLY A 1 341 ? -15.882 16.711 -8.108 1.00 67.88 341 GLY A C 1
ATOM 2715 O O . GLY A 1 341 ? -15.716 15.513 -7.885 1.00 67.88 341 GLY A O 1
ATOM 2716 N N . HIS A 1 342 ? -15.638 17.638 -7.174 1.00 75.75 342 HIS A N 1
ATOM 2717 C CA . HIS A 1 342 ? -15.278 17.310 -5.796 1.00 75.75 342 HIS A CA 1
ATOM 2718 C C . HIS A 1 342 ? -16.515 16.905 -4.986 1.00 75.75 342 HIS A C 1
ATOM 2720 O O . HIS A 1 342 ? -17.514 17.621 -4.987 1.00 75.75 342 HIS A O 1
ATOM 2726 N N . ILE A 1 343 ? -16.429 15.795 -4.249 1.00 77.50 343 ILE A N 1
ATOM 2727 C CA . ILE A 1 343 ? -17.492 15.334 -3.347 1.00 77.50 343 ILE A CA 1
ATOM 2728 C C . ILE A 1 343 ? -17.061 15.595 -1.903 1.00 77.50 343 ILE A C 1
ATOM 2730 O O . ILE A 1 343 ? -16.120 14.982 -1.398 1.00 77.50 343 ILE A O 1
ATOM 2734 N N . SER A 1 344 ? -17.758 16.513 -1.242 1.00 84.75 344 SER A N 1
ATOM 2735 C CA . SER A 1 344 ? -17.595 16.827 0.177 1.00 84.75 344 SER A CA 1
ATOM 2736 C C . SER A 1 344 ? -18.611 16.007 0.970 1.00 84.75 344 SER A C 1
ATOM 2738 O O . SER A 1 344 ? -19.773 16.390 1.073 1.00 84.75 344 SER A O 1
ATOM 2740 N N . LEU A 1 345 ? -18.185 14.843 1.466 1.00 86.25 345 LEU A N 1
ATOM 2741 C CA . LEU A 1 345 ? -19.040 13.892 2.188 1.00 86.25 345 LEU A CA 1
ATOM 2742 C C . LEU A 1 345 ? -19.417 14.394 3.590 1.00 86.25 345 LEU A C 1
ATOM 2744 O O . LEU A 1 345 ? -18.595 15.019 4.266 1.00 86.25 345 LEU A O 1
ATOM 2748 N N . LYS A 1 346 ? -20.631 14.051 4.040 1.00 90.38 346 LYS A N 1
ATOM 2749 C CA . LYS A 1 346 ? -21.151 14.356 5.380 1.00 90.38 346 LYS A CA 1
ATOM 2750 C C . LYS A 1 346 ? -20.161 13.957 6.484 1.00 90.38 346 LYS A C 1
ATOM 2752 O O . LYS A 1 346 ? -19.632 12.844 6.510 1.00 90.38 346 LYS A O 1
ATOM 2757 N N . LYS A 1 347 ? -19.923 14.886 7.412 1.00 91.75 347 LYS A N 1
ATOM 2758 C CA . LYS A 1 347 ? -19.016 14.742 8.553 1.00 91.75 347 LYS A CA 1
ATOM 2759 C C . LYS A 1 347 ? -19.435 15.669 9.689 1.00 91.75 347 LYS A C 1
ATOM 2761 O O . LYS A 1 347 ? -19.289 16.882 9.557 1.00 91.75 347 LYS A O 1
ATOM 2766 N N . LEU A 1 348 ? -19.913 15.109 10.802 1.00 93.06 348 LEU A N 1
ATOM 2767 C CA . LEU A 1 348 ? -20.356 15.892 11.965 1.00 93.06 348 LEU A CA 1
ATOM 2768 C C . LEU A 1 348 ? -19.328 15.931 13.107 1.00 93.06 348 LEU A C 1
ATOM 2770 O O . LEU A 1 348 ? -19.299 16.913 13.844 1.00 93.06 348 LEU A O 1
ATOM 2774 N N . GLU A 1 349 ? -18.455 14.925 13.243 1.00 94.31 349 GLU A N 1
ATOM 2775 C CA . GLU A 1 349 ? -17.416 14.918 14.281 1.00 94.31 349 GLU A CA 1
ATOM 2776 C C . GLU A 1 349 ? -16.056 15.373 13.728 1.00 94.31 349 GLU A C 1
ATOM 2778 O O . GLU A 1 349 ? -15.433 14.717 12.887 1.00 94.31 349 GLU A O 1
ATOM 2783 N N . GLN A 1 350 ? -15.569 16.499 14.252 1.00 93.75 350 GLN A N 1
ATOM 2784 C CA . GLN A 1 350 ? -14.308 17.121 13.839 1.00 93.75 350 GLN A CA 1
ATOM 2785 C C . GLN A 1 350 ? -13.054 16.409 14.380 1.00 93.75 350 GLN A C 1
ATOM 2787 O O . GLN A 1 350 ? -11.984 16.580 13.802 1.00 93.75 350 GLN A O 1
ATOM 2792 N N . TRP A 1 351 ? -13.150 15.643 15.475 1.00 92.88 351 TRP A N 1
ATOM 2793 C CA . TRP A 1 351 ? -12.038 14.900 16.094 1.00 92.88 351 TRP A CA 1
ATOM 2794 C C . TRP A 1 351 ? -11.994 13.419 15.701 1.00 92.88 351 TRP A C 1
ATOM 2796 O O . TRP A 1 351 ? -11.171 12.671 16.224 1.00 92.88 351 TRP A O 1
ATOM 2806 N N . LEU A 1 352 ? -12.850 12.990 14.775 1.00 91.12 352 LEU A N 1
ATOM 2807 C CA . LEU A 1 352 ? -12.842 11.647 14.208 1.00 91.12 352 LEU A CA 1
ATOM 2808 C C . LEU A 1 352 ? -12.263 11.695 12.790 1.00 91.12 352 LEU A C 1
ATOM 2810 O O . LEU A 1 352 ? -12.506 12.641 12.033 1.00 91.12 352 LEU A O 1
ATOM 2814 N N . ASN A 1 353 ? -11.541 10.651 12.395 1.00 87.62 353 ASN A N 1
ATOM 2815 C CA . ASN A 1 353 ? -11.341 10.361 10.976 1.00 87.62 353 ASN A CA 1
ATOM 2816 C C . ASN A 1 353 ? -12.676 9.991 10.305 1.00 87.62 353 ASN A C 1
ATOM 2818 O O . ASN A 1 353 ? -13.742 10.067 10.919 1.00 87.62 353 ASN A O 1
ATOM 2822 N N . ASP A 1 354 ? -12.639 9.653 9.025 1.00 88.88 354 ASP A N 1
ATOM 2823 C CA . ASP A 1 354 ? -13.780 9.022 8.371 1.00 88.88 354 ASP A CA 1
ATOM 2824 C C . ASP A 1 354 ? -13.632 7.507 8.519 1.00 88.88 354 ASP A C 1
ATOM 2826 O O . ASP A 1 354 ? -12.522 6.985 8.417 1.00 88.88 354 ASP A O 1
ATOM 2830 N N . ILE A 1 355 ? -14.718 6.803 8.830 1.00 92.00 355 ILE A N 1
ATOM 2831 C CA . ILE A 1 355 ? -14.684 5.384 9.213 1.00 92.00 355 ILE A CA 1
ATOM 2832 C C . ILE A 1 355 ? -15.758 4.599 8.466 1.00 92.00 355 ILE A C 1
ATOM 2834 O O . ILE A 1 355 ? -16.749 5.167 8.013 1.00 92.00 355 ILE A O 1
ATOM 2838 N N . SER A 1 356 ? -15.581 3.282 8.358 1.00 92.50 356 SER A N 1
ATOM 2839 C CA . SER A 1 356 ? -16.644 2.376 7.920 1.00 92.50 356 SER A CA 1
ATOM 2840 C C . SER A 1 356 ? -17.139 1.578 9.126 1.00 92.50 356 SER A C 1
ATOM 2842 O O . SER A 1 356 ? -16.338 0.831 9.696 1.00 92.50 356 SER A O 1
ATOM 2844 N N . PRO A 1 357 ? -18.421 1.696 9.526 1.00 93.25 357 PRO A N 1
ATOM 2845 C CA . PRO A 1 357 ? -18.941 1.028 10.719 1.00 93.25 357 PRO A CA 1
ATOM 2846 C C . PRO A 1 357 ? -18.695 -0.485 10.733 1.00 93.25 357 PRO A C 1
ATOM 2848 O O . PRO A 1 357 ? -18.242 -1.028 11.740 1.00 93.25 357 PRO A O 1
ATOM 2851 N N . GLY A 1 358 ? -18.899 -1.150 9.589 1.00 91.88 358 GLY A N 1
ATOM 2852 C CA . GLY A 1 358 ? -18.647 -2.584 9.445 1.00 91.88 358 GLY A CA 1
ATOM 2853 C C . GLY A 1 358 ? -17.170 -2.939 9.631 1.00 91.88 358 GLY A C 1
ATOM 2854 O O . GLY A 1 358 ? -16.850 -3.886 10.347 1.00 91.88 358 GLY A O 1
ATOM 2855 N N . LEU A 1 359 ? -16.257 -2.143 9.061 1.00 91.06 359 LEU A N 1
ATOM 2856 C CA . LEU A 1 359 ? -14.815 -2.337 9.235 1.00 91.06 359 LEU A CA 1
ATOM 2857 C C . LEU A 1 359 ? -14.394 -2.165 10.702 1.00 91.06 359 LEU A C 1
ATOM 2859 O O . LEU A 1 359 ? -13.675 -3.010 11.234 1.00 91.06 359 LEU A O 1
ATOM 2863 N N . THR A 1 360 ? -14.848 -1.098 11.364 1.00 92.69 360 THR A N 1
ATOM 2864 C CA . THR A 1 360 ? -14.524 -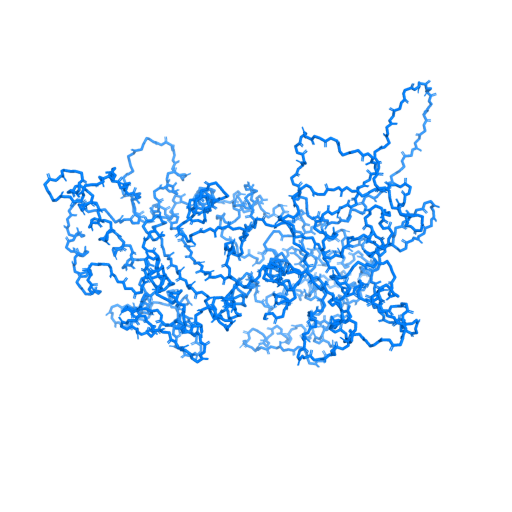0.826 12.771 1.00 92.69 360 THR A CA 1
ATOM 2865 C C . THR A 1 360 ? -15.077 -1.922 13.690 1.00 92.69 360 THR A C 1
ATOM 2867 O O . THR A 1 360 ? -14.345 -2.410 14.552 1.00 92.69 360 THR A O 1
ATOM 2870 N N . TYR A 1 361 ? -16.314 -2.385 13.464 1.00 93.56 361 TYR A N 1
ATOM 2871 C CA . TYR A 1 361 ? -16.938 -3.464 14.241 1.00 93.56 361 TYR A CA 1
ATOM 2872 C C . TYR A 1 361 ? -16.213 -4.814 14.115 1.00 93.56 361 TYR A C 1
ATOM 2874 O O . TYR A 1 361 ? -16.094 -5.541 15.106 1.00 93.56 361 TYR A O 1
ATOM 2882 N N . LEU A 1 362 ? -15.737 -5.145 12.907 1.00 91.56 362 LEU A N 1
ATOM 2883 C CA . LEU A 1 362 ? -15.027 -6.394 12.608 1.00 91.56 362 LEU A CA 1
ATOM 2884 C C . LEU A 1 362 ? -13.572 -6.375 13.095 1.00 91.56 362 LEU A C 1
ATOM 2886 O O . LEU A 1 362 ? -13.127 -7.337 13.715 1.00 91.56 362 LEU A O 1
ATOM 2890 N N . MET A 1 363 ? -12.833 -5.292 12.830 1.00 88.56 363 MET A N 1
ATOM 2891 C CA . MET A 1 363 ? -11.392 -5.206 13.116 1.00 88.56 363 MET A CA 1
ATOM 2892 C C . MET A 1 363 ? -11.072 -4.763 14.548 1.00 88.56 363 MET A C 1
ATOM 2894 O O . MET A 1 363 ? -9.965 -5.015 15.029 1.00 88.56 363 MET A O 1
ATOM 2898 N N . ARG A 1 364 ? -12.021 -4.090 15.217 1.00 91.25 364 ARG A N 1
ATOM 2899 C CA . ARG A 1 364 ? -11.952 -3.664 16.630 1.00 91.25 364 ARG A CA 1
ATOM 2900 C C 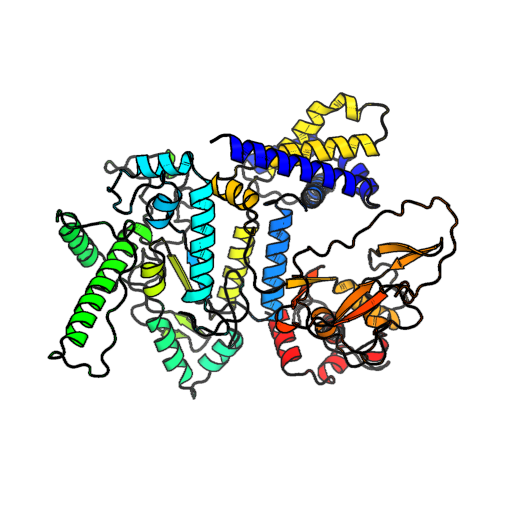. ARG A 1 364 ? -10.662 -2.917 16.972 1.00 91.25 364 ARG A C 1
ATOM 2902 O O . ARG A 1 364 ? -10.033 -3.124 18.008 1.00 91.25 364 ARG A O 1
ATOM 2909 N N . CYS A 1 365 ? -10.254 -2.055 16.047 1.00 87.56 365 CYS A N 1
ATOM 2910 C CA . CYS A 1 365 ? -9.020 -1.291 16.102 1.00 87.56 365 CYS A CA 1
ATOM 2911 C C . CYS A 1 365 ? -9.208 0.107 15.502 1.00 87.56 365 CYS A C 1
ATOM 2913 O O . CYS A 1 365 ? -10.158 0.349 14.749 1.00 87.56 365 CYS A O 1
ATOM 2915 N N . ASN A 1 366 ? -8.247 1.001 15.761 1.00 86.81 366 ASN A N 1
ATOM 2916 C CA . ASN A 1 366 ? -8.202 2.286 15.070 1.00 86.81 366 ASN A CA 1
ATOM 2917 C C . ASN A 1 366 ? -8.187 2.061 13.549 1.00 86.81 366 ASN A C 1
ATOM 2919 O O . ASN A 1 366 ? -7.479 1.180 13.045 1.00 86.81 366 ASN A O 1
ATOM 2923 N N . THR A 1 367 ? -9.011 2.837 12.856 1.00 86.81 367 THR A N 1
ATOM 2924 C CA . THR A 1 367 ? -9.397 2.661 11.457 1.00 86.81 367 THR A CA 1
ATOM 2925 C C . THR A 1 367 ? -9.581 4.027 10.786 1.00 86.81 367 THR A C 1
ATOM 2927 O O . THR A 1 367 ? -10.094 4.967 11.392 1.00 86.81 367 THR A O 1
ATOM 2930 N N . ASP A 1 368 ? -9.154 4.141 9.530 1.00 84.31 368 ASP A N 1
ATOM 2931 C CA . ASP A 1 368 ? -9.328 5.330 8.680 1.00 84.31 368 ASP A CA 1
ATOM 2932 C C . ASP A 1 368 ? -9.809 4.869 7.300 1.00 84.31 368 ASP A C 1
ATOM 2934 O O . ASP A 1 368 ? -9.273 3.895 6.768 1.00 84.31 368 ASP A O 1
ATOM 2938 N N . VAL A 1 369 ? -10.835 5.522 6.753 1.00 85.25 369 VAL A N 1
ATOM 2939 C CA . VAL A 1 369 ? -11.554 5.147 5.528 1.00 85.25 369 VAL A CA 1
ATOM 2940 C C . VAL A 1 369 ? -11.767 6.391 4.661 1.00 85.25 369 VAL A C 1
ATOM 2942 O O . VAL A 1 369 ? -12.805 7.065 4.674 1.00 85.25 369 VAL A O 1
ATOM 2945 N N . THR A 1 370 ? -10.747 6.703 3.868 1.00 80.12 370 THR A N 1
ATOM 2946 C CA . THR A 1 370 ? -10.736 7.853 2.960 1.00 80.12 370 THR A CA 1
ATOM 2947 C C . THR A 1 370 ? -11.178 7.429 1.558 1.00 80.12 370 THR A C 1
ATOM 2949 O O . THR A 1 370 ? -10.639 6.480 0.990 1.00 80.12 370 THR A O 1
ATOM 2952 N N . CYS A 1 371 ? -12.141 8.143 0.969 1.00 77.12 371 CYS A N 1
ATOM 2953 C CA . CYS A 1 371 ? -12.558 7.929 -0.420 1.00 77.12 371 CYS A CA 1
ATOM 2954 C C . CYS A 1 371 ? -11.792 8.873 -1.366 1.00 77.12 371 CYS A C 1
ATOM 2956 O O . CYS A 1 371 ? -11.613 10.051 -1.061 1.00 77.12 371 CYS A O 1
ATOM 2958 N N . LEU A 1 372 ? -11.327 8.365 -2.509 1.00 75.56 372 LEU A N 1
ATOM 2959 C CA . LEU A 1 372 ? -10.361 9.023 -3.399 1.00 75.56 372 LEU A CA 1
ATOM 2960 C C . LEU A 1 372 ? -10.950 9.312 -4.788 1.00 75.56 372 LEU A C 1
ATOM 2962 O O . LEU A 1 372 ? -10.426 8.899 -5.820 1.00 75.56 372 LEU A O 1
ATOM 2966 N N . LEU A 1 373 ? -12.053 10.057 -4.819 1.00 67.00 373 LEU A N 1
ATOM 2967 C CA . LEU A 1 373 ? -12.785 10.363 -6.058 1.00 67.00 373 LEU A CA 1
ATOM 2968 C C . LEU A 1 373 ? -12.246 11.596 -6.814 1.00 67.00 373 LEU A C 1
ATOM 2970 O O . LEU A 1 373 ? -12.739 11.939 -7.883 1.00 67.00 373 LEU A O 1
ATOM 2974 N N . SER A 1 374 ? -11.203 12.244 -6.286 1.00 62.88 374 SER A N 1
ATOM 2975 C CA . SER A 1 374 ? -10.544 13.415 -6.878 1.00 62.88 374 SER A CA 1
ATOM 2976 C C . SER A 1 374 ? -9.119 13.086 -7.329 1.00 62.88 374 SER A C 1
ATOM 2978 O O . SER A 1 374 ? -8.321 12.563 -6.551 1.00 62.88 374 SER A O 1
ATOM 2980 N N . GLY A 1 375 ? -8.758 13.472 -8.560 1.00 57.22 375 GLY A N 1
ATOM 2981 C CA . GLY A 1 375 ? -7.406 13.284 -9.112 1.00 57.22 375 GLY A CA 1
ATOM 2982 C C . GLY A 1 375 ? -6.289 13.891 -8.251 1.00 57.22 375 GLY A C 1
ATOM 2983 O O . GLY A 1 375 ? -5.213 13.307 -8.117 1.00 57.22 375 GLY A O 1
ATOM 2984 N N . THR A 1 376 ? -6.559 15.023 -7.596 1.00 62.16 376 THR A N 1
ATOM 2985 C CA . THR A 1 376 ? -5.612 15.661 -6.668 1.00 62.16 376 THR A CA 1
ATOM 2986 C C . THR A 1 376 ? -5.467 14.860 -5.373 1.00 62.16 376 THR A C 1
ATOM 2988 O O . THR A 1 376 ? -4.352 14.697 -4.880 1.00 62.16 376 THR A O 1
ATOM 2991 N N . ALA A 1 377 ? -6.569 14.308 -4.848 1.00 61.41 377 ALA A N 1
ATOM 2992 C CA . ALA A 1 377 ? -6.553 13.465 -3.650 1.00 61.41 377 ALA A CA 1
ATOM 2993 C C . ALA A 1 377 ? -5.803 12.146 -3.894 1.00 61.41 377 ALA A C 1
ATOM 2995 O O . ALA A 1 377 ? -5.006 11.733 -3.057 1.00 61.41 377 ALA A O 1
ATOM 2996 N N . ILE A 1 378 ? -5.975 11.537 -5.073 1.00 65.19 378 ILE A N 1
ATOM 2997 C CA . ILE A 1 378 ? -5.217 10.350 -5.500 1.00 65.19 378 ILE A CA 1
ATOM 2998 C C . ILE A 1 378 ? -3.721 10.635 -5.485 1.00 65.19 378 ILE A C 1
ATOM 3000 O O . ILE A 1 378 ? -2.971 9.887 -4.871 1.00 65.19 378 ILE A O 1
ATOM 3004 N N . LYS A 1 379 ? -3.271 11.726 -6.117 1.00 62.78 379 LYS A N 1
ATOM 3005 C CA . LYS A 1 379 ? -1.845 12.083 -6.128 1.00 62.78 379 LYS A CA 1
ATOM 3006 C C . LYS A 1 379 ? -1.307 12.351 -4.727 1.00 62.78 379 LYS A C 1
ATOM 3008 O O . LYS A 1 379 ? -0.239 11.849 -4.394 1.00 62.78 379 LYS A O 1
ATOM 3013 N N . ALA A 1 380 ? -2.057 13.072 -3.895 1.00 61.62 380 ALA A N 1
ATOM 3014 C CA . ALA A 1 380 ? -1.676 13.313 -2.508 1.00 61.62 380 ALA A CA 1
ATOM 3015 C C . ALA A 1 380 ? -1.531 12.005 -1.708 1.00 61.62 380 ALA A C 1
ATOM 3017 O O . ALA A 1 380 ? -0.537 11.835 -1.007 1.00 61.62 380 ALA A O 1
ATOM 3018 N N . VAL A 1 381 ? -2.473 11.064 -1.841 1.00 63.56 381 VAL A N 1
ATOM 3019 C CA . VAL A 1 381 ? -2.468 9.816 -1.061 1.00 63.56 381 VAL A CA 1
ATOM 3020 C C . VAL A 1 381 ? -1.520 8.758 -1.629 1.00 63.56 381 VAL A C 1
ATOM 3022 O O . VAL A 1 381 ? -0.848 8.094 -0.849 1.00 63.56 381 VAL A O 1
ATOM 3025 N N . VAL A 1 382 ? -1.359 8.640 -2.950 1.00 65.69 382 VAL A N 1
ATOM 3026 C CA . VAL A 1 382 ? -0.337 7.760 -3.551 1.00 65.69 382 VAL A CA 1
ATOM 3027 C C . VAL A 1 382 ? 1.069 8.236 -3.174 1.00 65.69 382 VAL A C 1
ATOM 3029 O O . VAL A 1 382 ? 1.891 7.412 -2.776 1.00 65.69 382 VAL A O 1
ATOM 3032 N N . CYS A 1 383 ? 1.338 9.550 -3.195 1.00 60.66 383 CYS A N 1
ATOM 3033 C CA . CYS A 1 383 ? 2.589 10.093 -2.661 1.00 60.66 383 CYS A CA 1
ATOM 3034 C C . CYS A 1 383 ? 2.722 9.841 -1.151 1.00 60.66 383 CYS A C 1
ATOM 3036 O O . CYS A 1 383 ? 3.747 9.328 -0.729 1.00 60.66 383 CYS A O 1
ATOM 3038 N N . TYR A 1 384 ? 1.687 10.098 -0.343 1.00 61.38 384 TYR A N 1
ATOM 3039 C CA . TYR A 1 384 ? 1.723 9.844 1.104 1.00 61.38 384 TYR A CA 1
ATOM 3040 C C . TYR A 1 384 ? 2.011 8.373 1.449 1.00 61.38 384 TYR A C 1
ATOM 3042 O O . TYR A 1 384 ? 2.827 8.096 2.325 1.00 61.38 384 TYR A O 1
ATOM 3050 N N . VAL A 1 385 ? 1.383 7.420 0.753 1.00 62.25 385 VAL A N 1
ATOM 3051 C CA . VAL A 1 385 ? 1.620 5.979 0.940 1.00 62.25 385 VAL A CA 1
ATOM 3052 C C . VAL A 1 385 ? 3.028 5.595 0.488 1.00 62.25 385 VAL A C 1
ATOM 3054 O O . VAL A 1 385 ? 3.717 4.863 1.198 1.00 62.25 385 VAL A O 1
ATOM 3057 N N . ALA A 1 386 ? 3.493 6.128 -0.643 1.00 60.34 386 ALA A N 1
ATOM 3058 C CA . ALA A 1 386 ? 4.857 5.925 -1.115 1.00 60.34 386 ALA A CA 1
ATOM 3059 C C . ALA A 1 386 ? 5.908 6.485 -0.136 1.00 60.34 386 ALA A C 1
ATOM 3061 O O . ALA A 1 386 ? 6.880 5.795 0.172 1.00 60.34 386 ALA A O 1
ATOM 3062 N N . ASP A 1 387 ? 5.693 7.684 0.405 1.00 57.31 387 ASP A N 1
ATOM 3063 C CA . ASP A 1 387 ? 6.543 8.327 1.412 1.00 57.31 387 ASP A CA 1
ATOM 3064 C C . ASP A 1 387 ? 6.491 7.577 2.754 1.00 57.31 387 ASP A C 1
ATOM 3066 O O . ASP A 1 387 ? 7.504 7.462 3.440 1.00 57.31 387 ASP A O 1
ATOM 3070 N N . TYR A 1 388 ? 5.338 7.009 3.128 1.00 57.16 388 TYR A N 1
ATOM 3071 C CA . TYR A 1 388 ? 5.194 6.186 4.332 1.00 57.16 388 TYR A CA 1
ATOM 3072 C C . TYR A 1 388 ? 5.951 4.855 4.208 1.00 57.16 388 TYR A C 1
ATOM 3074 O O . TYR A 1 388 ? 6.652 4.457 5.138 1.00 57.16 388 TYR A O 1
ATOM 3082 N N . ILE A 1 389 ? 5.855 4.185 3.054 1.00 57.66 389 ILE A N 1
ATOM 3083 C CA . ILE A 1 389 ? 6.583 2.941 2.756 1.00 57.66 389 ILE A CA 1
ATOM 3084 C C . ILE A 1 389 ? 8.089 3.205 2.691 1.00 57.66 389 ILE A C 1
ATOM 3086 O O . ILE A 1 389 ? 8.867 2.509 3.344 1.00 57.66 389 ILE A O 1
ATOM 3090 N N . THR A 1 390 ? 8.507 4.230 1.944 1.00 52.44 390 THR A N 1
ATOM 3091 C CA . THR A 1 390 ? 9.925 4.590 1.773 1.00 52.44 390 THR A CA 1
ATOM 3092 C C . THR A 1 390 ? 10.534 5.316 2.964 1.00 52.44 390 THR A C 1
ATOM 3094 O O . THR A 1 390 ? 11.757 5.461 3.000 1.00 52.44 390 THR A O 1
ATOM 3097 N N . LYS A 1 391 ? 9.729 5.690 3.973 1.00 59.44 391 LYS A N 1
ATOM 3098 C CA . LYS A 1 391 ? 10.185 6.295 5.227 1.00 59.44 391 LYS A CA 1
ATOM 3099 C C . LYS A 1 391 ? 11.376 5.517 5.778 1.00 59.44 391 LYS A C 1
ATOM 3101 O O . LYS A 1 391 ? 11.263 4.350 6.180 1.00 59.44 391 LYS A O 1
ATOM 3106 N N . THR A 1 392 ? 12.535 6.164 5.761 1.00 54.16 392 THR A N 1
ATOM 3107 C CA . THR A 1 392 ? 13.788 5.532 6.147 1.00 54.16 392 THR A CA 1
ATOM 3108 C C . THR A 1 392 ? 13.800 5.339 7.659 1.00 54.16 392 THR A C 1
ATOM 3110 O O . THR A 1 392 ? 13.521 6.256 8.431 1.00 54.16 392 THR A O 1
ATOM 3113 N N . SER A 1 393 ? 14.091 4.114 8.089 1.00 55.41 393 SER A N 1
ATOM 3114 C CA . SER A 1 393 ? 14.229 3.750 9.505 1.00 55.41 393 SER A CA 1
ATOM 3115 C C . SER A 1 393 ? 15.450 4.435 10.133 1.00 55.41 393 SER A C 1
ATOM 3117 O O . SER A 1 393 ? 15.431 4.778 11.308 1.00 55.41 393 SER A O 1
ATOM 3119 N N . LEU A 1 394 ? 16.479 4.705 9.322 1.00 66.69 394 LEU A N 1
ATOM 3120 C CA . LEU A 1 394 ? 17.611 5.563 9.663 1.00 66.69 394 LEU A CA 1
ATOM 3121 C C . LEU A 1 394 ? 17.416 6.969 9.082 1.00 66.69 394 LEU A C 1
ATOM 3123 O O . LEU A 1 394 ? 16.981 7.125 7.940 1.00 66.69 394 LEU A O 1
ATOM 3127 N N . LYS A 1 395 ? 17.802 7.999 9.838 1.00 73.62 395 LYS A N 1
ATOM 3128 C CA . LYS A 1 395 ? 17.989 9.363 9.312 1.00 73.62 395 LYS A CA 1
ATOM 3129 C C . LYS A 1 395 ? 19.302 9.406 8.518 1.00 73.62 395 LYS A C 1
ATOM 3131 O O . LYS A 1 395 ? 20.265 8.762 8.925 1.00 73.62 395 LYS A O 1
ATOM 3136 N N . THR A 1 396 ? 19.389 10.187 7.440 1.00 78.69 396 THR A N 1
ATOM 3137 C CA . THR A 1 396 ? 20.566 10.191 6.540 1.00 78.69 396 THR A CA 1
ATOM 3138 C C . THR A 1 396 ? 21.888 10.497 7.255 1.00 78.69 396 THR A C 1
ATOM 3140 O O . THR A 1 396 ? 22.892 9.850 6.968 1.00 78.69 396 THR A O 1
ATOM 3143 N N . HIS A 1 397 ? 21.890 11.384 8.260 1.00 79.12 397 HIS A N 1
ATOM 3144 C CA . HIS A 1 397 ? 23.083 11.638 9.080 1.00 79.12 397 HIS A CA 1
ATOM 3145 C C . HIS A 1 397 ? 23.567 10.395 9.845 1.00 79.12 397 HIS A C 1
ATOM 3147 O O . HIS A 1 397 ? 24.767 10.222 9.993 1.00 79.12 397 HIS A O 1
ATOM 3153 N N . ILE A 1 398 ? 22.675 9.489 10.269 1.00 80.19 398 ILE A N 1
ATOM 3154 C CA . ILE A 1 398 ? 23.060 8.224 10.922 1.00 80.19 398 ILE A CA 1
ATOM 3155 C C . ILE A 1 398 ? 23.754 7.296 9.914 1.00 80.19 398 ILE A C 1
ATOM 3157 O O . ILE A 1 398 ? 24.627 6.514 10.289 1.00 80.19 398 ILE A O 1
ATOM 3161 N N . VAL A 1 399 ? 23.400 7.387 8.628 1.00 81.44 399 VAL A N 1
ATOM 3162 C CA . VAL A 1 399 ? 24.047 6.615 7.561 1.00 81.44 399 VAL A CA 1
ATOM 3163 C C . VAL A 1 399 ? 25.452 7.154 7.283 1.00 81.44 399 VAL A C 1
ATOM 3165 O O . VAL A 1 399 ? 26.402 6.376 7.316 1.00 81.44 399 VAL A O 1
ATOM 3168 N N . PHE A 1 400 ? 25.610 8.470 7.106 1.00 85.56 400 PHE A N 1
ATOM 3169 C CA . PHE A 1 400 ? 26.925 9.102 6.917 1.00 85.56 400 PHE A CA 1
ATOM 3170 C C . PHE A 1 400 ? 27.852 8.938 8.140 1.00 85.56 400 PHE A C 1
ATOM 3172 O O . PHE A 1 400 ? 29.009 8.560 7.964 1.00 85.56 400 PHE A O 1
ATOM 3179 N N . ASP A 1 401 ? 27.334 9.090 9.364 1.00 85.00 401 ASP A N 1
ATOM 3180 C CA . ASP A 1 401 ? 28.027 8.753 10.621 1.00 85.00 401 ASP A CA 1
ATOM 3181 C C . ASP A 1 401 ? 28.530 7.300 10.626 1.00 85.00 401 ASP A C 1
ATOM 3183 O O . ASP A 1 401 ? 29.688 7.034 10.938 1.00 85.00 401 ASP A O 1
ATOM 3187 N N . SER A 1 402 ? 27.691 6.347 10.205 1.00 85.94 402 SER A N 1
ATOM 3188 C CA . SER A 1 402 ? 28.074 4.929 10.141 1.00 85.94 402 SER A CA 1
ATOM 3189 C C . SER A 1 402 ? 29.159 4.661 9.098 1.00 85.94 402 SER A C 1
ATOM 3191 O O . SER A 1 402 ? 30.067 3.878 9.360 1.00 85.94 402 SER A O 1
ATOM 3193 N N . ILE A 1 403 ? 29.088 5.310 7.931 1.00 86.00 403 ILE A N 1
ATOM 3194 C CA . ILE A 1 403 ? 30.108 5.219 6.876 1.00 86.00 403 ILE A CA 1
ATOM 3195 C C . ILE A 1 403 ? 31.448 5.746 7.405 1.00 86.00 403 ILE A C 1
ATOM 3197 O O . ILE A 1 403 ? 32.456 5.040 7.332 1.00 86.00 403 ILE A O 1
ATOM 3201 N N . LYS A 1 404 ? 31.452 6.941 8.013 1.00 85.94 404 LYS A N 1
ATOM 3202 C CA . LYS A 1 404 ? 32.651 7.533 8.618 1.00 85.94 404 LYS A CA 1
ATOM 3203 C C . LYS A 1 404 ? 33.218 6.643 9.730 1.00 85.94 404 LYS A C 1
ATOM 3205 O O . LYS A 1 404 ? 34.404 6.337 9.707 1.00 85.94 404 LYS A O 1
ATOM 3210 N N . ALA A 1 405 ? 32.377 6.135 10.630 1.00 87.00 405 ALA A N 1
ATOM 3211 C CA . ALA A 1 405 ? 32.795 5.252 11.717 1.00 87.00 405 ALA A CA 1
ATOM 3212 C C . ALA A 1 405 ? 33.367 3.897 11.245 1.00 87.00 405 ALA A C 1
ATOM 3214 O O . ALA A 1 405 ? 34.065 3.238 12.018 1.00 87.00 405 ALA A O 1
ATOM 3215 N N . ILE A 1 406 ? 33.092 3.463 10.005 1.00 87.56 406 ILE A N 1
ATOM 3216 C CA . ILE A 1 406 ? 33.799 2.339 9.371 1.00 87.56 406 ILE A CA 1
ATOM 3217 C C . ILE A 1 406 ? 35.135 2.794 8.775 1.00 87.56 406 ILE A C 1
ATOM 3219 O O . ILE A 1 406 ? 36.132 2.110 9.002 1.00 87.56 406 ILE A O 1
ATOM 3223 N N . PHE A 1 407 ? 35.200 3.932 8.077 1.00 86.81 407 PHE A N 1
ATOM 3224 C CA . PHE A 1 407 ? 36.472 4.460 7.565 1.00 86.81 407 PHE A CA 1
ATOM 3225 C C . PHE A 1 407 ? 37.487 4.723 8.689 1.00 86.81 407 PHE A C 1
ATOM 3227 O O . PHE A 1 407 ? 38.588 4.180 8.625 1.00 86.81 407 PHE A O 1
ATOM 3234 N N . ASP A 1 408 ? 37.091 5.436 9.752 1.00 85.75 408 ASP A N 1
ATOM 3235 C CA . ASP A 1 408 ? 37.927 5.729 10.928 1.00 85.75 408 ASP A CA 1
ATOM 3236 C C . ASP A 1 408 ? 38.576 4.440 11.483 1.00 85.75 408 ASP A C 1
ATOM 3238 O O . ASP A 1 408 ? 39.787 4.372 11.706 1.00 85.75 408 ASP A O 1
ATOM 3242 N N . LYS A 1 409 ? 37.772 3.375 11.640 1.00 86.56 409 LYS A N 1
ATOM 3243 C CA . LYS A 1 409 ? 38.195 2.064 12.172 1.00 86.56 409 LYS A CA 1
ATOM 3244 C C . LYS A 1 409 ? 39.067 1.237 11.229 1.00 86.56 409 LYS A C 1
ATOM 3246 O O . LYS A 1 409 ? 39.743 0.328 11.696 1.00 86.56 409 LYS A O 1
ATOM 3251 N N . ASN A 1 410 ? 39.034 1.505 9.925 1.00 85.00 410 ASN A N 1
ATOM 3252 C CA . ASN A 1 410 ? 39.754 0.733 8.909 1.00 85.00 410 ASN A CA 1
ATOM 3253 C C . ASN A 1 410 ? 40.911 1.541 8.287 1.00 85.00 410 ASN A C 1
ATOM 3255 O O . ASN A 1 410 ? 41.384 1.198 7.206 1.00 85.00 410 ASN A O 1
ATOM 3259 N N . THR A 1 411 ? 41.396 2.587 8.968 1.00 80.06 411 THR A N 1
ATOM 3260 C CA . THR A 1 411 ? 42.495 3.458 8.502 1.00 80.06 411 THR A CA 1
ATOM 3261 C C . THR A 1 411 ? 43.743 2.672 8.064 1.00 80.06 411 THR A C 1
ATOM 3263 O O . THR A 1 411 ? 44.317 2.961 7.016 1.00 80.06 411 THR A O 1
ATOM 3266 N N . GLU A 1 412 ? 44.132 1.624 8.797 1.00 77.81 412 GLU A N 1
ATOM 3267 C CA . GLU A 1 412 ? 45.258 0.750 8.420 1.00 77.81 412 GLU A CA 1
ATOM 3268 C C . GLU A 1 412 ? 44.982 -0.066 7.145 1.00 77.81 412 GLU A C 1
ATOM 3270 O O . GLU A 1 412 ? 45.865 -0.220 6.305 1.00 77.81 412 GLU A O 1
ATOM 3275 N N . LEU A 1 413 ? 43.746 -0.542 6.958 1.00 78.50 413 LEU A N 1
ATOM 3276 C CA . LEU A 1 413 ? 43.323 -1.302 5.776 1.00 78.50 413 LEU A CA 1
ATOM 3277 C C . LEU A 1 413 ? 43.225 -0.416 4.528 1.00 78.50 413 LEU A C 1
ATOM 3279 O O . LEU A 1 413 ? 43.581 -0.863 3.440 1.00 78.50 413 LEU A O 1
ATOM 3283 N N . LEU A 1 414 ? 42.796 0.843 4.671 1.00 74.56 414 LEU A N 1
ATOM 3284 C CA . LEU A 1 414 ? 42.819 1.831 3.586 1.00 74.56 414 LEU A CA 1
ATOM 3285 C C . LEU A 1 414 ? 44.258 2.053 3.090 1.00 74.56 414 LEU A C 1
ATOM 3287 O O . LEU A 1 414 ? 44.524 1.938 1.890 1.00 74.56 414 LEU A O 1
ATOM 3291 N N . ASN A 1 415 ? 45.180 2.276 4.033 1.00 74.00 415 ASN A N 1
ATOM 3292 C CA . ASN A 1 415 ? 46.601 2.541 3.787 1.00 74.00 415 ASN A CA 1
ATOM 3293 C C . ASN A 1 415 ? 47.427 1.284 3.433 1.00 74.00 415 ASN A C 1
ATOM 3295 O O . ASN A 1 415 ? 48.598 1.402 3.073 1.00 74.00 415 ASN A O 1
ATOM 3299 N N . GLY A 1 416 ? 46.850 0.085 3.548 1.00 74.94 416 GLY A N 1
ATOM 3300 C CA . GLY A 1 416 ? 47.530 -1.186 3.302 1.00 74.94 416 GLY A CA 1
ATOM 3301 C C . GLY A 1 416 ? 47.762 -1.506 1.819 1.00 74.94 416 GLY A C 1
ATOM 3302 O O . GLY A 1 416 ? 47.090 -0.988 0.924 1.00 74.94 416 GLY A O 1
ATOM 3303 N N . SER A 1 417 ? 48.680 -2.440 1.558 1.00 69.75 417 SER A N 1
ATOM 3304 C CA . SER A 1 417 ? 49.050 -2.927 0.215 1.00 69.75 417 SER A CA 1
ATOM 3305 C C . SER A 1 417 ? 48.072 -3.940 -0.402 1.00 69.75 417 SER A C 1
ATOM 3307 O O . SER A 1 417 ? 48.344 -4.490 -1.469 1.00 69.75 417 SER A O 1
ATOM 3309 N N . GLN A 1 418 ? 46.948 -4.215 0.264 1.00 71.12 418 GLN A N 1
ATOM 3310 C CA . GLN A 1 418 ? 45.924 -5.148 -0.206 1.00 71.12 418 GLN A CA 1
ATOM 3311 C C . GLN A 1 418 ? 45.247 -4.635 -1.490 1.00 71.12 418 GLN A C 1
ATOM 3313 O O . GLN A 1 418 ? 45.169 -3.428 -1.717 1.00 71.12 418 GLN A O 1
ATOM 3318 N N . LEU A 1 419 ? 44.722 -5.537 -2.326 1.00 74.19 419 LEU A N 1
ATOM 3319 C CA . LEU A 1 419 ? 43.980 -5.153 -3.529 1.00 74.19 419 LEU A CA 1
ATOM 3320 C C . LEU A 1 419 ? 42.746 -4.321 -3.158 1.00 74.19 419 LEU A C 1
ATOM 3322 O O . LEU A 1 419 ? 41.922 -4.749 -2.349 1.00 74.19 419 LEU A O 1
ATOM 3326 N N . ASP A 1 420 ? 42.560 -3.170 -3.808 1.00 71.69 420 ASP A N 1
ATOM 3327 C CA . ASP A 1 420 ? 41.443 -2.262 -3.507 1.00 71.69 420 ASP A CA 1
ATOM 3328 C C . ASP A 1 420 ? 40.068 -2.929 -3.684 1.00 71.69 420 ASP A C 1
ATOM 3330 O O . ASP A 1 420 ? 39.119 -2.596 -2.973 1.00 71.69 420 ASP A O 1
ATOM 3334 N N . LYS A 1 421 ? 39.974 -3.947 -4.554 1.00 70.75 421 LYS A N 1
ATOM 3335 C CA . LYS A 1 421 ? 38.787 -4.802 -4.694 1.00 70.75 421 LYS A CA 1
ATOM 3336 C C . LYS A 1 421 ? 38.404 -5.477 -3.365 1.00 70.75 421 LYS A C 1
ATOM 3338 O O . LYS A 1 421 ? 37.235 -5.483 -2.980 1.00 70.75 421 LYS A O 1
ATOM 3343 N N . GLU A 1 422 ? 39.382 -6.030 -2.653 1.00 73.94 422 GLU A N 1
ATOM 3344 C CA . GLU A 1 422 ? 39.174 -6.711 -1.371 1.00 73.94 422 GLU A CA 1
ATOM 3345 C C . GLU A 1 422 ? 38.850 -5.702 -0.268 1.00 73.94 422 GLU A C 1
ATOM 3347 O O . GLU A 1 422 ? 37.847 -5.874 0.431 1.00 73.94 422 GLU A O 1
ATOM 3352 N N . LYS A 1 423 ? 39.614 -4.597 -0.193 1.00 78.75 423 LYS A N 1
ATOM 3353 C CA . LYS A 1 423 ? 39.348 -3.484 0.736 1.00 78.75 423 LYS A CA 1
ATOM 3354 C C . LYS A 1 423 ? 37.900 -3.008 0.626 1.00 78.75 423 LYS A C 1
ATOM 3356 O O . LYS A 1 423 ? 37.186 -2.947 1.624 1.00 78.75 423 LYS A O 1
ATOM 3361 N N . CYS A 1 424 ? 37.443 -2.714 -0.592 1.00 76.62 424 CYS A N 1
ATOM 3362 C CA . CYS A 1 424 ? 36.089 -2.227 -0.840 1.00 76.62 424 CYS A CA 1
ATOM 3363 C C . CYS A 1 424 ? 35.025 -3.265 -0.470 1.00 76.62 424 CYS A C 1
ATOM 3365 O O . CYS A 1 424 ? 34.010 -2.905 0.120 1.00 76.62 424 CYS A O 1
ATOM 3367 N N . CYS A 1 425 ? 35.252 -4.551 -0.756 1.00 75.50 425 CYS A N 1
ATOM 3368 C CA . CYS A 1 425 ? 34.315 -5.613 -0.384 1.00 75.50 425 CYS A CA 1
ATOM 3369 C C . CYS A 1 425 ? 34.169 -5.717 1.143 1.00 75.50 425 CYS A C 1
ATOM 3371 O O . CYS A 1 425 ? 33.053 -5.809 1.660 1.00 75.50 425 CYS A O 1
ATOM 3373 N N . GLN A 1 426 ? 35.284 -5.641 1.875 1.00 80.56 426 GLN A N 1
ATOM 3374 C CA . GLN A 1 426 ? 35.303 -5.660 3.337 1.00 80.56 426 GLN A CA 1
ATOM 3375 C C . GLN A 1 426 ? 34.636 -4.411 3.938 1.00 80.56 426 GLN A C 1
ATOM 3377 O O . GLN A 1 426 ? 33.789 -4.545 4.823 1.00 80.56 426 GLN A O 1
ATOM 3382 N N . LEU A 1 427 ? 34.947 -3.215 3.427 1.00 83.69 427 LEU A N 1
ATOM 3383 C CA . LEU A 1 427 ? 34.339 -1.950 3.859 1.00 83.69 427 LEU A CA 1
ATOM 3384 C C . LEU A 1 427 ? 32.822 -1.932 3.621 1.00 83.69 427 LEU A C 1
ATOM 3386 O O . LEU A 1 427 ? 32.067 -1.655 4.550 1.00 83.69 427 LEU A O 1
ATOM 3390 N N . LEU A 1 428 ? 32.357 -2.298 2.420 1.00 78.69 428 LEU A N 1
ATOM 3391 C CA . LEU A 1 428 ? 30.927 -2.358 2.093 1.00 78.69 428 LEU A CA 1
ATOM 3392 C C . LEU A 1 428 ? 30.187 -3.385 2.961 1.00 78.69 428 LEU A C 1
ATOM 3394 O O . LEU A 1 428 ? 29.101 -3.092 3.456 1.00 78.69 428 LEU A O 1
ATOM 3398 N N . THR A 1 429 ? 30.790 -4.553 3.217 1.00 78.38 429 THR A N 1
ATOM 3399 C CA . THR A 1 429 ? 30.216 -5.567 4.121 1.00 78.38 429 THR A CA 1
ATOM 3400 C C . THR A 1 429 ? 30.077 -5.023 5.546 1.00 78.38 429 THR A C 1
ATOM 3402 O O . THR A 1 429 ? 29.022 -5.170 6.163 1.00 78.38 429 THR A O 1
ATOM 3405 N N . GLN A 1 430 ? 31.105 -4.343 6.068 1.00 83.69 430 GLN A N 1
ATOM 3406 C CA . GLN A 1 430 ? 31.048 -3.706 7.388 1.00 83.69 430 GLN A CA 1
ATOM 3407 C C . GLN A 1 430 ? 30.001 -2.584 7.451 1.00 83.69 430 GLN A C 1
ATOM 3409 O O . GLN A 1 430 ? 29.260 -2.510 8.429 1.00 83.69 430 GLN A O 1
ATOM 3414 N N . MET A 1 431 ? 29.895 -1.745 6.414 1.00 83.44 431 MET A N 1
ATOM 3415 C CA . MET A 1 431 ? 28.896 -0.672 6.338 1.00 83.44 431 MET A CA 1
ATOM 3416 C C . MET A 1 431 ? 27.471 -1.235 6.299 1.00 83.44 431 MET A C 1
ATOM 3418 O O . MET A 1 431 ? 26.651 -0.847 7.127 1.00 83.44 431 MET A O 1
ATOM 3422 N N . VAL A 1 432 ? 27.173 -2.193 5.414 1.00 76.44 432 VAL A N 1
ATOM 3423 C CA . VAL A 1 432 ? 25.842 -2.826 5.328 1.00 76.44 432 VAL A CA 1
ATOM 3424 C C . VAL A 1 432 ? 25.473 -3.521 6.643 1.00 76.44 432 VAL A C 1
ATOM 3426 O O . VAL A 1 432 ? 24.345 -3.364 7.115 1.00 76.44 432 VAL A O 1
ATOM 3429 N N . ASN A 1 433 ? 26.414 -4.217 7.289 1.00 77.38 433 ASN A N 1
ATOM 3430 C CA . ASN A 1 433 ? 26.172 -4.857 8.585 1.00 77.38 433 ASN A CA 1
ATOM 3431 C C . ASN A 1 433 ? 25.951 -3.830 9.714 1.00 77.38 433 ASN A C 1
ATOM 3433 O O . ASN A 1 433 ? 25.021 -3.996 10.501 1.00 77.38 433 ASN A O 1
ATOM 3437 N N . LEU A 1 434 ? 26.738 -2.748 9.788 1.00 80.81 434 LEU A N 1
ATOM 3438 C CA . LEU A 1 434 ? 26.561 -1.694 10.798 1.00 80.81 434 LEU A CA 1
ATOM 3439 C C . LEU A 1 434 ? 25.231 -0.948 10.622 1.00 80.81 434 LEU A C 1
ATOM 3441 O O . LEU A 1 434 ? 24.536 -0.696 11.604 1.00 80.81 434 LEU A O 1
ATOM 3445 N N . LEU A 1 435 ? 24.851 -0.634 9.381 1.00 76.44 435 LEU A N 1
ATOM 3446 C CA . LEU A 1 435 ? 23.556 -0.027 9.073 1.00 76.44 435 LEU A CA 1
ATOM 3447 C C . LEU A 1 435 ? 22.409 -0.965 9.457 1.00 76.44 435 LEU A C 1
ATOM 3449 O O . LEU A 1 435 ? 21.467 -0.522 10.108 1.00 76.44 435 LEU A O 1
ATOM 3453 N N . SER A 1 436 ? 22.528 -2.262 9.151 1.00 70.88 436 SER A N 1
ATOM 3454 C CA . SER A 1 436 ? 21.543 -3.279 9.547 1.00 70.88 436 SER A CA 1
ATOM 3455 C C . SER A 1 436 ? 21.431 -3.421 11.071 1.00 70.88 436 SER A C 1
ATOM 3457 O O . SER A 1 436 ? 20.334 -3.598 11.585 1.00 70.88 436 SER A O 1
ATOM 3459 N N . MET A 1 437 ? 22.534 -3.271 11.814 1.00 71.38 437 MET A N 1
ATOM 3460 C CA . MET A 1 437 ? 22.527 -3.274 13.285 1.00 71.38 437 MET A CA 1
ATOM 3461 C C . MET A 1 437 ? 21.959 -1.993 13.912 1.00 71.38 437 MET A C 1
ATOM 3463 O O . MET A 1 437 ? 21.489 -2.046 15.045 1.00 71.38 437 MET A O 1
ATOM 3467 N N . LYS A 1 438 ? 21.971 -0.855 13.203 1.00 73.50 438 LYS A N 1
ATOM 3468 C CA . LYS A 1 438 ? 21.279 0.375 13.633 1.00 73.50 438 LYS A CA 1
ATOM 3469 C C . LYS A 1 438 ? 19.779 0.384 13.266 1.00 73.50 438 LYS A C 1
ATOM 3471 O O . LYS A 1 438 ? 19.081 1.323 13.640 1.00 73.50 438 LYS A O 1
ATOM 3476 N N . LEU A 1 439 ? 19.260 -0.622 12.548 1.00 70.00 439 LEU A N 1
ATOM 3477 C CA . LEU A 1 439 ? 17.826 -0.742 12.251 1.00 70.00 439 LEU A CA 1
ATOM 3478 C C . LEU A 1 439 ? 17.042 -1.248 13.469 1.00 70.00 439 LEU A C 1
ATOM 3480 O O . LEU A 1 439 ? 16.981 -2.447 13.739 1.00 70.00 439 LEU A O 1
ATOM 3484 N N . GLU A 1 440 ? 16.355 -0.340 14.158 1.00 70.25 440 GLU A N 1
ATOM 3485 C CA . GLU A 1 440 ? 15.364 -0.714 15.166 1.00 70.25 440 GLU A CA 1
ATOM 3486 C C . GLU A 1 440 ? 14.130 -1.351 14.503 1.00 70.25 440 GLU A C 1
ATOM 3488 O O . GLU A 1 440 ? 13.404 -0.713 13.737 1.00 70.25 440 GLU A O 1
ATOM 3493 N N . LEU A 1 441 ? 13.888 -2.631 14.802 1.00 72.62 441 LEU A N 1
ATOM 3494 C CA . LEU A 1 441 ? 12.740 -3.400 14.320 1.00 72.62 441 LEU A CA 1
ATOM 3495 C C . LEU A 1 441 ? 11.983 -4.013 15.499 1.00 72.62 441 LEU A C 1
ATOM 3497 O O . LEU A 1 441 ? 12.565 -4.661 16.367 1.00 72.62 441 LEU A O 1
ATOM 3501 N N . GLY A 1 442 ? 10.659 -3.850 15.515 1.00 75.44 442 GLY A N 1
ATOM 3502 C CA . GLY A 1 442 ? 9.812 -4.444 16.547 1.00 75.44 442 GLY A CA 1
ATOM 3503 C C . GLY A 1 442 ? 9.814 -5.974 16.481 1.00 75.44 442 GLY A C 1
ATOM 3504 O O . GLY A 1 442 ? 9.726 -6.556 15.399 1.00 75.44 442 GLY A O 1
ATOM 3505 N N . GLY A 1 443 ? 9.833 -6.637 17.642 1.00 79.62 443 GLY A N 1
ATOM 3506 C CA . GLY A 1 443 ? 9.840 -8.105 17.750 1.00 79.62 443 GLY A CA 1
ATOM 3507 C C . GLY A 1 443 ? 8.803 -8.840 16.875 1.00 79.62 443 GLY A C 1
ATOM 3508 O O . GLY A 1 443 ? 9.168 -9.833 16.250 1.00 79.62 443 GLY A O 1
ATOM 3509 N N . PRO A 1 444 ? 7.545 -8.369 16.742 1.00 79.50 444 PRO A N 1
ATOM 3510 C CA . PRO A 1 444 ? 6.572 -8.980 15.832 1.00 79.50 444 PRO A CA 1
ATOM 3511 C C . PRO A 1 444 ? 6.970 -8.914 14.348 1.00 79.50 444 PRO A C 1
ATOM 3513 O O . PRO A 1 444 ? 6.715 -9.860 13.612 1.00 79.50 444 PRO A O 1
ATOM 3516 N N . MET A 1 445 ? 7.632 -7.839 13.907 1.00 77.19 445 MET A N 1
ATOM 3517 C CA . MET A 1 445 ? 8.109 -7.675 12.525 1.00 77.19 445 MET A CA 1
ATOM 3518 C C . MET A 1 445 ? 9.298 -8.602 12.242 1.00 77.19 445 MET A C 1
ATOM 3520 O O . MET A 1 445 ? 9.305 -9.310 11.239 1.00 77.19 445 MET A O 1
ATOM 3524 N N . VAL A 1 446 ? 10.233 -8.698 13.194 1.00 82.88 446 VAL A N 1
ATOM 3525 C CA . VAL A 1 446 ? 11.306 -9.708 13.202 1.00 82.88 446 VAL A CA 1
ATOM 3526 C C . VAL A 1 446 ? 10.727 -11.127 13.110 1.00 82.88 446 VAL A C 1
ATOM 3528 O O . VAL A 1 446 ? 11.188 -11.944 12.314 1.00 82.88 446 VAL A O 1
ATOM 3531 N N . CYS A 1 447 ? 9.667 -11.423 13.866 1.00 85.06 447 CYS A N 1
ATOM 3532 C CA . CYS A 1 447 ? 8.990 -12.715 13.799 1.00 85.06 447 CYS A CA 1
ATOM 3533 C C . CYS A 1 447 ? 8.228 -12.952 12.485 1.00 85.06 447 CYS A C 1
ATOM 3535 O O . CYS A 1 447 ? 8.204 -14.095 12.043 1.00 85.06 447 CYS A O 1
ATOM 3537 N N . MET A 1 448 ? 7.652 -11.934 11.832 1.00 82.69 448 MET A N 1
ATOM 3538 C CA . MET A 1 448 ? 7.060 -12.101 10.493 1.00 82.69 448 MET A CA 1
ATOM 3539 C C . MET A 1 448 ? 8.109 -12.560 9.477 1.00 82.69 448 MET A C 1
ATOM 3541 O O . MET A 1 448 ? 7.892 -13.553 8.784 1.00 82.69 448 MET A O 1
ATOM 3545 N N . TYR A 1 449 ? 9.275 -11.906 9.457 1.00 80.25 449 TYR A N 1
ATOM 3546 C CA . TYR A 1 449 ? 10.374 -12.259 8.558 1.00 80.25 449 TYR A CA 1
ATOM 3547 C C . TYR A 1 449 ? 10.902 -13.685 8.764 1.00 80.25 449 TYR A C 1
ATOM 3549 O O . TYR A 1 449 ? 11.246 -14.345 7.781 1.00 80.25 449 TYR A O 1
ATOM 3557 N N . LEU A 1 450 ? 10.964 -14.156 10.015 1.00 85.44 450 LEU A N 1
ATOM 3558 C CA . LEU A 1 450 ? 11.396 -15.517 10.367 1.00 85.44 450 LEU A CA 1
ATOM 3559 C C . LEU A 1 450 ? 10.320 -16.583 10.111 1.00 85.44 450 LEU A C 1
ATOM 3561 O O . LEU A 1 450 ? 10.650 -17.725 9.806 1.00 85.44 450 LEU A O 1
ATOM 3565 N N . LEU A 1 451 ? 9.038 -16.221 10.215 1.00 86.19 451 LEU A N 1
ATOM 3566 C CA . LEU A 1 451 ? 7.911 -17.080 9.830 1.00 86.19 451 LEU A CA 1
ATOM 3567 C C . LEU A 1 451 ? 7.718 -17.161 8.306 1.00 86.19 451 LEU A C 1
ATOM 3569 O O . LEU A 1 451 ? 6.887 -17.940 7.853 1.00 86.19 451 LEU A O 1
ATOM 3573 N N . GLN A 1 452 ? 8.487 -16.386 7.531 1.00 83.19 452 GLN A N 1
ATOM 3574 C CA . GLN A 1 452 ? 8.355 -16.238 6.077 1.00 83.19 452 GLN A CA 1
ATOM 3575 C C . GLN A 1 452 ? 6.984 -15.677 5.647 1.00 83.19 452 GLN A C 1
ATOM 3577 O O . GLN A 1 452 ? 6.546 -15.882 4.517 1.00 83.19 452 GLN A O 1
ATOM 3582 N N . ASN A 1 453 ? 6.333 -14.912 6.533 1.00 78.56 453 ASN A N 1
ATOM 3583 C CA . ASN A 1 453 ? 5.219 -14.047 6.151 1.00 78.56 453 ASN A CA 1
ATOM 3584 C C . ASN A 1 453 ? 5.742 -12.988 5.157 1.00 78.56 453 ASN A C 1
ATOM 3586 O O . ASN A 1 453 ? 6.869 -12.513 5.334 1.00 78.56 453 ASN A O 1
ATOM 3590 N N . PRO A 1 454 ? 4.952 -12.571 4.155 1.00 71.44 454 PRO A N 1
ATOM 3591 C CA . PRO A 1 454 ? 5.427 -11.629 3.151 1.00 71.44 454 PRO A CA 1
ATOM 3592 C C . PRO A 1 454 ? 5.535 -10.199 3.713 1.00 71.44 454 PRO A C 1
ATOM 3594 O O . PRO A 1 454 ? 4.675 -9.748 4.472 1.00 71.44 454 PRO A O 1
ATOM 3597 N N . ASP A 1 455 ? 6.595 -9.483 3.316 1.00 65.81 455 ASP A N 1
ATOM 3598 C CA . ASP A 1 455 ? 6.890 -8.088 3.696 1.00 65.81 455 ASP A CA 1
ATOM 3599 C C . ASP A 1 455 ? 5.734 -7.122 3.374 1.00 65.81 455 ASP A C 1
ATOM 3601 O O . ASP A 1 455 ? 5.509 -6.136 4.078 1.00 65.81 455 ASP A O 1
ATOM 3605 N N . TYR A 1 456 ? 5.016 -7.405 2.288 1.00 72.81 456 TYR A N 1
ATOM 3606 C CA . TYR A 1 456 ? 3.847 -6.680 1.815 1.00 72.81 456 TYR A CA 1
ATOM 3607 C C . TYR A 1 456 ? 2.932 -7.625 1.037 1.00 72.81 456 TYR A C 1
ATOM 3609 O O . TYR A 1 456 ? 3.228 -8.801 0.839 1.00 72.81 456 TYR A O 1
ATOM 3617 N N . TYR A 1 457 ? 1.791 -7.097 0.619 1.00 77.12 457 TYR A N 1
ATOM 3618 C CA . TYR A 1 457 ? 0.698 -7.865 0.062 1.00 77.12 457 TYR A CA 1
ATOM 3619 C C . TYR A 1 457 ? 0.323 -7.250 -1.287 1.00 77.12 457 TYR A C 1
ATOM 3621 O O . TYR A 1 457 ? -0.027 -6.079 -1.359 1.00 77.12 457 TYR A O 1
ATOM 3629 N N . THR A 1 458 ? 0.441 -8.033 -2.357 1.00 81.62 458 THR A N 1
ATOM 3630 C CA . THR A 1 458 ? 0.033 -7.654 -3.714 1.00 81.62 458 THR A CA 1
ATOM 3631 C C . THR A 1 458 ? -0.602 -8.858 -4.390 1.00 81.62 458 THR A C 1
ATOM 3633 O O . THR A 1 458 ? -0.211 -10.003 -4.172 1.00 81.62 458 THR A O 1
ATOM 3636 N N . SER A 1 459 ? -1.587 -8.591 -5.234 1.00 81.19 459 SER A N 1
ATOM 3637 C CA . SER A 1 459 ? -2.258 -9.589 -6.068 1.00 81.19 459 SER A CA 1
ATOM 3638 C C . SER A 1 459 ? -1.713 -9.664 -7.483 1.00 81.19 459 SER A C 1
ATOM 3640 O O . SER A 1 459 ? -2.231 -10.415 -8.309 1.00 81.19 459 SER A O 1
ATOM 3642 N N . HIS A 1 460 ? -0.802 -8.758 -7.825 1.00 87.00 460 HIS A N 1
ATOM 3643 C CA . HIS A 1 460 ? -0.219 -8.656 -9.148 1.00 87.00 460 HIS A CA 1
ATOM 3644 C C . HIS A 1 460 ? 1.284 -8.857 -9.042 1.00 87.00 460 HIS A C 1
ATOM 3646 O O . HIS A 1 460 ? 1.935 -8.326 -8.142 1.00 87.00 460 HIS A O 1
ATOM 3652 N N . VAL A 1 461 ? 1.809 -9.661 -9.962 1.00 87.75 461 VAL A N 1
ATOM 3653 C CA . VAL A 1 461 ? 3.235 -9.930 -10.102 1.00 87.75 461 VAL A CA 1
ATOM 3654 C C . VAL A 1 461 ? 3.806 -8.902 -11.069 1.00 87.75 461 VAL A C 1
ATOM 3656 O O . VAL A 1 461 ? 3.290 -8.700 -12.173 1.00 87.75 461 VAL A O 1
ATOM 3659 N N . PHE A 1 462 ? 4.877 -8.241 -10.652 1.00 88.56 462 PHE A N 1
ATOM 3660 C CA . PHE A 1 462 ? 5.484 -7.154 -11.402 1.00 88.56 462 PHE A CA 1
ATOM 3661 C C . PHE A 1 462 ? 6.653 -7.661 -12.247 1.00 88.56 462 PHE A C 1
ATOM 3663 O O . PHE A 1 462 ? 7.563 -8.315 -11.740 1.00 88.56 462 PHE A O 1
ATOM 3670 N N . VAL A 1 463 ? 6.639 -7.353 -13.546 1.00 88.94 463 VAL A N 1
ATOM 3671 C CA . VAL A 1 463 ? 7.711 -7.727 -14.483 1.00 88.94 463 VAL A CA 1
ATOM 3672 C C . VAL A 1 463 ? 8.559 -6.499 -14.845 1.00 88.94 463 VAL A C 1
ATOM 3674 O O . VAL A 1 463 ? 7.999 -5.505 -15.313 1.00 88.94 463 VAL A O 1
ATOM 3677 N N . PRO A 1 464 ? 9.892 -6.517 -14.638 1.00 85.69 464 PRO A N 1
ATOM 3678 C CA . PRO A 1 464 ? 10.768 -5.381 -14.932 1.00 85.69 464 PRO A CA 1
ATOM 3679 C C . PRO A 1 464 ? 10.682 -4.896 -16.389 1.00 85.69 464 PRO A C 1
ATOM 3681 O O . PRO A 1 464 ? 11.066 -5.606 -17.318 1.00 85.69 464 PRO A O 1
ATOM 3684 N N . PHE A 1 465 ? 10.234 -3.656 -16.596 1.00 89.31 465 PHE A N 1
ATOM 3685 C CA . PHE A 1 465 ? 10.126 -3.025 -17.911 1.00 89.31 465 PHE A CA 1
ATOM 3686 C C . PHE A 1 465 ? 11.056 -1.811 -18.024 1.00 89.31 465 PHE A C 1
ATOM 3688 O O . PHE A 1 465 ? 10.704 -0.681 -17.680 1.00 89.31 465 PHE A O 1
ATOM 3695 N N . TYR A 1 466 ? 12.253 -2.051 -18.565 1.00 86.75 466 TYR A N 1
ATOM 3696 C CA . TYR A 1 466 ? 13.267 -1.036 -18.881 1.00 86.75 466 TYR A CA 1
ATOM 3697 C C . TYR A 1 466 ? 12.871 -0.215 -20.121 1.00 86.75 466 TYR A C 1
ATOM 3699 O O . TYR A 1 466 ? 13.490 -0.294 -21.185 1.00 86.75 466 TYR A O 1
ATOM 3707 N N . TRP A 1 467 ? 11.782 0.545 -19.997 1.00 88.50 467 TRP A N 1
ATOM 3708 C CA . TRP A 1 467 ? 11.029 1.127 -21.111 1.00 88.50 467 TRP A CA 1
ATOM 3709 C C . TRP A 1 467 ? 11.881 1.977 -22.065 1.00 88.50 467 TRP A C 1
ATOM 3711 O O . TRP A 1 467 ? 11.699 1.911 -23.282 1.00 88.50 467 TRP A O 1
ATOM 3721 N N . LYS A 1 468 ? 12.857 2.730 -21.535 1.00 86.88 468 LYS A N 1
ATOM 3722 C CA . LYS A 1 468 ? 13.734 3.602 -22.332 1.00 86.88 468 LYS A CA 1
ATOM 3723 C C . LYS A 1 468 ? 14.551 2.811 -23.360 1.00 86.88 468 LYS A C 1
ATOM 3725 O O . LYS A 1 468 ? 14.714 3.283 -24.479 1.00 86.88 468 LYS A O 1
ATOM 3730 N N . THR A 1 469 ? 15.018 1.606 -23.027 1.00 86.06 469 THR A N 1
ATOM 3731 C CA . THR A 1 469 ? 15.815 0.768 -23.941 1.00 86.06 469 THR A CA 1
ATOM 3732 C C . THR A 1 469 ? 14.993 0.324 -25.155 1.00 86.06 469 THR A C 1
ATOM 3734 O O . THR A 1 469 ? 15.502 0.332 -26.273 1.00 86.06 469 THR A O 1
ATOM 3737 N N . PHE A 1 470 ? 13.699 0.035 -24.971 1.00 90.25 470 PHE A N 1
ATOM 3738 C CA . PHE A 1 470 ? 12.782 -0.274 -26.074 1.00 90.25 470 PHE A CA 1
ATOM 3739 C C . PHE A 1 470 ? 12.517 0.946 -26.964 1.00 90.25 470 PHE A C 1
ATOM 3741 O O . PHE A 1 470 ? 12.568 0.824 -28.184 1.00 90.25 470 PHE A O 1
ATOM 3748 N N . VAL A 1 471 ? 12.294 2.128 -26.373 1.00 90.19 471 VAL A N 1
ATOM 3749 C CA . VAL A 1 471 ? 12.083 3.376 -27.135 1.00 90.19 471 VAL A CA 1
ATOM 3750 C C . VAL A 1 471 ? 13.340 3.775 -27.915 1.00 90.19 471 VAL A C 1
ATOM 3752 O O . VAL A 1 471 ? 13.231 4.199 -29.064 1.00 90.19 471 VAL A O 1
ATOM 3755 N N . LEU A 1 472 ? 14.533 3.584 -27.344 1.00 87.00 472 LEU A N 1
ATOM 3756 C CA . LEU A 1 472 ? 15.801 3.812 -28.042 1.00 87.00 472 LEU A CA 1
ATOM 3757 C C . LEU A 1 472 ? 16.004 2.829 -29.204 1.00 87.00 472 LEU A C 1
ATOM 3759 O O . LEU A 1 472 ? 16.325 3.268 -30.303 1.00 87.00 472 LEU A O 1
ATOM 3763 N N . GLU A 1 473 ? 15.769 1.526 -29.015 1.00 87.75 473 GLU A N 1
ATOM 3764 C CA . GLU A 1 473 ? 15.909 0.536 -30.098 1.00 87.75 473 GLU A CA 1
ATOM 3765 C C . GLU A 1 473 ? 14.877 0.763 -31.225 1.00 87.75 473 GLU A C 1
ATOM 3767 O O . GLU A 1 473 ? 15.198 0.598 -32.402 1.00 87.75 473 GLU A O 1
ATOM 3772 N N . ALA A 1 474 ? 13.672 1.243 -30.896 1.00 89.31 474 ALA A N 1
ATOM 3773 C CA . ALA A 1 474 ? 12.690 1.700 -31.879 1.00 89.31 474 ALA A CA 1
ATOM 3774 C C . ALA A 1 474 ? 13.123 2.996 -32.603 1.00 89.31 474 ALA A C 1
ATOM 3776 O O . ALA A 1 474 ? 12.900 3.148 -33.803 1.00 89.31 474 ALA A O 1
ATOM 3777 N N . GLN A 1 475 ? 13.773 3.941 -31.919 1.00 87.75 475 GLN A N 1
ATOM 3778 C CA . GLN A 1 475 ? 14.243 5.195 -32.528 1.00 87.75 475 GLN A CA 1
ATOM 3779 C C . GLN A 1 475 ? 15.520 5.024 -33.370 1.00 87.75 475 GLN A C 1
ATOM 3781 O O . GLN A 1 475 ? 15.683 5.728 -34.364 1.00 87.75 475 GLN A O 1
ATOM 3786 N N . LYS A 1 476 ? 16.374 4.050 -33.045 1.00 85.81 476 LYS A N 1
ATOM 3787 C CA . LYS A 1 476 ? 17.653 3.713 -33.703 1.00 85.81 476 LYS A CA 1
ATOM 3788 C C . LYS A 1 476 ? 17.565 3.456 -35.213 1.00 85.81 476 LYS A C 1
ATOM 3790 O O . LYS A 1 476 ? 18.521 3.729 -35.931 1.00 85.81 476 LYS A O 1
ATOM 3795 N N . TYR A 1 477 ? 16.425 2.970 -35.720 1.00 84.25 477 TYR A N 1
ATOM 3796 C CA . TYR A 1 477 ? 16.200 2.851 -37.172 1.00 84.25 477 TYR A CA 1
ATOM 3797 C C . TYR A 1 477 ? 16.222 4.226 -37.864 1.00 84.25 477 TYR A C 1
ATOM 3799 O O . TYR A 1 477 ? 16.786 4.373 -38.948 1.00 84.25 477 TYR A O 1
ATOM 3807 N N . TRP A 1 478 ? 15.620 5.224 -37.209 1.00 83.81 478 TRP A N 1
ATOM 3808 C CA . TRP A 1 478 ? 15.445 6.592 -37.696 1.00 83.81 478 TRP A CA 1
ATOM 3809 C C . TRP A 1 478 ? 16.622 7.511 -37.360 1.00 83.81 478 TRP A C 1
ATOM 3811 O O . TRP A 1 478 ? 16.917 8.417 -38.129 1.00 83.81 478 TRP A O 1
ATOM 3821 N N . HIS A 1 479 ? 17.284 7.271 -36.225 1.00 80.25 479 HIS A N 1
ATOM 3822 C CA . HIS A 1 479 ? 18.362 8.102 -35.681 1.00 80.25 479 HIS A CA 1
ATOM 3823 C C . HIS A 1 479 ? 19.611 7.247 -35.457 1.00 80.25 479 HIS A C 1
ATOM 3825 O O . HIS A 1 479 ? 19.964 6.908 -34.331 1.00 80.25 479 HIS A O 1
ATOM 3831 N N . LYS A 1 480 ? 20.267 6.869 -36.560 1.00 66.12 480 LYS A N 1
ATOM 3832 C CA . LYS A 1 480 ? 21.467 6.007 -36.565 1.00 66.12 480 LYS A CA 1
ATOM 3833 C C . LYS A 1 480 ? 22.718 6.675 -35.973 1.00 66.12 480 LYS A C 1
ATOM 3835 O O . LYS A 1 480 ? 23.701 5.989 -35.721 1.00 66.12 480 LYS A O 1
ATOM 3840 N N . GLU A 1 481 ? 22.683 7.994 -35.787 1.00 53.72 481 GLU A N 1
ATOM 3841 C CA . GLU A 1 481 ? 23.840 8.828 -35.438 1.00 53.72 481 GLU A CA 1
ATOM 3842 C C . GLU A 1 481 ? 23.919 9.225 -33.955 1.00 53.72 481 GLU A C 1
ATOM 3844 O O . GLU A 1 481 ? 24.901 9.851 -33.574 1.00 53.72 481 GLU A O 1
ATOM 3849 N N . ASP A 1 482 ? 22.939 8.870 -33.109 1.00 50.62 482 ASP A N 1
ATOM 3850 C CA . ASP A 1 482 ? 22.994 9.133 -31.658 1.00 50.62 482 ASP A CA 1
ATOM 3851 C C . ASP A 1 482 ? 23.603 7.929 -30.906 1.00 50.62 482 ASP A C 1
ATOM 3853 O O . ASP A 1 482 ? 22.906 6.937 -30.664 1.00 50.62 482 ASP A O 1
ATOM 3857 N N . PRO A 1 483 ? 24.897 7.961 -30.521 1.00 46.06 483 PRO A N 1
ATOM 3858 C CA . PRO A 1 483 ? 25.597 6.789 -30.005 1.00 46.06 483 PRO A CA 1
ATOM 3859 C C . PRO A 1 483 ? 25.604 6.752 -28.469 1.00 46.06 483 PRO A C 1
ATOM 3861 O O . PRO A 1 483 ? 26.244 5.879 -27.886 1.00 46.06 483 PRO A O 1
ATOM 3864 N N . LYS A 1 484 ? 24.958 7.718 -27.794 1.00 46.19 484 LYS A N 1
ATOM 3865 C CA . LYS A 1 484 ? 25.096 7.960 -26.343 1.00 46.19 484 LYS A CA 1
ATOM 3866 C C . LYS A 1 484 ? 23.851 7.584 -25.532 1.00 46.19 484 LYS A C 1
ATOM 3868 O O . LYS A 1 484 ? 23.625 8.090 -24.432 1.00 46.19 484 LYS A O 1
ATOM 3873 N N . GLY A 1 485 ? 23.073 6.627 -26.032 1.00 49.03 485 GLY A N 1
ATOM 3874 C CA . GLY A 1 485 ? 22.142 5.872 -25.199 1.00 49.03 485 GLY A CA 1
ATOM 3875 C C . GLY A 1 485 ? 22.907 4.964 -24.230 1.00 49.03 485 GLY A C 1
ATOM 3876 O O . GLY A 1 485 ? 23.455 3.955 -24.662 1.00 49.03 485 GLY A O 1
ATOM 3877 N N . ASP A 1 486 ? 22.914 5.306 -22.935 1.00 48.69 486 ASP A N 1
ATOM 3878 C CA . ASP A 1 486 ? 23.521 4.527 -21.833 1.00 48.69 486 ASP A CA 1
ATOM 3879 C C . ASP A 1 486 ? 22.773 3.196 -21.579 1.00 48.69 486 ASP A C 1
ATOM 3881 O O . ASP A 1 486 ? 22.069 2.994 -20.587 1.00 48.69 486 ASP A O 1
ATOM 3885 N N . ASN A 1 487 ? 22.847 2.300 -22.563 1.00 52.28 487 ASN A N 1
ATOM 3886 C CA . ASN A 1 487 ? 22.161 1.016 -22.606 1.00 52.28 487 ASN A CA 1
ATOM 3887 C C . ASN A 1 487 ? 23.055 -0.077 -22.009 1.00 52.28 487 ASN A C 1
ATOM 3889 O O . ASN A 1 487 ? 23.791 -0.764 -22.719 1.00 52.28 487 ASN A O 1
ATOM 3893 N N . LYS A 1 488 ? 22.953 -0.269 -20.691 1.00 52.78 488 LYS A N 1
ATOM 3894 C CA . LYS A 1 488 ? 23.587 -1.386 -19.978 1.00 52.78 488 LYS A CA 1
ATOM 3895 C C . LYS A 1 488 ? 23.022 -2.729 -20.476 1.00 52.78 488 LYS A C 1
ATOM 3897 O O . LYS A 1 488 ? 21.922 -3.120 -20.095 1.00 52.78 488 LYS A O 1
ATOM 3902 N N . VAL A 1 489 ? 23.775 -3.427 -21.329 1.00 56.88 489 VAL A N 1
ATOM 3903 C CA . VAL A 1 489 ? 23.446 -4.773 -21.842 1.00 56.88 489 VAL A CA 1
ATOM 3904 C C . VAL A 1 489 ? 24.059 -5.877 -20.977 1.00 56.88 489 VAL A C 1
ATOM 3906 O O . VAL A 1 489 ? 25.158 -5.721 -20.443 1.00 56.88 489 VAL A O 1
ATOM 3909 N N . VAL A 1 490 ? 23.377 -7.020 -20.868 1.00 57.06 490 VAL A N 1
ATOM 3910 C CA . VAL A 1 490 ? 23.905 -8.192 -20.152 1.00 57.06 490 VAL A CA 1
ATOM 3911 C C . VAL A 1 490 ? 24.883 -8.923 -21.071 1.00 57.06 490 VAL A C 1
ATOM 3913 O O . VAL A 1 490 ? 24.502 -9.420 -22.126 1.00 57.06 490 VAL A O 1
ATOM 3916 N N . LEU A 1 491 ? 26.161 -8.966 -20.695 1.00 56.44 491 LEU A N 1
ATOM 3917 C CA . LEU A 1 491 ? 27.225 -9.584 -21.492 1.00 56.44 491 LEU A CA 1
ATOM 3918 C C . LEU A 1 491 ? 27.364 -11.077 -21.164 1.00 56.44 491 LEU A C 1
ATOM 3920 O O . LEU A 1 491 ? 28.069 -11.427 -20.216 1.00 56.44 491 LEU A O 1
ATOM 3924 N N . ILE A 1 492 ? 26.731 -11.929 -21.974 1.00 62.50 492 ILE A N 1
ATOM 3925 C CA . ILE A 1 492 ? 26.718 -13.393 -21.837 1.00 62.50 492 ILE A CA 1
ATOM 3926 C C . ILE A 1 492 ? 27.848 -14.002 -22.679 1.00 62.50 492 ILE A C 1
ATOM 3928 O O . ILE A 1 492 ? 28.033 -13.622 -23.835 1.00 62.50 492 ILE A O 1
ATOM 3932 N N . CYS A 1 493 ? 28.583 -14.978 -22.138 1.00 50.91 493 CYS A N 1
ATOM 3933 C CA . CYS A 1 493 ? 29.481 -15.807 -22.945 1.00 50.91 493 CYS A CA 1
ATOM 3934 C C . CYS A 1 493 ? 28.692 -16.952 -23.599 1.00 50.91 493 CYS A C 1
ATOM 3936 O O . CYS A 1 493 ? 28.030 -17.730 -22.917 1.00 50.91 493 CYS A O 1
ATOM 3938 N N . CYS A 1 494 ? 28.753 -17.075 -24.923 1.00 53.50 494 CYS A N 1
ATOM 3939 C CA . CYS A 1 494 ? 28.135 -18.162 -25.680 1.00 53.50 494 CYS A CA 1
ATOM 3940 C C . CYS A 1 494 ? 29.135 -18.713 -26.698 1.00 53.50 494 CYS A C 1
ATOM 3942 O O . CYS A 1 494 ? 29.646 -17.969 -27.534 1.00 53.50 494 CYS A O 1
ATOM 3944 N N . LYS A 1 495 ? 29.418 -20.024 -26.635 1.00 59.91 495 LYS A N 1
ATOM 3945 C CA . LYS A 1 495 ? 30.364 -20.720 -27.534 1.00 59.91 495 LYS A CA 1
ATOM 3946 C C . LYS A 1 495 ? 31.729 -19.990 -27.624 1.00 59.91 495 LYS A C 1
ATOM 3948 O O . LYS A 1 495 ? 32.271 -19.801 -28.710 1.00 59.91 495 LYS A O 1
ATOM 3953 N N . GLY A 1 496 ? 32.240 -19.516 -26.480 1.00 49.84 496 GLY A N 1
ATOM 3954 C CA . GLY A 1 496 ? 33.513 -18.785 -26.365 1.00 49.84 496 GLY A CA 1
ATOM 3955 C C . GLY A 1 496 ? 33.492 -17.313 -26.805 1.00 49.84 496 GLY A C 1
ATOM 3956 O O . GLY A 1 496 ? 34.545 -16.682 -26.836 1.00 49.84 496 GLY A O 1
ATOM 3957 N N . LYS A 1 497 ? 32.330 -16.742 -27.156 1.00 53.03 497 LYS A N 1
ATOM 3958 C CA . LYS A 1 497 ? 32.193 -15.336 -27.575 1.00 53.03 497 LYS A CA 1
ATOM 3959 C C . LYS A 1 497 ? 31.313 -14.551 -26.607 1.00 53.03 497 LYS A C 1
ATOM 3961 O O . LYS A 1 497 ? 30.235 -15.008 -26.237 1.00 53.03 497 LYS A O 1
ATOM 3966 N N . MET A 1 498 ? 31.754 -13.350 -26.239 1.00 54.56 498 MET A N 1
ATOM 3967 C CA . MET A 1 498 ? 30.970 -12.412 -25.432 1.00 54.56 498 MET A CA 1
ATOM 3968 C C . MET A 1 498 ? 29.925 -11.716 -26.310 1.00 54.56 498 MET A C 1
ATOM 3970 O O . MET A 1 498 ? 30.280 -11.051 -27.281 1.00 54.56 498 MET A O 1
ATOM 3974 N N . ILE A 1 499 ? 28.645 -11.857 -25.967 1.00 63.19 499 ILE A N 1
ATOM 3975 C CA . ILE A 1 499 ? 27.514 -11.276 -26.698 1.00 63.19 499 ILE A CA 1
ATOM 3976 C C . ILE A 1 499 ? 26.680 -10.427 -25.735 1.00 63.19 499 ILE A C 1
ATOM 3978 O O . ILE A 1 499 ? 26.295 -10.881 -24.658 1.00 63.19 499 ILE A O 1
ATOM 3982 N N . GLY A 1 500 ? 26.383 -9.187 -26.127 1.00 61.84 500 GLY A N 1
ATOM 3983 C CA . GLY A 1 500 ? 25.447 -8.330 -25.403 1.00 61.84 500 GLY A CA 1
ATOM 3984 C C . GLY A 1 500 ? 24.004 -8.747 -25.672 1.00 61.84 500 GLY A C 1
ATOM 3985 O O . GLY A 1 500 ? 23.487 -8.510 -26.763 1.00 61.84 500 GLY A O 1
ATOM 3986 N N . LEU A 1 501 ? 23.344 -9.337 -24.678 1.00 69.81 501 LEU A N 1
ATOM 3987 C CA . LEU A 1 501 ? 21.903 -9.545 -24.683 1.00 69.81 501 LEU A CA 1
ATOM 3988 C C . LEU A 1 501 ? 21.214 -8.251 -24.228 1.00 69.81 501 LEU A C 1
ATOM 3990 O O . LEU A 1 501 ? 21.310 -7.845 -23.067 1.00 69.81 501 LEU A O 1
ATOM 3994 N N . SER A 1 502 ? 20.513 -7.604 -25.158 1.00 74.69 502 SER A N 1
ATOM 3995 C CA . SER A 1 502 ? 19.571 -6.531 -24.840 1.00 74.69 502 SER A CA 1
ATOM 3996 C C . SER A 1 502 ? 18.245 -7.125 -24.366 1.00 74.69 502 SER A C 1
ATOM 3998 O O . SER A 1 502 ? 17.762 -8.099 -24.942 1.00 74.69 502 SER A O 1
ATOM 4000 N N . SER A 1 503 ? 17.600 -6.485 -23.388 1.00 74.38 503 SER A N 1
ATOM 4001 C CA . SER A 1 503 ? 16.233 -6.816 -22.950 1.00 74.38 503 SER A CA 1
ATOM 4002 C C . SER A 1 503 ? 15.187 -6.692 -24.068 1.00 74.38 503 SER A C 1
ATOM 4004 O O . SER A 1 503 ? 14.104 -7.260 -23.965 1.00 74.38 503 SER A O 1
ATOM 4006 N N . THR A 1 504 ? 15.512 -5.985 -25.155 1.00 83.94 504 THR A N 1
ATOM 4007 C CA . THR A 1 504 ? 14.646 -5.832 -26.332 1.00 83.94 504 THR A CA 1
ATOM 4008 C C . THR A 1 504 ? 14.605 -7.062 -27.239 1.00 83.94 504 THR A C 1
ATOM 4010 O O . THR A 1 504 ? 13.636 -7.226 -27.982 1.00 83.94 504 THR A O 1
ATOM 4013 N N . PHE A 1 505 ? 15.630 -7.924 -27.202 1.00 86.62 505 PHE A N 1
ATOM 4014 C CA . PHE A 1 505 ? 15.821 -8.977 -28.205 1.00 86.62 505 PHE A CA 1
ATOM 4015 C C . PHE A 1 505 ? 14.725 -10.045 -28.175 1.00 86.62 505 PHE A C 1
ATOM 4017 O O . PHE A 1 505 ? 14.243 -10.422 -29.244 1.00 86.62 505 PHE A O 1
ATOM 4024 N N . ASP A 1 506 ? 14.276 -10.454 -26.985 1.00 89.62 506 ASP A N 1
ATOM 4025 C CA . ASP A 1 506 ? 13.191 -11.423 -26.799 1.00 89.62 506 ASP A CA 1
ATOM 4026 C C . ASP A 1 506 ? 11.895 -10.997 -27.519 1.00 89.62 506 ASP A C 1
ATOM 4028 O O . ASP A 1 506 ? 11.159 -11.840 -28.028 1.00 89.62 506 ASP A O 1
ATOM 4032 N N . TYR A 1 507 ? 11.621 -9.687 -27.593 1.00 93.19 507 TYR A N 1
ATOM 4033 C CA . TYR A 1 507 ? 10.457 -9.137 -28.291 1.00 93.19 507 TYR A CA 1
ATOM 4034 C C . TYR A 1 507 ? 10.720 -8.915 -29.786 1.00 93.19 507 TYR A C 1
ATOM 4036 O O . TYR A 1 507 ? 9.886 -9.292 -30.609 1.00 93.19 507 TYR A O 1
ATOM 4044 N N . THR A 1 508 ? 11.858 -8.327 -30.177 1.00 91.69 508 THR A N 1
ATOM 4045 C CA . THR A 1 508 ? 12.132 -8.029 -31.600 1.00 91.69 508 THR A CA 1
ATOM 4046 C C . THR A 1 508 ? 12.361 -9.293 -32.435 1.00 91.69 508 THR A C 1
ATOM 4048 O O . THR A 1 508 ? 11.971 -9.337 -33.603 1.00 91.69 508 THR A O 1
ATOM 4051 N N . HIS A 1 509 ? 12.883 -10.359 -31.820 1.00 91.75 509 HIS A N 1
ATOM 4052 C CA . HIS A 1 509 ? 13.095 -11.676 -32.430 1.00 91.75 509 HIS A CA 1
ATOM 4053 C C . HIS A 1 509 ? 12.065 -12.723 -31.962 1.00 91.75 509 HIS A C 1
ATOM 4055 O O . HIS A 1 509 ? 12.337 -13.920 -32.026 1.00 91.75 509 HIS A O 1
ATOM 4061 N N . ARG A 1 510 ? 10.879 -12.307 -31.496 1.00 93.06 510 ARG A N 1
ATOM 4062 C CA . ARG A 1 510 ? 9.773 -13.228 -31.167 1.00 93.06 510 ARG A CA 1
ATOM 4063 C C . ARG A 1 510 ? 9.369 -14.115 -32.365 1.00 93.06 510 ARG A C 1
ATOM 4065 O O . ARG A 1 510 ? 9.540 -13.658 -33.497 1.00 93.06 510 ARG A O 1
ATOM 4072 N N . PRO A 1 511 ? 8.798 -15.316 -32.160 1.00 91.56 511 PRO A N 1
ATOM 4073 C CA . PRO A 1 511 ? 8.226 -16.132 -33.238 1.00 91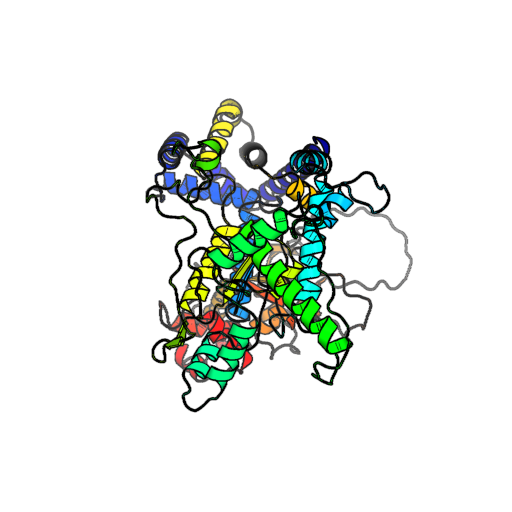.56 511 PRO A CA 1
ATOM 4074 C C . PRO A 1 511 ? 7.271 -15.346 -34.158 1.00 91.56 511 PRO A C 1
ATOM 4076 O O . PRO A 1 511 ? 6.663 -14.361 -33.728 1.00 91.56 511 PRO A O 1
ATOM 4079 N N . ASN A 1 512 ? 7.123 -15.769 -35.416 1.00 90.44 512 ASN A N 1
ATOM 4080 C CA . ASN A 1 512 ? 6.268 -15.087 -36.407 1.00 90.44 512 ASN A CA 1
ATOM 4081 C C . ASN A 1 512 ? 4.777 -15.179 -36.041 1.00 90.44 512 ASN A C 1
ATOM 4083 O O . ASN A 1 512 ? 4.000 -14.252 -36.247 1.00 90.44 512 ASN A O 1
ATOM 4087 N N . GLU A 1 513 ? 4.391 -16.275 -35.394 1.00 89.69 513 GLU A N 1
ATOM 4088 C CA . GLU A 1 513 ? 3.073 -16.529 -34.813 1.00 89.69 513 GLU A CA 1
ATOM 4089 C C . GLU A 1 513 ? 2.655 -15.445 -33.803 1.00 89.69 513 GLU A C 1
ATOM 4091 O O . GLU A 1 513 ? 1.472 -15.286 -33.507 1.00 89.69 513 GLU A O 1
ATOM 4096 N N . LEU A 1 514 ? 3.628 -14.695 -33.270 1.00 90.94 514 LEU A N 1
ATOM 4097 C CA . LEU A 1 514 ? 3.441 -13.659 -32.261 1.00 90.94 514 LEU A CA 1
ATOM 4098 C C . LEU A 1 514 ? 3.652 -12.237 -32.820 1.00 90.94 514 LEU A C 1
ATOM 4100 O O . LEU A 1 514 ? 3.725 -11.280 -32.046 1.00 90.94 514 LEU A O 1
ATOM 4104 N N . ASP A 1 515 ? 3.729 -12.057 -34.145 1.00 90.50 515 ASP A N 1
ATOM 4105 C CA . ASP A 1 515 ? 3.977 -10.752 -34.779 1.00 90.50 515 ASP A CA 1
ATOM 4106 C C . ASP A 1 515 ? 2.965 -9.669 -34.379 1.00 90.50 515 ASP A C 1
ATOM 4108 O O . ASP A 1 515 ? 3.352 -8.529 -34.124 1.00 90.50 515 ASP A O 1
ATOM 4112 N N . SER A 1 516 ? 1.689 -10.031 -34.233 1.00 91.94 516 SER A N 1
ATOM 4113 C CA . SER A 1 516 ? 0.596 -9.117 -33.871 1.00 91.94 516 SER A CA 1
ATOM 4114 C C . SER A 1 516 ? 0.611 -8.638 -32.412 1.00 91.94 516 SER A C 1
ATOM 4116 O O . SER A 1 516 ? -0.177 -7.760 -32.049 1.00 91.94 516 SER A O 1
ATOM 4118 N N . TYR A 1 517 ? 1.489 -9.175 -31.556 1.00 92.75 517 TYR A N 1
ATOM 4119 C CA . TYR A 1 517 ? 1.567 -8.755 -30.159 1.00 92.75 517 TYR A CA 1
ATOM 4120 C C . TYR A 1 517 ? 2.282 -7.412 -29.997 1.00 92.75 517 TYR A C 1
ATOM 4122 O O . TYR A 1 517 ? 3.437 -7.235 -30.374 1.00 92.75 517 TYR A O 1
ATOM 4130 N N . LYS A 1 518 ? 1.581 -6.486 -29.341 1.00 95.00 518 LYS A N 1
ATOM 4131 C CA . LYS A 1 518 ? 2.093 -5.208 -28.831 1.00 95.00 518 LYS A CA 1
ATOM 4132 C C . LYS A 1 518 ? 3.036 -5.451 -27.656 1.00 95.00 518 LYS A C 1
ATOM 4134 O O . LYS A 1 518 ? 2.751 -6.318 -26.827 1.00 95.00 518 LYS A O 1
ATOM 4139 N N . LEU A 1 519 ? 4.080 -4.636 -27.515 1.00 94.81 519 LEU A N 1
ATOM 4140 C CA . LEU A 1 519 ? 5.074 -4.756 -26.441 1.00 94.81 519 LEU A CA 1
ATOM 4141 C C . LEU A 1 519 ? 4.449 -4.815 -25.033 1.00 94.81 519 LEU A C 1
ATOM 4143 O O . LEU A 1 519 ? 4.818 -5.669 -24.228 1.00 94.81 519 LEU A O 1
ATOM 4147 N N . TYR A 1 520 ? 3.455 -3.973 -24.741 1.00 93.56 520 TYR A N 1
ATOM 4148 C CA . TYR A 1 520 ? 2.805 -3.964 -23.426 1.00 93.56 520 TYR A CA 1
ATOM 4149 C C . TYR A 1 520 ? 2.058 -5.275 -23.110 1.00 93.56 520 TYR A C 1
ATOM 4151 O O . TYR A 1 520 ? 2.057 -5.735 -21.969 1.00 93.56 520 TYR A O 1
ATOM 4159 N N . LYS A 1 521 ? 1.468 -5.930 -24.123 1.00 92.00 521 LYS A N 1
ATOM 4160 C CA . LYS A 1 521 ? 0.836 -7.253 -23.969 1.00 92.00 521 LYS A CA 1
ATOM 4161 C C . LYS A 1 521 ? 1.848 -8.397 -23.995 1.00 92.00 521 LYS A C 1
ATOM 4163 O O . LYS A 1 521 ? 1.630 -9.398 -23.317 1.00 92.00 521 LYS A O 1
ATOM 4168 N N . TRP A 1 522 ? 2.955 -8.241 -24.723 1.00 93.06 522 TRP A N 1
ATOM 4169 C CA . TRP A 1 522 ? 4.052 -9.207 -24.749 1.00 93.06 522 TRP A CA 1
ATOM 4170 C C . TRP A 1 522 ? 4.583 -9.485 -23.340 1.00 93.06 522 TRP A C 1
ATOM 4172 O O . TRP A 1 522 ? 4.555 -10.627 -22.889 1.00 93.06 522 TRP A O 1
ATOM 4182 N N . LEU A 1 523 ? 4.955 -8.421 -22.619 1.00 91.81 523 LEU A N 1
ATOM 4183 C CA . LEU A 1 523 ? 5.519 -8.483 -21.264 1.00 91.81 523 LEU A CA 1
ATOM 4184 C C . LEU A 1 523 ? 4.588 -9.170 -20.247 1.00 91.81 523 LEU A C 1
ATOM 4186 O O . LEU A 1 523 ? 5.059 -9.773 -19.290 1.00 91.81 523 LEU A O 1
ATOM 4190 N N . ARG A 1 524 ? 3.266 -9.103 -20.454 1.00 92.50 524 ARG A N 1
ATOM 4191 C CA . ARG A 1 524 ? 2.258 -9.739 -19.586 1.00 92.50 524 ARG A CA 1
ATOM 4192 C C . ARG A 1 524 ? 2.040 -11.223 -19.907 1.00 92.50 524 ARG A C 1
ATOM 4194 O O . ARG A 1 524 ? 1.703 -12.007 -19.017 1.00 92.50 524 ARG A O 1
ATOM 4201 N N . ARG A 1 525 ? 2.187 -11.613 -21.180 1.00 90.19 525 ARG A N 1
ATOM 4202 C CA . ARG A 1 525 ? 1.770 -12.925 -21.708 1.00 90.19 525 ARG A CA 1
ATOM 4203 C C . ARG A 1 525 ? 2.920 -13.895 -21.980 1.00 90.19 525 ARG A C 1
ATOM 4205 O O . ARG A 1 525 ? 2.652 -15.093 -22.035 1.00 90.19 525 ARG A O 1
ATOM 4212 N N . PHE A 1 526 ? 4.162 -13.434 -22.122 1.00 90.50 526 PHE A N 1
ATOM 4213 C CA . PHE A 1 526 ? 5.277 -14.280 -22.555 1.00 90.50 526 PHE A CA 1
ATOM 4214 C C . PHE A 1 526 ? 6.534 -14.115 -21.701 1.00 90.50 526 PHE A C 1
ATOM 4216 O O . PHE A 1 526 ? 6.922 -13.004 -21.357 1.00 90.50 526 PHE A O 1
ATOM 4223 N N . ASN A 1 527 ? 7.198 -15.237 -21.410 1.00 87.50 527 ASN A N 1
ATOM 4224 C CA . ASN A 1 527 ? 8.462 -15.293 -20.672 1.00 87.50 527 ASN A CA 1
ATOM 4225 C C . ASN A 1 527 ? 9.469 -16.198 -21.394 1.00 87.50 527 ASN A C 1
ATOM 4227 O O . ASN A 1 527 ? 9.094 -17.231 -21.952 1.00 87.50 527 ASN A O 1
ATOM 4231 N N . ARG A 1 528 ? 10.760 -15.853 -21.347 1.00 87.81 528 ARG A N 1
ATOM 4232 C CA . ARG A 1 528 ? 11.841 -16.689 -21.888 1.00 87.81 528 ARG A CA 1
ATOM 4233 C C . ARG A 1 528 ? 12.127 -17.873 -20.962 1.00 87.81 528 ARG A C 1
ATOM 4235 O O . ARG A 1 528 ? 12.348 -17.685 -19.771 1.00 87.81 528 ARG A O 1
ATOM 4242 N N . VAL A 1 529 ? 12.183 -19.085 -21.514 1.00 86.81 529 VAL A N 1
ATOM 4243 C CA . VAL A 1 529 ? 12.502 -20.322 -20.777 1.00 86.81 529 VAL A CA 1
ATOM 4244 C C . VAL A 1 529 ? 13.601 -21.122 -21.471 1.00 86.81 529 VAL A C 1
ATOM 4246 O O . VAL A 1 529 ? 13.711 -21.104 -22.694 1.00 86.81 529 VAL A O 1
ATOM 4249 N N . LYS A 1 530 ? 14.422 -21.837 -20.697 1.00 84.94 530 LYS A N 1
ATOM 4250 C CA . LYS A 1 530 ? 15.492 -22.709 -21.211 1.00 84.94 530 LYS A CA 1
ATOM 4251 C C . LYS A 1 530 ? 14.890 -23.973 -21.835 1.00 84.94 530 LYS A C 1
ATOM 4253 O O . LYS A 1 530 ? 14.041 -24.624 -21.222 1.00 84.94 530 LYS A O 1
ATOM 4258 N N . ILE A 1 531 ? 15.332 -24.332 -23.039 1.00 83.81 531 ILE A N 1
ATOM 4259 C CA . ILE A 1 531 ? 14.869 -25.528 -23.755 1.00 83.81 531 ILE A CA 1
ATOM 4260 C C . ILE A 1 531 ? 15.306 -26.773 -22.974 1.00 83.81 531 ILE A C 1
ATOM 4262 O O . ILE A 1 531 ? 16.495 -26.996 -22.734 1.00 83.81 531 ILE A O 1
ATOM 4266 N N . ARG A 1 532 ? 14.342 -27.615 -22.584 1.00 73.81 532 ARG A N 1
ATOM 4267 C CA . ARG A 1 532 ? 14.630 -28.916 -21.969 1.00 73.81 532 ARG A CA 1
ATOM 4268 C C . ARG A 1 532 ? 15.015 -29.909 -23.062 1.00 73.81 532 ARG A C 1
ATOM 4270 O O . ARG A 1 532 ? 14.167 -30.282 -23.869 1.00 73.81 532 ARG A O 1
ATOM 4277 N N . LYS A 1 533 ? 16.271 -30.369 -23.060 1.00 63.44 533 LYS A N 1
ATOM 4278 C CA . LYS A 1 533 ? 16.702 -31.508 -23.883 1.00 63.44 533 LYS A CA 1
ATOM 4279 C C . LYS A 1 533 ? 15.912 -32.751 -23.459 1.00 63.44 533 LYS A C 1
ATOM 4281 O O . LYS A 1 533 ? 16.073 -33.222 -22.336 1.00 63.44 533 LYS A O 1
ATOM 4286 N N . THR A 1 534 ? 15.080 -33.292 -24.343 1.00 44.47 534 THR A N 1
ATOM 4287 C CA . THR A 1 534 ? 14.531 -34.643 -24.183 1.00 44.47 534 THR A CA 1
ATOM 4288 C C . THR A 1 534 ? 15.644 -35.653 -24.407 1.00 44.47 534 THR A C 1
ATOM 4290 O O . THR A 1 534 ? 16.111 -35.813 -25.533 1.00 44.47 534 THR A O 1
ATOM 4293 N N . SER A 1 535 ? 16.060 -36.348 -23.352 1.00 36.03 535 SER A N 1
ATOM 4294 C CA . SER A 1 535 ? 16.852 -37.562 -23.505 1.00 36.03 535 SER A CA 1
ATOM 4295 C C . SER A 1 535 ? 16.005 -38.639 -24.190 1.00 36.03 535 SER A C 1
ATOM 4297 O O . SER A 1 535 ? 14.862 -38.905 -23.811 1.00 36.03 535 SER A O 1
ATOM 4299 N N . HIS A 1 536 ? 16.572 -39.262 -25.217 1.00 35.72 536 HIS A N 1
ATOM 4300 C CA . HIS A 1 536 ? 16.179 -40.589 -25.677 1.00 35.72 536 HIS A CA 1
ATOM 4301 C C . HIS A 1 536 ? 17.371 -41.518 -25.463 1.00 35.72 536 HIS A C 1
ATOM 4303 O O . HIS A 1 536 ? 18.524 -41.097 -25.544 1.00 35.72 536 HIS A O 1
ATOM 4309 N N . SER A 1 537 ? 17.075 -42.751 -25.074 1.00 33.41 537 SER A N 1
ATOM 4310 C CA . SER A 1 537 ? 18.030 -43.674 -24.472 1.00 33.41 537 SER A CA 1
ATOM 4311 C C . SER A 1 537 ? 18.855 -44.440 -25.504 1.00 33.41 537 SER A C 1
ATOM 4313 O O . SER A 1 537 ? 18.297 -45.254 -26.237 1.00 33.41 537 SER A O 1
ATOM 4315 N N . VAL A 1 538 ? 20.177 -44.280 -25.450 1.00 29.97 538 VAL A N 1
ATOM 4316 C CA . VAL A 1 538 ? 21.154 -45.336 -25.766 1.00 29.97 538 VAL A CA 1
ATOM 4317 C C . VAL A 1 538 ? 22.291 -45.220 -24.747 1.00 29.97 538 VAL A C 1
ATOM 4319 O O . VAL A 1 538 ? 22.730 -44.111 -24.449 1.00 29.97 538 VAL A O 1
ATOM 4322 N N . ASN A 1 539 ? 22.752 -46.349 -24.205 1.00 31.42 539 ASN A N 1
ATOM 4323 C CA . ASN A 1 539 ? 23.913 -46.396 -23.316 1.00 31.42 539 ASN A CA 1
ATOM 4324 C C . ASN A 1 539 ? 25.207 -46.461 -24.137 1.00 31.42 539 ASN A C 1
ATOM 4326 O O . ASN A 1 539 ? 25.328 -47.341 -24.987 1.00 31.42 539 ASN A O 1
ATOM 4330 N N . VAL A 1 540 ? 26.194 -45.636 -23.789 1.00 31.20 540 VAL A N 1
ATOM 4331 C CA . VAL A 1 540 ? 27.622 -45.993 -23.838 1.00 31.20 540 VAL A CA 1
ATOM 4332 C C . VAL A 1 540 ? 28.263 -45.375 -22.596 1.00 31.20 540 VAL A C 1
ATOM 4334 O O . VAL A 1 540 ? 27.926 -44.250 -22.228 1.00 31.20 540 VAL A O 1
ATOM 4337 N N . GLU A 1 541 ? 29.136 -46.120 -21.930 1.00 34.50 541 GLU A N 1
ATOM 4338 C CA . GLU A 1 541 ? 29.950 -45.615 -20.825 1.00 34.50 541 GLU A CA 1
ATOM 4339 C C . GLU A 1 541 ? 31.167 -44.879 -21.393 1.00 34.50 541 GLU A C 1
ATOM 4341 O O . GLU A 1 541 ? 31.898 -45.466 -22.184 1.00 34.50 541 GLU A O 1
ATOM 4346 N N . ASP A 1 542 ? 31.415 -43.638 -20.966 1.00 26.61 542 ASP A N 1
ATOM 4347 C CA . ASP A 1 542 ? 32.789 -43.209 -20.679 1.00 26.61 542 ASP A CA 1
ATOM 4348 C C . ASP A 1 542 ? 32.827 -41.970 -19.769 1.00 26.61 542 ASP A C 1
ATOM 4350 O O . ASP A 1 542 ? 31.878 -41.180 -19.721 1.00 26.61 542 ASP A O 1
ATOM 4354 N N . SER A 1 543 ? 33.913 -41.812 -19.011 1.00 35.38 543 SER A N 1
ATOM 4355 C CA . SER A 1 543 ? 34.034 -40.789 -17.962 1.00 35.38 543 SER A CA 1
ATOM 4356 C C . SER A 1 543 ? 34.941 -39.619 -18.355 1.00 35.38 543 SER A C 1
ATOM 4358 O O . SER A 1 543 ? 36.124 -39.819 -18.623 1.00 35.38 543 SER A O 1
ATOM 4360 N N . ALA A 1 544 ? 34.434 -38.387 -18.263 1.00 29.42 544 ALA A N 1
ATOM 4361 C CA . ALA A 1 544 ? 35.251 -37.173 -18.309 1.00 29.42 544 ALA A CA 1
ATOM 4362 C C . ALA A 1 544 ? 34.661 -36.068 -17.416 1.00 29.42 544 ALA A C 1
ATOM 4364 O O . ALA A 1 544 ? 33.442 -35.926 -17.307 1.00 29.42 544 ALA A O 1
ATOM 4365 N N . HIS A 1 545 ? 35.535 -35.281 -16.783 1.00 36.75 545 HIS A N 1
ATOM 4366 C CA . HIS A 1 545 ? 35.148 -34.071 -16.056 1.00 36.75 545 HIS A CA 1
ATOM 4367 C C . HIS A 1 545 ? 34.860 -32.919 -17.027 1.00 36.75 545 HIS A C 1
ATOM 4369 O O . HIS A 1 545 ? 35.738 -32.526 -17.785 1.00 36.75 545 HIS A O 1
ATOM 4375 N N . ASP A 1 546 ? 33.689 -32.312 -16.872 1.00 26.44 546 ASP A N 1
ATOM 4376 C CA . ASP A 1 546 ? 33.430 -30.884 -17.072 1.00 26.44 546 ASP A CA 1
ATOM 4377 C C . ASP A 1 546 ? 32.364 -30.493 -16.029 1.00 26.44 546 ASP A C 1
ATOM 4379 O O . ASP A 1 546 ? 31.521 -31.310 -15.659 1.00 26.44 546 ASP A O 1
ATOM 4383 N N . GLY A 1 547 ? 32.336 -29.290 -15.467 1.00 24.36 547 GLY A N 1
ATOM 4384 C CA . GLY A 1 547 ? 33.140 -28.105 -15.757 1.00 24.36 547 GLY A CA 1
ATOM 4385 C C . GLY A 1 547 ? 32.296 -26.903 -15.342 1.00 24.36 547 GLY A C 1
ATOM 4386 O O . GLY A 1 547 ? 31.322 -26.584 -16.020 1.00 24.36 547 GLY A O 1
ATOM 4387 N N . ASP A 1 548 ? 32.576 -26.325 -14.169 1.00 33.81 548 ASP A N 1
ATOM 4388 C CA . ASP A 1 548 ? 31.685 -25.336 -13.544 1.00 33.81 548 ASP A CA 1
ATOM 4389 C C . ASP A 1 548 ? 31.497 -24.089 -14.430 1.00 33.81 548 ASP A C 1
ATOM 4391 O O . ASP A 1 548 ? 32.442 -23.581 -15.035 1.00 33.81 548 ASP A O 1
ATOM 4395 N N . SER A 1 549 ? 30.255 -23.615 -14.525 1.00 29.03 549 SER A N 1
ATOM 4396 C CA . SER A 1 549 ? 29.820 -22.582 -15.468 1.00 29.03 549 SER A CA 1
ATOM 4397 C C . SER A 1 549 ? 28.800 -21.617 -14.846 1.00 29.03 549 SER A C 1
ATOM 4399 O O . SER A 1 549 ? 27.810 -21.268 -15.490 1.00 29.03 549 SER A O 1
ATOM 4401 N N . SER A 1 550 ? 29.067 -21.177 -13.612 1.00 28.75 550 SER A N 1
ATOM 4402 C CA . SER A 1 550 ? 28.602 -19.909 -13.016 1.00 28.75 550 SER A CA 1
ATOM 4403 C C . SER A 1 550 ? 27.181 -19.456 -13.407 1.00 28.75 550 SER A C 1
ATOM 4405 O O . SER A 1 550 ? 27.001 -18.722 -14.386 1.00 28.75 550 SER A O 1
ATOM 4407 N N . ASP A 1 551 ? 26.182 -19.832 -12.606 1.00 26.84 551 ASP A N 1
ATOM 4408 C CA . ASP A 1 551 ? 24.796 -19.377 -12.769 1.00 26.84 551 ASP A CA 1
ATOM 4409 C C . ASP A 1 551 ? 24.648 -17.864 -12.499 1.00 26.84 551 ASP A C 1
ATOM 4411 O O . ASP A 1 551 ? 24.330 -17.423 -11.393 1.00 26.84 551 ASP A O 1
ATOM 4415 N N . ASP A 1 552 ? 24.848 -17.051 -13.539 1.00 28.02 552 ASP A N 1
ATOM 4416 C CA . ASP A 1 552 ? 24.513 -15.621 -13.556 1.00 28.02 552 ASP A CA 1
ATOM 4417 C C . ASP A 1 552 ? 22.987 -15.468 -13.758 1.00 28.02 552 ASP A C 1
ATOM 4419 O O . ASP A 1 552 ? 22.488 -15.103 -14.830 1.00 28.02 552 ASP A O 1
ATOM 4423 N N . GLU A 1 553 ? 22.218 -15.867 -12.734 1.00 30.14 553 GLU A N 1
ATOM 4424 C CA . GLU A 1 553 ? 20.756 -15.790 -12.736 1.00 30.14 553 GLU A CA 1
ATOM 4425 C C . GLU A 1 553 ? 20.289 -14.350 -12.989 1.00 30.14 553 GLU A C 1
ATOM 4427 O O . GLU A 1 553 ? 20.529 -13.435 -12.197 1.00 30.14 553 GLU A O 1
ATOM 4432 N N . CYS A 1 554 ? 19.516 -14.147 -14.059 1.00 27.73 554 CYS A N 1
ATOM 4433 C CA . CYS A 1 554 ? 18.737 -12.924 -14.224 1.00 27.73 554 CYS A CA 1
ATOM 4434 C C . CYS A 1 554 ? 17.668 -12.867 -13.121 1.00 27.73 554 CYS A C 1
ATOM 4436 O O . CYS A 1 554 ? 16.612 -13.481 -13.262 1.00 27.73 554 CYS A O 1
ATOM 4438 N N . LEU A 1 555 ? 17.964 -12.139 -12.037 1.00 30.41 555 LEU A N 1
ATOM 4439 C CA . LEU A 1 555 ? 17.166 -12.034 -10.809 1.00 30.41 555 LEU A CA 1
ATOM 4440 C C . LEU A 1 555 ? 15.767 -11.422 -11.035 1.00 30.41 555 LEU A C 1
ATOM 4442 O O . LEU A 1 555 ? 15.499 -10.276 -10.675 1.00 30.41 555 LEU A O 1
ATOM 4446 N N . ILE A 1 556 ? 14.850 -12.221 -11.576 1.00 30.69 556 ILE A N 1
ATOM 4447 C CA . ILE A 1 556 ? 13.409 -12.058 -11.379 1.00 30.69 556 ILE A CA 1
ATOM 4448 C C . ILE A 1 556 ? 13.083 -12.721 -10.028 1.00 30.69 556 ILE A C 1
ATOM 4450 O O . ILE A 1 556 ? 13.425 -13.892 -9.852 1.00 30.69 556 ILE A O 1
ATOM 4454 N N . PRO A 1 557 ? 12.458 -12.024 -9.058 1.00 26.00 557 PRO A N 1
ATOM 4455 C CA . PRO A 1 557 ? 12.155 -12.605 -7.752 1.00 26.00 557 PRO A CA 1
ATOM 4456 C C . PRO A 1 557 ? 11.359 -13.914 -7.854 1.00 26.00 557 PRO A C 1
ATOM 4458 O O . PRO A 1 557 ? 10.342 -13.990 -8.546 1.00 26.00 557 PRO A O 1
ATOM 4461 N N . MET A 1 558 ? 11.813 -14.949 -7.140 1.00 27.05 558 MET A N 1
ATOM 4462 C CA . MET A 1 558 ? 11.258 -16.306 -7.204 1.00 27.05 558 MET A CA 1
ATOM 4463 C C . MET A 1 558 ? 9.938 -16.434 -6.415 1.00 27.05 558 MET A C 1
ATOM 4465 O O . MET A 1 558 ? 9.843 -17.148 -5.418 1.00 27.05 558 MET A O 1
ATOM 4469 N N . HIS A 1 559 ? 8.913 -15.707 -6.862 1.00 28.23 559 HIS A N 1
ATOM 4470 C CA . HIS A 1 559 ? 7.517 -15.792 -6.404 1.00 28.23 559 HIS A CA 1
ATOM 4471 C C . HIS A 1 559 ? 6.536 -16.115 -7.547 1.00 28.23 559 HIS A C 1
ATOM 4473 O O . HIS A 1 559 ? 5.321 -16.104 -7.357 1.00 28.23 559 HIS A O 1
ATOM 4479 N N . LEU A 1 560 ? 7.050 -16.490 -8.724 1.00 30.62 560 LEU A N 1
ATOM 4480 C CA . LEU A 1 560 ? 6.263 -17.230 -9.708 1.00 30.62 560 LEU A CA 1
ATOM 4481 C C . LEU A 1 560 ? 5.923 -18.608 -9.124 1.00 30.62 560 LEU A C 1
ATOM 4483 O O . LEU A 1 560 ? 6.772 -19.500 -9.082 1.00 30.62 560 LEU A O 1
ATOM 4487 N N . VAL A 1 561 ? 4.679 -18.763 -8.665 1.00 28.77 561 VAL A N 1
ATOM 4488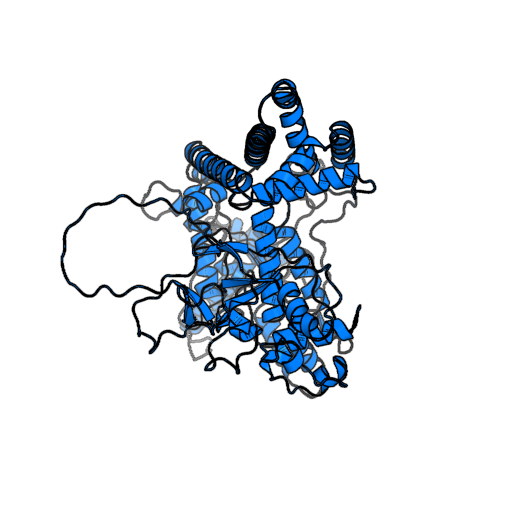 C CA . VAL A 1 561 ? 4.113 -20.047 -8.231 1.00 28.77 561 VAL A CA 1
ATOM 4489 C C . VAL A 1 561 ? 4.374 -21.089 -9.328 1.00 28.77 561 VAL A C 1
ATOM 4491 O O . VAL A 1 561 ? 4.046 -20.823 -10.489 1.00 28.77 561 VAL A O 1
ATOM 4494 N N . PRO A 1 562 ? 4.959 -22.265 -9.016 1.00 26.38 562 PRO A N 1
ATOM 4495 C CA . PRO A 1 562 ? 5.195 -23.288 -10.025 1.00 26.38 562 PRO A CA 1
ATOM 4496 C C . PRO A 1 562 ? 3.865 -23.674 -10.682 1.00 26.38 562 PRO A C 1
ATOM 4498 O O . PRO A 1 562 ? 2.927 -24.006 -9.951 1.00 26.38 562 PRO A O 1
ATOM 4501 N N . PRO A 1 563 ? 3.748 -23.652 -12.024 1.00 32.66 563 PRO A N 1
ATOM 4502 C CA . PRO A 1 563 ? 2.494 -23.989 -12.680 1.00 32.66 563 PRO A CA 1
ATOM 4503 C C . PRO A 1 563 ? 2.085 -25.410 -12.290 1.00 32.66 563 PRO A C 1
ATOM 4505 O O . PRO A 1 563 ? 2.832 -26.375 -12.491 1.00 32.66 563 PRO A O 1
ATOM 4508 N N . THR A 1 564 ? 0.894 -25.530 -11.703 1.00 30.20 564 THR A N 1
ATOM 4509 C CA . THR A 1 564 ? 0.266 -26.819 -11.418 1.00 30.20 564 THR A CA 1
ATOM 4510 C C . THR A 1 564 ? 0.122 -27.610 -12.717 1.00 30.20 564 THR A C 1
ATOM 4512 O O . THR A 1 564 ? -0.019 -27.044 -13.800 1.00 30.20 564 THR A O 1
ATOM 4515 N N . LYS A 1 565 ? 0.226 -28.942 -12.629 1.00 34.53 565 LYS A N 1
ATOM 4516 C CA . LYS A 1 565 ? 0.306 -29.829 -13.801 1.00 34.53 565 LYS A CA 1
ATOM 4517 C C . LYS A 1 565 ? -1.031 -29.907 -14.556 1.00 34.53 565 LYS A C 1
ATOM 4519 O O . LYS A 1 565 ? -1.761 -30.881 -14.402 1.00 34.53 565 LYS A O 1
ATOM 4524 N N . ALA A 1 566 ? -1.299 -28.918 -15.397 1.00 36.22 566 ALA A N 1
ATOM 4525 C CA . ALA A 1 566 ? -2.345 -28.921 -16.411 1.00 36.22 566 ALA A CA 1
ATOM 4526 C C . ALA A 1 566 ? -1.744 -28.492 -17.760 1.00 36.22 566 ALA A C 1
ATOM 4528 O O . ALA A 1 566 ? -0.918 -27.587 -17.808 1.00 36.22 566 ALA A O 1
ATOM 4529 N N . ASP A 1 567 ? -2.144 -29.203 -18.813 1.00 29.48 567 ASP A N 1
ATOM 4530 C CA . ASP A 1 567 ? -1.962 -28.943 -20.246 1.00 29.48 567 ASP A CA 1
ATOM 4531 C C . ASP A 1 567 ? -0.574 -28.519 -20.769 1.00 29.48 567 ASP A C 1
ATOM 4533 O O . ASP A 1 567 ? -0.067 -27.417 -20.570 1.00 29.48 567 ASP A O 1
ATOM 4537 N N . LYS A 1 568 ? 0.021 -29.409 -21.576 1.00 31.09 568 LYS A N 1
ATOM 4538 C CA . LYS A 1 568 ? 1.178 -29.079 -22.421 1.00 31.09 568 LYS A CA 1
ATOM 4539 C C . LYS A 1 568 ? 0.716 -28.145 -23.555 1.00 31.09 568 LYS A C 1
ATOM 4541 O O . LYS A 1 568 ? -0.092 -28.599 -24.368 1.00 31.09 568 LYS A O 1
ATOM 4546 N N . PRO A 1 569 ? 1.252 -26.920 -23.707 1.00 36.22 569 PRO A N 1
ATOM 4547 C CA . PRO A 1 569 ? 1.051 -26.166 -24.940 1.00 36.22 569 PRO A CA 1
ATOM 4548 C C . PRO A 1 569 ? 1.725 -26.903 -26.120 1.00 36.22 569 PRO A C 1
ATOM 4550 O O . PRO A 1 569 ? 2.817 -27.459 -25.946 1.00 36.22 569 PRO A O 1
ATOM 4553 N N . PRO A 1 570 ? 1.098 -26.948 -27.310 1.00 39.06 570 PRO A N 1
ATOM 4554 C CA . PRO A 1 570 ? 1.672 -27.601 -28.481 1.00 39.06 570 PRO A CA 1
ATOM 4555 C C . PRO A 1 570 ? 2.760 -26.729 -29.125 1.00 39.06 570 PRO A C 1
ATOM 4557 O O . PRO A 1 570 ? 2.534 -25.558 -29.414 1.00 39.06 570 PRO A O 1
ATOM 4560 N N . GLY A 1 571 ? 3.920 -27.332 -29.403 1.00 54.69 571 GLY A N 1
ATOM 4561 C CA . GLY A 1 571 ? 5.068 -26.660 -30.021 1.00 54.69 571 GLY A CA 1
ATOM 4562 C C . GLY A 1 571 ? 5.883 -25.804 -29.042 1.00 54.69 571 GLY A C 1
ATOM 4563 O O . GLY A 1 571 ? 5.344 -25.111 -28.184 1.00 54.69 571 GLY A O 1
ATOM 4564 N N . GLN A 1 572 ? 7.211 -25.844 -29.168 1.00 67.00 572 GLN A N 1
ATOM 4565 C CA . GLN A 1 572 ? 8.072 -24.851 -28.523 1.00 67.00 572 GLN A CA 1
ATOM 4566 C C . GLN A 1 572 ? 8.160 -23.635 -29.447 1.00 67.00 572 GLN A C 1
ATOM 4568 O O . GLN A 1 572 ? 8.559 -23.754 -30.603 1.00 67.00 572 GLN A O 1
ATOM 4573 N N . LEU A 1 573 ? 7.762 -22.467 -28.947 1.00 83.12 573 LEU A N 1
ATOM 4574 C CA . LEU A 1 573 ? 7.783 -21.220 -29.706 1.00 83.12 573 LEU A CA 1
ATOM 4575 C C . LEU A 1 573 ? 9.206 -20.645 -29.688 1.00 83.12 573 LEU A C 1
ATOM 4577 O O . LEU A 1 573 ? 9.586 -19.914 -28.774 1.00 83.12 573 LEU A O 1
ATOM 4581 N N . HIS A 1 574 ? 10.025 -21.033 -30.663 1.00 87.81 574 HIS A N 1
ATOM 4582 C CA . HIS A 1 574 ? 11.413 -20.582 -30.772 1.00 87.81 574 HIS A CA 1
ATOM 4583 C C . HIS A 1 574 ? 11.507 -19.109 -31.201 1.00 87.81 574 HIS A C 1
ATOM 4585 O O . HIS A 1 574 ? 10.676 -18.604 -31.955 1.00 87.81 574 HIS A O 1
ATOM 4591 N N . PHE A 1 575 ? 12.545 -18.414 -30.731 1.00 90.69 575 PHE A N 1
ATOM 4592 C CA . PHE A 1 575 ? 12.910 -17.100 -31.270 1.00 90.69 575 PHE A CA 1
ATOM 4593 C C . PHE A 1 575 ? 13.352 -17.218 -32.738 1.00 90.69 575 PHE A C 1
ATOM 4595 O O . PHE A 1 575 ? 13.662 -18.306 -33.215 1.00 90.69 575 PHE A O 1
ATOM 4602 N N . LEU A 1 576 ? 13.432 -16.095 -33.449 1.00 90.12 576 LEU A N 1
ATOM 4603 C CA . LEU A 1 576 ? 13.984 -16.046 -34.803 1.00 90.12 576 LEU A CA 1
ATOM 4604 C C . LEU A 1 576 ? 15.518 -16.058 -34.806 1.00 90.12 576 LEU A C 1
ATOM 4606 O O . LEU A 1 576 ? 16.177 -15.624 -33.853 1.00 90.12 576 LEU A O 1
ATOM 4610 N N . ALA A 1 577 ? 16.085 -16.501 -35.930 1.00 81.81 577 ALA A N 1
ATOM 4611 C CA . ALA A 1 577 ? 17.508 -16.372 -36.216 1.00 81.81 577 ALA A CA 1
ATOM 4612 C C . ALA A 1 577 ? 17.965 -14.909 -36.046 1.00 81.81 577 ALA A C 1
ATOM 4614 O O . ALA A 1 577 ? 17.302 -13.978 -36.501 1.00 81.81 577 ALA A O 1
ATOM 4615 N N . GLY A 1 578 ? 19.092 -14.717 -35.356 1.00 81.06 578 GLY A N 1
ATOM 4616 C CA . GLY A 1 578 ? 19.562 -13.409 -34.879 1.00 81.06 578 GLY A CA 1
ATOM 4617 C C . GLY A 1 578 ? 19.451 -13.243 -33.359 1.00 81.06 578 GLY A C 1
ATOM 4618 O O . GLY A 1 578 ? 20.271 -12.544 -32.767 1.00 81.06 578 GLY A O 1
ATOM 4619 N N . HIS A 1 579 ? 18.533 -13.957 -32.695 1.00 84.25 579 HIS A N 1
ATOM 4620 C CA . HIS A 1 579 ? 18.472 -13.964 -31.233 1.00 84.25 579 HIS A CA 1
ATOM 4621 C C . HIS A 1 579 ? 19.678 -14.716 -30.622 1.00 84.25 579 HIS A C 1
ATOM 4623 O O . HIS A 1 579 ? 19.851 -15.899 -30.925 1.00 84.25 579 HIS A O 1
ATOM 4629 N N . PRO A 1 580 ? 20.476 -14.123 -29.706 1.00 83.25 580 PRO A N 1
ATOM 4630 C CA . PRO A 1 580 ? 21.664 -14.774 -29.132 1.00 83.25 580 PRO A CA 1
ATOM 4631 C C . PRO A 1 580 ? 21.400 -16.110 -28.430 1.00 83.25 580 PRO A C 1
ATOM 4633 O O . PRO A 1 580 ? 22.287 -16.955 -28.352 1.00 83.25 580 PRO A O 1
ATOM 4636 N N . LEU A 1 581 ? 20.181 -16.299 -27.916 1.00 83.50 581 LEU A N 1
ATOM 4637 C CA . LEU A 1 581 ? 19.772 -17.497 -27.182 1.00 83.50 581 LEU A CA 1
ATOM 4638 C C . LEU A 1 581 ? 18.876 -18.451 -27.994 1.00 83.50 581 LEU A C 1
ATOM 4640 O O . LEU A 1 581 ? 18.375 -19.410 -27.414 1.00 83.50 581 LEU A O 1
ATOM 4644 N N . HIS A 1 582 ? 18.692 -18.216 -29.301 1.00 82.56 582 HIS A N 1
ATOM 4645 C CA . HIS A 1 582 ? 17.868 -19.018 -30.227 1.00 82.56 582 HIS A CA 1
ATOM 4646 C C . HIS A 1 582 ? 17.958 -20.542 -29.993 1.00 82.56 582 HIS A C 1
ATOM 4648 O O . HIS A 1 582 ? 16.950 -21.199 -29.746 1.00 82.56 582 HIS A O 1
ATOM 4654 N N . ASP A 1 583 ? 19.179 -21.087 -29.972 1.00 81.62 583 ASP A N 1
ATOM 4655 C CA . ASP A 1 583 ? 19.444 -22.532 -29.848 1.00 81.62 583 ASP A CA 1
ATOM 4656 C C . ASP A 1 583 ? 19.156 -23.111 -28.444 1.00 81.62 583 ASP A C 1
ATOM 4658 O O . ASP A 1 583 ? 19.245 -24.319 -28.234 1.00 81.62 583 ASP A O 1
ATOM 4662 N N . THR A 1 584 ? 18.916 -22.256 -27.446 1.00 81.81 584 THR A N 1
ATOM 4663 C CA . THR A 1 584 ? 18.973 -22.619 -26.013 1.00 81.81 584 THR A CA 1
ATOM 4664 C C . THR A 1 584 ? 17.727 -22.240 -25.224 1.00 81.81 584 THR A C 1
ATOM 4666 O O . THR A 1 584 ? 17.490 -22.804 -24.154 1.00 81.81 584 THR A O 1
ATOM 4669 N N . HIS A 1 585 ? 16.934 -21.298 -25.731 1.00 87.81 585 HIS A N 1
ATOM 4670 C CA . HIS A 1 585 ? 15.752 -20.765 -25.071 1.00 87.81 585 HIS A CA 1
ATOM 4671 C C . HIS A 1 585 ? 14.584 -20.636 -26.052 1.00 87.81 585 HIS A C 1
ATOM 4673 O O . HIS A 1 585 ? 14.772 -20.373 -27.237 1.00 87.81 585 HIS A O 1
ATOM 4679 N N . ALA A 1 586 ? 13.374 -20.781 -25.526 1.00 88.31 586 ALA A N 1
ATOM 4680 C CA . ALA A 1 586 ? 12.118 -20.608 -26.241 1.00 88.31 586 ALA A CA 1
ATOM 4681 C C . ALA A 1 586 ? 11.186 -19.671 -25.457 1.00 88.31 586 ALA A C 1
ATOM 4683 O O . ALA A 1 586 ? 11.453 -19.304 -24.307 1.00 88.31 586 ALA A O 1
ATOM 4684 N N . VAL A 1 587 ? 10.083 -19.289 -26.087 1.00 88.75 587 VAL A N 1
ATOM 4685 C CA . VAL A 1 587 ? 9.015 -18.482 -25.504 1.00 88.75 587 VAL A CA 1
ATOM 4686 C C . VAL A 1 587 ? 8.007 -19.400 -24.811 1.00 88.75 587 VAL A C 1
ATOM 4688 O O . VAL A 1 587 ? 7.461 -20.317 -25.422 1.00 88.75 587 VAL A O 1
ATOM 4691 N N . SER A 1 588 ? 7.741 -19.139 -23.532 1.00 86.94 588 SER A N 1
ATOM 4692 C CA . SER A 1 588 ? 6.670 -19.769 -22.757 1.00 86.94 588 SER A CA 1
ATOM 4693 C C . SER A 1 588 ? 5.492 -18.816 -22.587 1.00 86.94 588 SER A C 1
ATOM 4695 O O . SER A 1 588 ? 5.680 -17.607 -22.431 1.00 86.94 588 SER A O 1
ATOM 4697 N N . VAL A 1 589 ? 4.278 -19.365 -22.574 1.00 87.12 589 VAL A N 1
ATOM 4698 C CA . VAL A 1 589 ? 3.036 -18.612 -22.376 1.00 87.12 589 VAL A CA 1
ATOM 4699 C C . VAL A 1 589 ? 2.704 -18.547 -20.886 1.00 87.12 589 VAL A C 1
ATOM 4701 O O . VAL A 1 589 ? 2.549 -19.574 -20.231 1.00 87.12 589 VAL A O 1
ATOM 4704 N N . ASN A 1 590 ? 2.540 -17.340 -20.348 1.00 83.00 590 ASN A N 1
ATOM 4705 C CA . ASN A 1 590 ? 1.928 -17.131 -19.041 1.00 83.00 590 ASN A CA 1
ATOM 4706 C C . ASN A 1 590 ? 0.406 -17.315 -19.151 1.00 83.00 590 ASN A C 1
ATOM 4708 O O . ASN A 1 590 ? -0.268 -16.531 -19.826 1.00 83.00 590 ASN A O 1
ATOM 4712 N N . CYS A 1 591 ? -0.152 -18.311 -18.462 1.00 79.75 591 CYS A N 1
ATOM 4713 C CA . CYS A 1 591 ? -1.592 -18.574 -18.465 1.00 79.75 591 CYS A CA 1
ATOM 4714 C C . CYS A 1 591 ? -2.424 -17.457 -17.808 1.00 79.75 591 CYS A C 1
ATOM 4716 O O . CYS A 1 591 ? -3.565 -17.264 -18.220 1.00 79.75 591 CYS A O 1
ATOM 4718 N N . GLN A 1 592 ? -1.854 -16.683 -16.873 1.00 81.69 592 GLN A N 1
ATOM 4719 C CA . GLN A 1 592 ? -2.528 -15.613 -16.122 1.00 81.69 592 GLN A CA 1
ATOM 4720 C C . GLN A 1 592 ? -1.927 -14.221 -16.439 1.00 81.69 592 GLN A C 1
ATOM 4722 O O . GLN A 1 592 ? -1.197 -13.654 -15.629 1.00 81.69 592 GLN A O 1
ATOM 4727 N N . PRO A 1 593 ? -2.189 -13.633 -17.623 1.00 82.56 593 PRO A N 1
ATOM 4728 C CA . PRO A 1 593 ? -1.683 -12.302 -17.977 1.00 82.56 593 PRO A CA 1
ATOM 4729 C C . PRO A 1 593 ? -2.412 -11.168 -17.238 1.00 82.56 593 PRO A C 1
ATOM 4731 O O . PRO A 1 593 ? -1.884 -10.060 -17.137 1.00 82.56 593 PRO A O 1
ATOM 4734 N N . GLU A 1 594 ? -3.614 -11.421 -16.712 1.00 81.62 594 GLU A N 1
ATOM 4735 C CA . GLU A 1 594 ? -4.433 -10.431 -15.992 1.00 81.62 594 GLU A CA 1
ATOM 4736 C C . GLU A 1 594 ? -3.924 -10.123 -14.577 1.00 81.62 594 GLU A C 1
ATOM 4738 O O . GLU A 1 594 ? -4.315 -9.114 -14.002 1.00 81.62 594 GLU A O 1
ATOM 4743 N N . THR A 1 595 ? -3.015 -10.946 -14.046 1.00 83.75 595 THR A N 1
ATOM 4744 C CA . THR A 1 595 ? -2.314 -10.726 -12.771 1.00 83.75 595 THR A CA 1
ATOM 4745 C C . THR A 1 595 ? -0.880 -10.218 -12.959 1.00 83.75 595 THR A C 1
ATOM 4747 O O . THR A 1 595 ? -0.159 -10.072 -11.975 1.00 83.75 595 THR A O 1
ATOM 4750 N N . VAL A 1 596 ? -0.435 -9.933 -14.191 1.00 89.19 596 VAL A N 1
ATOM 4751 C CA . VAL A 1 596 ? 0.937 -9.474 -14.478 1.00 89.19 596 VAL A CA 1
ATOM 4752 C C . VAL A 1 596 ? 0.963 -8.023 -14.951 1.00 89.19 596 VAL A C 1
ATOM 4754 O O . VAL A 1 596 ? 0.214 -7.635 -15.850 1.00 89.19 596 VAL A O 1
ATOM 4757 N N . VAL A 1 597 ? 1.872 -7.235 -14.366 1.00 91.31 597 VAL A N 1
ATOM 4758 C CA . VAL A 1 597 ? 1.987 -5.781 -14.569 1.00 91.31 597 VAL A CA 1
ATOM 4759 C C . VAL A 1 597 ? 3.409 -5.388 -14.979 1.00 91.31 597 VAL A C 1
ATOM 4761 O O . VAL A 1 597 ? 4.350 -5.663 -14.231 1.00 91.31 597 VAL A O 1
ATOM 4764 N N . PRO A 1 598 ? 3.600 -4.696 -16.118 1.00 91.81 598 PRO A N 1
ATOM 4765 C CA . PRO A 1 598 ? 4.888 -4.105 -16.472 1.00 91.81 598 PRO A CA 1
ATOM 4766 C C . PRO A 1 598 ? 5.299 -3.013 -15.475 1.00 91.81 598 PRO A C 1
ATOM 4768 O O . PRO A 1 598 ? 4.613 -2.001 -15.342 1.00 91.81 598 PRO A O 1
ATOM 4771 N N . ASN A 1 599 ? 6.425 -3.213 -14.787 1.00 89.44 599 ASN A N 1
ATOM 4772 C CA . ASN A 1 599 ? 6.987 -2.259 -13.832 1.00 89.44 599 ASN A CA 1
ATOM 4773 C C . ASN A 1 599 ? 7.955 -1.307 -14.542 1.00 89.44 599 ASN A C 1
ATOM 4775 O O . ASN A 1 599 ? 9.018 -1.732 -14.996 1.00 89.44 599 ASN A O 1
ATOM 4779 N N . PHE A 1 600 ? 7.575 -0.037 -14.687 1.00 87.06 600 PHE A N 1
ATOM 4780 C CA . PHE A 1 600 ? 8.311 0.936 -15.498 1.00 87.06 600 PHE A CA 1
ATOM 4781 C C . PHE A 1 600 ? 9.606 1.399 -14.810 1.00 87.06 600 PHE A C 1
ATOM 4783 O O . PHE A 1 600 ? 9.609 2.330 -14.007 1.00 87.06 600 PHE A O 1
ATOM 4790 N N . ILE A 1 601 ? 10.736 0.797 -15.187 1.00 82.19 601 ILE A N 1
ATOM 4791 C CA . ILE A 1 601 ? 12.063 1.142 -14.664 1.00 82.19 601 ILE A CA 1
ATOM 4792 C C . ILE A 1 601 ? 12.778 2.089 -15.634 1.00 82.19 601 ILE A C 1
ATOM 4794 O O . ILE A 1 601 ? 12.985 1.771 -16.808 1.00 82.19 601 ILE A O 1
ATOM 4798 N N . GLY A 1 602 ? 13.192 3.254 -15.137 1.00 76.50 602 GLY A N 1
ATOM 4799 C CA . GLY A 1 602 ? 13.919 4.262 -15.906 1.00 76.50 602 GLY A CA 1
ATOM 4800 C C . GLY A 1 602 ? 13.720 5.675 -15.345 1.00 76.50 602 GLY A C 1
ATOM 4801 O O . GLY A 1 602 ? 13.323 5.821 -14.189 1.00 76.50 602 GLY A O 1
ATOM 4802 N N . PRO A 1 603 ? 13.975 6.727 -16.145 1.00 79.06 603 PRO A N 1
ATOM 4803 C CA . PRO A 1 603 ? 13.517 8.075 -15.816 1.00 79.06 603 PRO A CA 1
ATOM 4804 C C . PRO A 1 603 ? 11.973 8.156 -15.845 1.00 79.06 603 PRO A C 1
ATOM 4806 O O . PRO A 1 603 ? 11.327 7.226 -16.344 1.00 79.06 603 PRO A O 1
ATOM 4809 N N . PRO A 1 604 ? 11.372 9.262 -15.362 1.00 82.56 604 PRO A N 1
ATOM 4810 C CA . PRO A 1 604 ? 9.931 9.489 -15.451 1.00 82.56 604 PRO A CA 1
ATOM 4811 C C . PRO A 1 604 ? 9.393 9.324 -16.877 1.00 82.56 604 PRO A C 1
ATOM 4813 O O . PRO A 1 604 ? 10.051 9.709 -17.849 1.00 82.56 604 PRO A O 1
ATOM 4816 N N . LEU A 1 605 ? 8.186 8.768 -16.995 1.00 86.81 605 LEU A N 1
ATOM 4817 C CA . LEU A 1 605 ? 7.505 8.614 -18.279 1.00 86.81 605 LEU A CA 1
ATOM 4818 C C . LEU A 1 605 ? 7.209 9.989 -18.908 1.00 86.81 605 LEU A C 1
ATOM 4820 O O . LEU A 1 605 ? 6.916 10.947 -18.185 1.00 86.81 605 LEU A O 1
ATOM 4824 N N . PRO A 1 606 ? 7.288 10.115 -20.246 1.00 87.94 606 PRO A N 1
ATOM 4825 C CA . PRO A 1 606 ? 6.951 11.360 -20.922 1.00 87.94 606 PRO A CA 1
ATOM 4826 C C . PRO A 1 606 ? 5.457 11.664 -20.755 1.00 87.94 606 PRO A C 1
ATOM 4828 O O . PRO A 1 606 ? 4.636 10.751 -20.779 1.00 87.94 606 PRO A O 1
ATOM 4831 N N . GLN A 1 607 ? 5.108 12.945 -20.633 1.00 84.25 607 GLN A N 1
ATOM 4832 C CA . GLN A 1 607 ? 3.721 13.410 -20.523 1.00 84.25 607 GLN A CA 1
ATOM 4833 C C . GLN A 1 607 ? 3.272 14.083 -21.832 1.00 84.25 607 GLN A C 1
ATOM 4835 O O . GLN A 1 607 ? 4.110 14.660 -22.531 1.00 84.25 607 GLN A O 1
ATOM 4840 N N . PRO A 1 608 ? 1.969 14.054 -22.174 1.00 83.94 608 PRO A N 1
ATOM 4841 C CA . PRO A 1 608 ? 1.456 14.640 -23.415 1.00 83.94 608 PRO A CA 1
ATOM 4842 C C . PRO A 1 608 ? 1.627 16.164 -23.478 1.00 83.94 608 PRO A C 1
ATOM 4844 O O . PRO A 1 608 ? 1.802 16.696 -24.576 1.00 83.94 608 PRO A O 1
ATOM 4847 N N . ASP A 1 609 ? 1.618 16.824 -22.312 1.00 79.12 609 ASP A N 1
ATOM 4848 C CA . ASP A 1 609 ? 1.563 18.286 -22.156 1.00 79.12 609 ASP A CA 1
ATOM 4849 C C . ASP A 1 609 ? 2.869 18.891 -21.605 1.00 79.12 609 ASP A C 1
ATOM 4851 O O . ASP A 1 609 ? 2.963 20.102 -21.398 1.00 79.12 609 ASP A O 1
ATOM 4855 N N . LYS A 1 610 ? 3.886 18.063 -21.310 1.00 73.62 610 LYS A N 1
ATOM 4856 C CA . LYS A 1 610 ? 5.165 18.511 -20.732 1.00 73.62 610 LYS A CA 1
ATOM 4857 C C . LYS A 1 610 ? 6.358 17.823 -21.382 1.00 73.62 610 LYS A C 1
ATOM 4859 O O . LYS A 1 610 ? 6.498 16.603 -21.337 1.00 73.62 610 LYS A O 1
ATOM 4864 N N . GLY A 1 611 ? 7.276 18.635 -21.900 1.00 78.31 611 GLY A N 1
ATOM 4865 C CA . GLY A 1 611 ? 8.495 18.168 -22.549 1.00 78.31 611 GLY A CA 1
ATOM 4866 C C . GLY A 1 611 ? 8.286 17.853 -24.030 1.00 78.31 611 GLY A C 1
ATOM 4867 O O . GLY A 1 611 ? 7.603 18.578 -24.749 1.00 78.31 611 GLY A O 1
ATOM 4868 N N . ASN A 1 612 ? 8.938 16.799 -24.519 1.00 85.25 612 ASN A N 1
ATOM 4869 C CA . ASN A 1 612 ? 9.041 16.533 -25.951 1.00 85.25 612 ASN A CA 1
ATOM 4870 C C . ASN A 1 612 ? 7.873 15.668 -26.469 1.00 85.25 612 ASN A C 1
ATOM 4872 O O . ASN A 1 612 ? 7.906 14.439 -26.376 1.00 85.25 612 ASN A O 1
ATOM 4876 N N . ARG A 1 613 ? 6.879 16.312 -27.094 1.00 87.94 613 ARG A N 1
ATOM 4877 C CA . ARG A 1 613 ? 5.701 15.662 -27.701 1.00 87.94 613 ARG A CA 1
ATOM 4878 C C . ARG A 1 613 ? 6.046 14.570 -28.726 1.00 87.94 613 ARG A C 1
ATOM 4880 O O . ARG A 1 613 ? 5.415 13.514 -28.724 1.00 87.94 613 ARG A O 1
ATOM 4887 N N . LYS A 1 614 ? 7.083 14.769 -29.554 1.00 88.75 614 LYS A N 1
ATOM 4888 C CA . LYS A 1 614 ? 7.578 13.764 -30.522 1.00 88.75 614 LYS A CA 1
ATOM 4889 C C . LYS A 1 614 ? 8.063 12.500 -29.801 1.00 88.75 614 LYS A C 1
ATOM 4891 O O . LYS A 1 614 ? 7.796 11.393 -30.258 1.00 88.75 614 LYS A O 1
ATOM 4896 N N . TYR A 1 615 ? 8.744 12.665 -28.664 1.00 90.31 615 TYR A N 1
ATOM 4897 C CA . TYR A 1 615 ? 9.220 11.555 -27.834 1.00 90.31 615 TYR A CA 1
ATOM 4898 C C . TYR A 1 615 ? 8.077 10.858 -27.074 1.00 90.31 615 TYR A C 1
ATOM 4900 O O . TYR A 1 615 ? 8.068 9.632 -27.008 1.00 90.31 615 TYR A O 1
ATOM 4908 N N . TYR A 1 616 ? 7.081 11.605 -26.574 1.00 93.19 616 TYR A N 1
ATOM 4909 C CA . TYR A 1 616 ? 5.852 11.034 -25.998 1.00 93.19 616 TYR A CA 1
ATOM 4910 C C . TYR A 1 616 ? 5.138 10.108 -26.994 1.00 93.19 616 TYR A C 1
ATOM 4912 O O . TYR A 1 616 ? 4.902 8.937 -26.694 1.00 93.19 616 TYR A O 1
ATOM 4920 N N . CYS A 1 617 ? 4.871 10.601 -28.207 1.00 93.88 617 CYS A N 1
ATOM 4921 C CA . CYS A 1 617 ? 4.184 9.832 -29.246 1.00 93.88 617 CYS A CA 1
ATOM 4922 C C . CYS A 1 617 ? 4.978 8.579 -29.646 1.00 93.88 617 CYS A C 1
ATOM 4924 O O . CYS A 1 617 ? 4.412 7.490 -29.735 1.00 93.88 617 CYS A O 1
ATOM 4926 N N . ALA A 1 618 ? 6.303 8.708 -29.799 1.00 92.88 618 ALA A N 1
ATOM 4927 C CA . ALA A 1 618 ? 7.185 7.574 -30.062 1.00 92.88 618 ALA A CA 1
ATOM 4928 C C . ALA A 1 618 ? 7.155 6.524 -28.939 1.00 92.88 618 ALA A C 1
ATOM 4930 O O . ALA A 1 618 ? 7.120 5.329 -29.230 1.00 92.88 618 ALA A O 1
ATOM 4931 N N . ALA A 1 619 ? 7.129 6.939 -27.668 1.00 93.69 619 ALA A N 1
ATOM 4932 C CA . ALA A 1 619 ? 7.038 6.022 -26.535 1.00 93.69 619 ALA A CA 1
ATOM 4933 C C . ALA A 1 619 ? 5.700 5.263 -26.513 1.00 93.69 619 ALA A C 1
ATOM 4935 O O . ALA A 1 619 ? 5.702 4.036 -26.446 1.00 93.69 619 ALA A O 1
ATOM 4936 N N . MET A 1 620 ? 4.567 5.960 -26.660 1.00 95.56 620 MET A N 1
ATOM 4937 C CA . MET A 1 620 ? 3.249 5.309 -26.669 1.00 95.56 620 MET A CA 1
ATOM 4938 C C . MET A 1 620 ? 3.085 4.340 -27.850 1.00 95.56 620 MET A C 1
ATOM 4940 O O . MET A 1 620 ? 2.600 3.225 -27.662 1.00 95.56 620 MET A O 1
ATOM 4944 N N . LEU A 1 621 ? 3.561 4.704 -29.047 1.00 95.56 621 LEU A N 1
ATOM 4945 C CA . LEU A 1 621 ? 3.596 3.792 -30.197 1.00 95.56 621 LEU A CA 1
ATOM 4946 C C . LEU A 1 621 ? 4.513 2.584 -29.943 1.00 95.56 621 LEU A C 1
ATOM 4948 O O . LEU A 1 621 ? 4.123 1.457 -30.231 1.00 95.56 621 LEU A O 1
ATOM 4952 N N . THR A 1 622 ? 5.682 2.780 -29.324 1.00 95.50 622 THR A N 1
ATOM 4953 C CA . THR A 1 622 ? 6.591 1.678 -28.945 1.00 95.50 622 THR A CA 1
ATOM 4954 C C . THR A 1 622 ? 5.925 0.679 -27.986 1.00 95.50 622 THR A C 1
ATOM 4956 O O . THR A 1 622 ? 6.226 -0.513 -28.040 1.00 95.50 622 THR A O 1
ATOM 4959 N N . PHE A 1 623 ? 5.032 1.137 -27.102 1.00 95.62 623 PHE A N 1
ATOM 4960 C CA . PHE A 1 623 ? 4.360 0.285 -26.113 1.00 95.62 623 PHE A CA 1
ATOM 4961 C C . PHE A 1 623 ? 3.117 -0.425 -26.678 1.00 95.62 623 PHE A C 1
ATOM 4963 O O . PHE A 1 623 ? 2.905 -1.609 -26.400 1.00 95.62 623 PHE A O 1
ATOM 4970 N N . PHE A 1 624 ? 2.302 0.290 -27.463 1.00 96.12 624 PHE A N 1
ATOM 4971 C CA . PHE A 1 624 ? 0.944 -0.124 -27.843 1.00 96.12 624 PHE A CA 1
ATOM 4972 C C . PHE A 1 624 ? 0.742 -0.392 -29.345 1.00 96.12 624 PHE A C 1
ATOM 4974 O O . PHE A 1 624 ? -0.361 -0.760 -29.742 1.00 96.12 624 PHE A O 1
ATOM 4981 N N . CYS A 1 625 ? 1.785 -0.289 -30.173 1.00 95.31 625 CYS A N 1
ATOM 4982 C CA . CYS A 1 625 ? 1.811 -0.824 -31.537 1.00 95.31 625 CYS A CA 1
ATOM 4983 C C . CYS A 1 625 ? 2.679 -2.107 -31.592 1.00 95.31 625 CYS A C 1
ATOM 4985 O O . CYS A 1 625 ? 3.662 -2.203 -30.847 1.00 95.31 625 CYS A O 1
ATOM 4987 N N . PRO A 1 626 ? 2.362 -3.118 -32.425 1.00 95.44 626 PRO A N 1
ATOM 4988 C CA . PRO A 1 626 ? 3.280 -4.221 -32.715 1.00 95.44 626 PRO A CA 1
ATOM 4989 C C . PRO A 1 626 ? 4.440 -3.740 -33.599 1.00 95.44 626 PRO A C 1
ATOM 4991 O O . PRO A 1 626 ? 4.221 -3.029 -34.574 1.00 95.44 626 PRO A O 1
ATOM 4994 N N . TRP A 1 627 ? 5.676 -4.138 -33.285 1.00 96.00 627 TRP A N 1
ATOM 4995 C CA . TRP A 1 627 ? 6.865 -3.787 -34.081 1.00 96.00 627 TRP A CA 1
ATOM 4996 C C . TRP A 1 627 ? 7.999 -4.798 -33.888 1.00 96.00 627 TRP A C 1
ATOM 4998 O O . TRP A 1 627 ? 8.035 -5.511 -32.884 1.00 96.00 627 TRP A O 1
ATOM 5008 N N . ARG A 1 628 ? 8.939 -4.856 -34.833 1.00 92.38 628 ARG A N 1
ATOM 5009 C CA . ARG A 1 628 ? 10.263 -5.497 -34.696 1.00 92.38 628 ARG A CA 1
ATOM 5010 C C . ARG A 1 628 ? 11.397 -4.504 -34.935 1.00 92.38 628 ARG A C 1
ATOM 5012 O O . ARG A 1 628 ? 12.445 -4.613 -34.307 1.00 92.38 628 ARG A O 1
ATOM 5019 N N . LEU A 1 629 ? 11.171 -3.528 -35.812 1.00 90.69 629 LEU A N 1
ATOM 5020 C CA . LEU A 1 629 ? 12.074 -2.428 -36.139 1.00 90.69 629 LEU A CA 1
ATOM 5021 C C . LEU A 1 629 ? 11.325 -1.090 -36.070 1.00 90.69 629 LEU A C 1
ATOM 5023 O O . LEU A 1 629 ? 10.111 -1.026 -36.241 1.00 90.69 629 LEU A O 1
ATOM 5027 N N . GLY A 1 630 ? 12.058 0.011 -35.892 1.00 87.25 630 GLY A N 1
ATOM 5028 C CA . GLY A 1 630 ? 11.468 1.355 -35.825 1.00 87.25 630 GLY A CA 1
ATOM 5029 C C . GLY A 1 630 ? 10.620 1.767 -37.033 1.00 87.25 630 GLY A C 1
ATOM 5030 O O . GLY A 1 630 ? 9.723 2.598 -36.887 1.00 87.25 630 GLY A O 1
ATOM 5031 N N . LYS A 1 631 ? 10.880 1.174 -38.206 1.00 91.94 631 LYS A N 1
ATOM 5032 C CA . LYS A 1 631 ? 10.113 1.383 -39.445 1.00 91.94 631 LYS A CA 1
ATOM 5033 C C . LYS A 1 631 ? 8.646 0.947 -39.339 1.00 91.94 631 LYS A C 1
ATOM 5035 O O . LYS A 1 631 ? 7.816 1.434 -40.091 1.00 91.94 631 LYS A O 1
ATOM 5040 N N . ASP A 1 632 ? 8.334 0.033 -38.421 1.00 92.69 632 ASP A N 1
ATOM 5041 C CA . ASP A 1 632 ? 6.997 -0.554 -38.299 1.00 92.69 632 ASP A CA 1
ATOM 5042 C C . ASP A 1 632 ? 6.028 0.396 -37.553 1.00 92.69 632 ASP A C 1
ATOM 5044 O O . ASP A 1 632 ? 4.822 0.168 -37.528 1.00 92.69 632 ASP A O 1
ATOM 5048 N N . LEU A 1 633 ? 6.550 1.477 -36.949 1.00 92.50 633 LEU A N 1
ATOM 5049 C CA . LEU A 1 633 ? 5.797 2.428 -36.118 1.00 92.50 633 LEU A CA 1
ATOM 5050 C C . LEU A 1 633 ? 5.335 3.704 -36.847 1.00 92.50 633 LEU A C 1
ATOM 5052 O O . LEU A 1 633 ? 4.476 4.411 -36.321 1.00 92.50 633 LEU A O 1
ATOM 5056 N N . LYS A 1 634 ? 5.920 4.036 -38.007 1.00 93.06 634 LYS A N 1
ATOM 5057 C CA . LYS A 1 634 ? 5.563 5.196 -38.851 1.00 93.06 634 LYS A CA 1
ATOM 5058 C C . LYS A 1 634 ? 6.127 5.031 -40.268 1.00 93.06 634 LYS A C 1
ATOM 5060 O O . LYS A 1 634 ? 7.146 4.365 -40.436 1.00 93.06 634 LYS A O 1
ATOM 5065 N N . THR A 1 635 ? 5.562 5.701 -41.273 1.00 90.12 635 THR A N 1
ATOM 5066 C CA . THR A 1 635 ? 6.216 5.798 -42.601 1.00 90.12 635 THR A CA 1
ATOM 5067 C C . THR A 1 635 ? 7.381 6.797 -42.577 1.00 90.12 635 THR A C 1
ATOM 5069 O O . THR A 1 635 ? 7.541 7.536 -41.606 1.00 90.12 635 THR A O 1
ATOM 5072 N N . GLU A 1 636 ? 8.228 6.848 -43.612 1.00 86.88 636 GLU A N 1
ATOM 5073 C CA . GLU A 1 636 ? 9.457 7.664 -43.579 1.00 86.88 636 GLU A CA 1
ATOM 5074 C C . GLU A 1 636 ? 9.191 9.165 -43.398 1.00 86.88 636 GLU A C 1
ATOM 5076 O O . GLU A 1 636 ? 9.749 9.775 -42.480 1.00 86.88 636 GLU A O 1
ATOM 5081 N N . HIS A 1 637 ? 8.271 9.727 -44.186 1.00 88.25 637 HIS A N 1
ATOM 5082 C CA . HIS A 1 637 ? 7.916 11.150 -44.151 1.00 88.25 637 HIS A CA 1
ATOM 5083 C C . HIS A 1 637 ? 6.970 11.536 -42.999 1.00 88.25 637 HIS A C 1
ATOM 5085 O O . HIS A 1 637 ? 6.943 12.697 -42.606 1.00 88.25 637 HIS A O 1
ATOM 5091 N N . GLN A 1 638 ? 6.226 10.578 -42.437 1.00 90.44 638 GLN A N 1
ATOM 5092 C CA . GLN A 1 638 ? 5.237 10.824 -41.384 1.00 90.44 638 GLN A CA 1
ATOM 5093 C C . GLN A 1 638 ? 5.893 11.257 -40.063 1.00 90.44 638 GLN A C 1
ATOM 5095 O O . GLN A 1 638 ? 6.895 10.681 -39.619 1.00 90.44 638 GLN A O 1
ATOM 5100 N N . LEU A 1 639 ? 5.311 12.246 -39.391 1.00 90.69 639 LEU A N 1
ATOM 5101 C CA . LEU A 1 639 ? 5.720 12.690 -38.061 1.00 90.69 639 LEU A CA 1
ATOM 5102 C C . LEU A 1 639 ? 5.206 11.730 -36.978 1.00 90.69 639 LEU A C 1
ATOM 5104 O O . LEU A 1 639 ? 4.172 11.084 -37.119 1.00 90.69 639 LEU A O 1
ATOM 5108 N N . TRP A 1 640 ? 5.907 11.648 -35.844 1.00 91.25 640 TRP A N 1
ATOM 5109 C CA . TRP A 1 640 ? 5.509 10.750 -34.747 1.00 91.25 640 TRP A CA 1
ATOM 5110 C C . TRP A 1 640 ? 4.134 11.084 -34.148 1.00 91.25 640 TRP A C 1
ATOM 5112 O O . TRP A 1 640 ? 3.445 10.179 -33.690 1.00 91.25 640 TRP A O 1
ATOM 5122 N N . ASP A 1 641 ? 3.733 12.358 -34.158 1.00 91.31 641 ASP A N 1
ATOM 5123 C CA . ASP A 1 641 ? 2.418 12.790 -33.669 1.00 91.31 641 ASP A CA 1
ATOM 5124 C C . ASP A 1 641 ? 1.297 12.468 -34.682 1.00 91.31 641 ASP A C 1
ATOM 5126 O O . ASP A 1 641 ? 0.242 11.977 -34.291 1.00 91.31 641 ASP A O 1
ATOM 5130 N N . GLU A 1 642 ? 1.559 12.590 -35.990 1.00 91.69 642 GLU A N 1
ATOM 5131 C CA . GLU A 1 642 ? 0.654 12.108 -37.049 1.00 91.69 642 GLU A CA 1
ATOM 5132 C C . GLU A 1 642 ? 0.462 10.589 -36.968 1.00 91.69 642 GLU A C 1
ATOM 5134 O O . GLU A 1 642 ? -0.664 10.101 -37.040 1.00 91.69 642 GLU A O 1
ATOM 5139 N N . ALA A 1 643 ? 1.550 9.831 -36.784 1.00 93.31 643 ALA A N 1
ATOM 5140 C CA . ALA A 1 643 ? 1.504 8.380 -36.610 1.00 93.31 643 ALA A CA 1
ATOM 5141 C C . ALA A 1 643 ? 0.681 7.984 -35.373 1.00 93.31 643 ALA A C 1
ATOM 5143 O O . ALA A 1 643 ? -0.125 7.058 -35.442 1.00 93.31 643 ALA A O 1
ATOM 5144 N N . PHE A 1 644 ? 0.826 8.723 -34.269 1.00 94.06 644 PHE A N 1
ATOM 5145 C CA . PHE A 1 644 ? 0.057 8.510 -33.044 1.00 94.06 644 PHE A CA 1
ATOM 5146 C C . PHE A 1 644 ? -1.440 8.780 -33.253 1.00 94.06 644 PHE A C 1
ATOM 5148 O O . PHE A 1 644 ? -2.255 7.945 -32.880 1.00 94.06 644 PHE A O 1
ATOM 5155 N N . HIS A 1 645 ? -1.815 9.888 -33.901 1.00 91.88 645 HIS A N 1
ATOM 5156 C CA . HIS A 1 645 ? -3.224 10.200 -34.175 1.00 91.88 645 HIS A CA 1
ATOM 5157 C C . HIS A 1 645 ? -3.857 9.315 -35.268 1.00 91.88 645 HIS A C 1
ATOM 5159 O O . HIS A 1 645 ? -5.067 9.102 -35.253 1.00 91.88 645 HIS A O 1
ATOM 5165 N N . THR A 1 646 ? -3.060 8.774 -36.197 1.00 93.44 646 THR A N 1
ATOM 5166 C CA . THR A 1 646 ? -3.532 7.852 -37.251 1.00 93.44 646 THR A CA 1
ATOM 5167 C C . THR A 1 646 ? -3.714 6.421 -36.729 1.00 93.44 646 THR A C 1
ATOM 5169 O O . THR A 1 646 ? -4.547 5.670 -37.239 1.00 93.44 646 THR A O 1
ATOM 5172 N N . TYR A 1 647 ? -2.933 6.006 -35.726 1.00 93.56 647 TYR A N 1
ATOM 5173 C CA . TYR A 1 647 ? -2.970 4.642 -35.208 1.00 93.56 647 TYR A CA 1
ATOM 5174 C C . TYR A 1 647 ? -4.224 4.376 -34.363 1.00 93.56 647 TYR A C 1
ATOM 5176 O O . TYR A 1 647 ? -4.458 4.999 -33.326 1.00 93.56 647 TYR A O 1
ATOM 5184 N N . LYS A 1 648 ? -5.021 3.383 -34.773 1.00 94.06 648 LYS A N 1
ATOM 5185 C CA . LYS A 1 648 ? -6.227 2.973 -34.045 1.00 94.06 648 LYS A CA 1
ATOM 5186 C C . LYS A 1 648 ? -5.873 2.120 -32.821 1.00 94.06 648 LYS A C 1
ATOM 5188 O O . LYS A 1 648 ? -5.890 0.889 -32.876 1.00 94.06 648 LYS A O 1
ATOM 5193 N N . PHE A 1 649 ? -5.593 2.789 -31.705 1.00 93.38 649 PHE A N 1
ATOM 5194 C CA . PHE A 1 649 ? -5.547 2.171 -30.380 1.00 93.38 649 PHE A CA 1
ATOM 5195 C C . PHE A 1 649 ? -6.855 1.418 -30.078 1.00 93.38 649 PHE A C 1
ATOM 5197 O O . PHE A 1 649 ? -7.942 1.828 -30.490 1.00 93.38 649 PHE A O 1
ATOM 5204 N N . SER A 1 650 ? -6.755 0.310 -29.344 1.00 92.38 650 SER A N 1
ATOM 5205 C CA . SER A 1 650 ? -7.917 -0.350 -28.744 1.00 92.38 650 SER A CA 1
ATOM 5206 C C . SER A 1 650 ? -8.308 0.349 -27.439 1.00 92.38 650 SER A C 1
ATOM 5208 O O . SER A 1 650 ? -7.546 1.152 -26.894 1.00 92.38 650 SER A O 1
ATOM 5210 N N . GLU A 1 651 ? -9.501 0.055 -26.930 1.00 88.06 651 GLU A N 1
ATOM 5211 C CA . GLU A 1 651 ? -10.033 0.647 -25.697 1.00 88.06 651 GLU A CA 1
ATOM 5212 C C . GLU A 1 651 ? -9.121 0.380 -24.482 1.00 88.06 651 GLU A C 1
ATOM 5214 O O . GLU A 1 651 ? -8.862 1.285 -23.689 1.00 88.06 651 GLU A O 1
ATOM 5219 N N . GLU A 1 652 ? -8.539 -0.822 -24.395 1.00 86.62 652 GLU A N 1
ATOM 5220 C CA . GLU A 1 652 ? -7.562 -1.198 -23.363 1.00 86.62 652 GLU A CA 1
ATOM 5221 C C . GLU A 1 652 ? -6.271 -0.368 -23.461 1.00 86.62 652 GLU A C 1
ATOM 5223 O O . GLU A 1 652 ? -5.824 0.173 -22.450 1.00 86.62 652 GLU A O 1
ATOM 5228 N N . ASP A 1 653 ? -5.701 -0.192 -24.666 1.00 89.94 653 ASP A N 1
ATOM 5229 C CA . ASP A 1 653 ? -4.512 0.661 -24.838 1.00 89.94 653 ASP A CA 1
ATOM 5230 C C . ASP A 1 653 ? -4.846 2.120 -24.500 1.00 89.94 653 ASP A C 1
ATOM 5232 O O . ASP A 1 653 ? -4.092 2.782 -23.796 1.00 89.94 653 ASP A O 1
ATOM 5236 N N . THR A 1 654 ? -6.000 2.617 -24.959 1.00 89.75 654 THR A N 1
ATOM 5237 C CA . THR A 1 654 ? -6.466 3.985 -24.684 1.00 89.75 654 THR A CA 1
ATOM 5238 C C . THR A 1 654 ? -6.609 4.221 -23.183 1.00 89.75 654 THR A C 1
ATOM 5240 O O . THR A 1 654 ? -6.216 5.276 -22.685 1.00 89.75 654 THR A O 1
ATOM 5243 N N . GLN A 1 655 ? -7.116 3.237 -22.434 1.00 84.44 655 GLN A N 1
ATOM 5244 C CA . GLN A 1 655 ? -7.205 3.345 -20.983 1.00 84.44 655 GLN A CA 1
ATOM 5245 C C . GLN A 1 655 ? -5.836 3.241 -20.299 1.00 84.44 655 GLN A C 1
ATOM 5247 O O . GLN A 1 655 ? -5.592 3.996 -19.362 1.00 84.44 655 GLN A O 1
ATOM 5252 N N . HIS A 1 656 ? -4.918 2.391 -20.769 1.00 88.25 656 HIS A N 1
ATOM 5253 C CA . HIS A 1 656 ? -3.542 2.383 -20.259 1.00 88.25 656 HIS A CA 1
ATOM 5254 C C . HIS A 1 656 ? -2.816 3.711 -20.541 1.00 88.25 656 HIS A C 1
ATOM 5256 O O . HIS A 1 656 ? -2.136 4.222 -19.657 1.00 88.25 656 HIS A O 1
ATOM 5262 N N . ILE A 1 657 ? -3.016 4.332 -21.708 1.00 89.69 657 ILE A N 1
ATOM 5263 C CA . ILE A 1 657 ? -2.464 5.656 -22.042 1.00 89.69 657 ILE A CA 1
ATOM 5264 C C . ILE A 1 657 ? -3.054 6.742 -21.124 1.00 89.69 657 ILE A C 1
ATOM 5266 O O . ILE A 1 657 ? -2.299 7.532 -20.561 1.00 89.69 657 ILE A O 1
ATOM 5270 N N . LYS A 1 658 ? -4.378 6.756 -20.889 1.00 84.81 658 LYS A N 1
ATOM 5271 C CA . LYS A 1 658 ? -4.996 7.644 -19.880 1.00 84.81 658 LYS A CA 1
ATOM 5272 C C . LYS A 1 658 ? -4.378 7.439 -18.491 1.00 84.81 658 LYS A C 1
ATOM 5274 O O . LYS A 1 658 ? -4.062 8.418 -17.826 1.00 84.81 658 LYS A O 1
ATOM 5279 N N . ASN A 1 659 ? -4.193 6.186 -18.069 1.00 83.75 659 ASN A N 1
ATOM 5280 C CA . ASN A 1 659 ? -3.656 5.835 -16.752 1.00 83.75 659 ASN A CA 1
ATOM 5281 C C . ASN A 1 659 ? -2.166 6.207 -16.593 1.00 83.75 659 ASN A C 1
ATOM 5283 O O . ASN A 1 659 ? -1.751 6.610 -15.510 1.00 83.75 659 ASN A O 1
ATOM 5287 N N . ILE A 1 660 ? -1.367 6.112 -17.663 1.00 84.75 660 ILE A N 1
ATOM 5288 C CA . ILE A 1 660 ? 0.033 6.576 -17.718 1.00 84.75 660 ILE A CA 1
ATOM 5289 C C . ILE A 1 660 ? 0.131 8.104 -17.561 1.00 84.75 660 ILE A C 1
ATOM 5291 O O . ILE A 1 660 ? 1.102 8.605 -16.997 1.00 84.75 660 ILE A O 1
ATOM 5295 N N . ASN A 1 661 ? -0.885 8.838 -18.020 1.00 82.19 661 ASN A N 1
ATOM 5296 C CA . ASN A 1 661 ? -0.933 10.301 -17.994 1.00 82.19 661 ASN A CA 1
ATOM 5297 C C . ASN A 1 661 ? -1.510 10.904 -16.694 1.00 82.19 661 ASN A C 1
ATOM 5299 O O . ASN A 1 661 ? -1.651 12.127 -16.629 1.00 82.19 661 ASN A O 1
ATOM 5303 N N . LEU A 1 662 ? -1.882 10.081 -15.699 1.00 70.50 662 LEU A N 1
ATOM 5304 C CA . LEU A 1 662 ? -2.660 10.504 -14.520 1.00 70.50 662 LEU A CA 1
ATOM 5305 C C . LEU A 1 662 ? -2.019 11.607 -13.677 1.00 70.50 662 LEU A C 1
ATOM 5307 O O . LEU A 1 662 ? -0.787 11.625 -13.441 1.00 70.50 662 LEU A O 1
#

Sequence (662 aa):
MSFPFIAFSHEQIKAGTMQAFILANSKQFNDISSQLLSVDQSVLQELTSRMAAGEFVKPSNESEQKCFALLRDLDQGSSKTKGSVYSKRIMQHEIWSLVTHIGGPTWYFTMAPCNFKHPLCIYYADTKQKFDVPLQTNWEHQKLLSHNPAAAARFFHFMVTLFLDIVVGTEQVLGLFGPTAAYYSFTKKKLSPLEIKQQVLDPASDFQNWLVAYLESIRVGEFLTGSKLEVMESIKIAESSPSYVSPELTLPVLPPPSCKCNLDSCKLCTKYADWSDAYKFTVDDLLMKLNVHDCNRAMNADGTVNWDKFEVSCLNNKYHKCKAQFPRTIYKETTIDLTTGHISLKKLEQWLNDISPGLTYLMRCNTDVTCLLSGTAIKAVVCYVADYITKTSLKTHIVFDSIKAIFDKNTELLNGSQLDKEKCCQLLTQMVNLLSMKLELGGPMVCMYLLQNPDYYTSHVFVPFYWKTFVLEAQKYWHKEDPKGDNKVVLICCKGKMIGLSSTFDYTHRPNELDSYKLYKWLRRFNRVKIRKTSHSVNVEDSAHDGDSSDDECLIPMHLVPPTKADKPPGQLHFLAGHPLHDTHAVSVNCQPETVVPNFIGPPLPQPDKGNRKYYCAAMLTFFCPWRLGKDLKTEHQLWDEAFHTYKFSEEDTQHIKNINL

Secondary structure (DSSP, 8-state):
-HHHHHHHHHHHHHHHHHHHHHHHHSTTHHHHHHHHHT--HHHHHHHHHHHHTT------SHHHHHHHHHHHHHHHHTTTSTT-HHHHHHHHHHHHHHHHHH---SEEEEE---TTT-HHHHHHHS-S--S------HHHHHHHHHH-HHHHHHHHHHHHHHIIIIIIB-SSSBBTTB-----SSS---SS-HHHHHHHHT-TT-THHHHHHHHHHHH-BSS-SSS-HHHHHHHHHHHHTSTT---GGGSPPPPPPPPPSS--TT-HHHHHHHHHHHHHHHHHHHHIIIIIB--TTTTB-TTS-B-HHHHHT-TT-STT-S-TT-PSPPPBSS-EEETTTTEEE--B--TTB--B-HHHHHHH-S-EEEEE--SHHHHHHHHHHHHHHHH--SS-HHHHHHHHHHHHHHTHHHHHSSS-HHHHHHHHHHHHHHHHHHT----HHHHHHHHTT--SS--SSEEEEE-HHHHHHHHHTTT-TT--------EEEEETTEEEEE-TTHHHHT--GGGTT--HHHHHHHEEEEE---------------------------S-SPPPPS--PPSS-EEPPTT-TTTTTEEEEEPS-GGGEEEEE-SSPPPBTTBS-HHHHHHHHHHHHS--SSGGGGS-SS--HHHHHHHS---HHHHHHHHHHT-

InterPro domains:
  IPR025476 Helitron helicase-like domain [PF14214] (20-184)